Protein AF-A0A1Q3GKR8-F1 (afdb_monomer)

Nearest PDB structures (foldseek):
  4u08-assembly2_B  TM=9.139E-01  e=1.858E-29  Leptospira interrogans serovar Copenhageni str. Fiocruz L1-130
  4u09-assembly1_A  TM=9.635E-01  e=4.284E-28  Leptospira interrogans serovar Copenhageni str. Fiocruz L1-130
  7txh-assembly2_E  TM=6.729E-01  e=7.067E-22  Homo sapiens
  7yjw-assembly1_B  TM=7.332E-01  e=6.142E-18  Leptospira santarosai serovar Shermani str. LT 821
  8glv-assembly1_Eb  TM=9.095E-01  e=7.563E-11  Chlamydomonas reinhardtii

pLDDT: mean 94.68, std 5.32, range [60.19, 98.88]

Solvent-accessible surface area (backbone atoms only — not comparable to full-atom values): 20509 Å² total; per-residue (Å²): 132,55,76,60,56,53,39,51,54,23,47,49,26,59,48,62,69,44,25,48,50,23,51,54,50,25,74,75,35,72,91,61,43,42,72,58,53,40,51,41,52,43,53,53,38,42,72,77,73,49,74,78,69,91,74,84,68,47,64,71,56,50,27,55,50,20,59,33,38,66,47,81,53,62,62,50,88,74,67,74,68,59,59,58,59,40,57,36,46,54,23,30,33,44,33,42,33,42,27,64,36,52,61,80,47,79,39,59,48,50,29,47,56,23,27,33,43,34,43,28,45,27,45,26,51,57,61,67,60,61,61,35,55,31,47,47,23,29,33,42,32,48,19,39,27,48,27,45,54,62,49,54,42,57,22,58,24,55,47,24,27,37,41,33,46,25,38,27,48,28,47,52,62,44,68,41,53,33,50,24,47,49,24,29,38,41,36,42,27,39,26,46,27,48,60,72,42,86,58,47,34,51,27,47,47,25,26,35,42,36,41,29,55,26,54,26,48,58,80,60,72,31,63,38,59,20,56,47,23,30,32,44,33,39,26,14,72,56,22,49,64,56,66,56,53,57,27,54,26,43,50,20,30,34,41,31,54,30,46,23,38,25,42,54,63,42,60,34,61,30,48,24,54,46,24,30,37,41,34,42,27,39,14,75,46,26,39,59,58,51,55,34,58,27,54,24,52,49,25,33,35,40,35,45,24,41,25,47,28,44,64,69,42,68,35,56,32,50,25,51,48,26,27,36,44,34,40,30,38,28,47,29,45,58,70,58,72,35,60,30,53,21,52,44,23,27,35,44,34,45,23,39,27,46,26,47,54,57,60,63,57,56,32,51,23,47,46,24,30,34,42,34,43,25,44,28,49,28,47,51,63,46,61,43,54,32,56,24,65,43,25,30,36,41,36,45,23,37,25,51,26,52,62,74,51,87,40,51,64,64,27,81,46,38,45,35,40,33,45,27,70,28,68,50,48,70,73,52,48,52,52,52,51,76,55,37,91,77,40,50,73,42,107

Structure (mmCIF, N/CA/C/O backbone):
data_AF-A0A1Q3GKR8-F1
#
_entry.id   AF-A0A1Q3GKR8-F1
#
loop_
_atom_site.group_PDB
_atom_site.id
_atom_site.type_symbol
_atom_site.label_atom_id
_atom_site.label_alt_id
_atom_site.label_comp_id
_atom_site.label_asym_id
_atom_site.label_entity_id
_atom_site.label_seq_id
_atom_site.pdbx_PDB_ins_code
_atom_site.Cartn_x
_atom_site.Cartn_y
_atom_site.Cartn_z
_atom_site.occupancy
_atom_site.B_iso_or_equiv
_atom_site.auth_seq_id
_atom_site.auth_comp_id
_atom_site.auth_asym_id
_atom_site.auth_atom_id
_atom_site.pdbx_PDB_model_num
ATOM 1 N N . MET A 1 1 ? 20.811 9.464 -46.401 1.00 70.06 1 MET A N 1
ATOM 2 C CA . MET A 1 1 ? 20.387 8.135 -45.930 1.00 70.06 1 MET A CA 1
ATOM 3 C C . MET A 1 1 ? 21.053 7.103 -46.817 1.00 70.06 1 MET A C 1
ATOM 5 O O . MET A 1 1 ? 20.896 7.189 -48.029 1.00 70.06 1 MET A O 1
ATOM 9 N N . THR A 1 2 ? 21.866 6.223 -46.246 1.00 89.75 2 THR A N 1
ATOM 10 C CA . THR A 1 2 ? 22.567 5.163 -46.984 1.00 89.75 2 THR A CA 1
ATOM 11 C C . THR A 1 2 ? 21.585 4.076 -47.437 1.00 89.75 2 THR A C 1
ATOM 13 O O . THR A 1 2 ? 20.500 3.934 -46.865 1.00 89.75 2 THR A O 1
ATOM 16 N N . ASP A 1 3 ? 21.963 3.268 -48.432 1.00 89.12 3 ASP A N 1
ATOM 17 C CA . ASP A 1 3 ? 21.146 2.124 -48.872 1.00 89.12 3 ASP A CA 1
ATOM 18 C C . ASP A 1 3 ? 20.851 1.147 -47.721 1.00 89.12 3 ASP A C 1
ATOM 20 O O . ASP A 1 3 ? 19.753 0.595 -47.644 1.00 89.12 3 ASP A O 1
ATOM 24 N N . GLN A 1 4 ? 21.791 0.998 -46.778 1.00 92.50 4 GLN A N 1
ATOM 25 C CA . GLN A 1 4 ? 21.626 0.175 -45.577 1.00 92.50 4 GLN A CA 1
ATOM 26 C C . GLN A 1 4 ? 20.555 0.733 -44.632 1.00 92.50 4 GLN A C 1
ATOM 28 O O . GLN A 1 4 ? 19.729 -0.019 -44.113 1.00 92.50 4 GLN A O 1
ATOM 33 N N . GLU A 1 5 ? 20.550 2.048 -44.404 1.00 91.75 5 GLU A N 1
ATOM 34 C CA . GLU A 1 5 ? 19.559 2.710 -43.548 1.00 91.75 5 GLU A CA 1
ATOM 35 C C . GLU A 1 5 ? 18.156 2.604 -44.145 1.00 91.75 5 GLU A C 1
ATOM 37 O O . GLU A 1 5 ? 17.216 2.235 -43.438 1.00 91.75 5 GLU A O 1
ATOM 42 N N . LYS A 1 6 ? 18.026 2.851 -45.456 1.00 94.31 6 LYS A N 1
ATOM 43 C CA . LYS A 1 6 ? 16.753 2.727 -46.176 1.00 94.31 6 LYS A CA 1
ATOM 44 C C . LYS A 1 6 ? 16.239 1.287 -46.151 1.00 94.31 6 LYS A C 1
ATOM 46 O O . LYS A 1 6 ? 15.065 1.058 -45.866 1.00 94.31 6 LYS A O 1
ATOM 51 N N . PHE A 1 7 ? 17.115 0.312 -46.396 1.00 96.50 7 PHE A N 1
ATOM 52 C CA . PHE A 1 7 ? 16.777 -1.108 -46.299 1.00 96.50 7 PHE A CA 1
ATOM 53 C C . PHE A 1 7 ? 16.275 -1.482 -44.898 1.00 96.50 7 PHE A C 1
ATOM 55 O O . PHE A 1 7 ? 15.218 -2.099 -44.771 1.00 96.50 7 PHE A O 1
ATOM 62 N N . LEU A 1 8 ? 16.982 -1.075 -43.839 1.00 93.19 8 LEU A N 1
ATOM 63 C CA . LEU A 1 8 ? 16.597 -1.403 -42.466 1.00 93.19 8 LEU A CA 1
ATOM 64 C C . LEU A 1 8 ? 15.287 -0.718 -42.053 1.00 93.19 8 LEU A C 1
ATOM 66 O O . LEU A 1 8 ? 14.469 -1.325 -41.359 1.00 93.19 8 LEU A O 1
ATOM 70 N N . GLN A 1 9 ? 15.064 0.521 -42.497 1.00 93.25 9 GLN A N 1
ATOM 71 C CA . GLN A 1 9 ? 13.804 1.236 -42.294 1.00 93.25 9 GLN A CA 1
ATOM 72 C C . GLN A 1 9 ? 12.625 0.473 -42.915 1.00 93.25 9 GLN A C 1
ATOM 74 O O . GLN A 1 9 ? 11.599 0.288 -42.262 1.00 93.25 9 GLN A O 1
ATOM 79 N N . LEU A 1 10 ? 12.779 -0.007 -44.151 1.00 96.56 10 LEU A N 1
ATOM 80 C CA . LEU A 1 10 ? 11.754 -0.795 -44.833 1.00 96.56 10 LEU A CA 1
ATOM 81 C C . LEU A 1 10 ? 11.549 -2.168 -44.173 1.00 96.56 10 LEU A C 1
ATOM 83 O O . LEU A 1 10 ? 10.410 -2.575 -43.950 1.00 96.56 10 LEU A O 1
ATOM 87 N N . LEU A 1 11 ? 12.632 -2.860 -43.801 1.00 96.31 11 LEU A N 1
ATOM 88 C CA . LEU A 1 11 ? 12.568 -4.201 -43.212 1.00 96.31 11 LEU A CA 1
ATOM 89 C C . LEU A 1 11 ? 11.906 -4.211 -41.828 1.00 96.31 11 LEU A C 1
ATOM 91 O O . LEU A 1 11 ? 11.175 -5.144 -41.508 1.00 96.31 11 LEU A O 1
ATOM 95 N N . THR A 1 12 ? 12.147 -3.175 -41.020 1.00 93.56 12 THR A N 1
ATOM 96 C CA . THR A 1 12 ? 11.551 -3.005 -39.680 1.00 93.56 12 THR A CA 1
ATOM 97 C C . THR A 1 12 ? 10.175 -2.325 -39.708 1.00 93.56 12 THR A C 1
ATOM 99 O O . THR A 1 12 ? 9.595 -2.057 -38.655 1.00 93.56 12 THR A O 1
ATOM 102 N N . SER A 1 13 ? 9.624 -2.060 -40.899 1.00 95.31 13 SER A N 1
ATOM 103 C CA . SER A 1 13 ? 8.310 -1.436 -41.058 1.00 95.31 13 SER A CA 1
ATOM 104 C C . SER A 1 13 ? 7.175 -2.368 -40.625 1.00 95.31 13 SER A C 1
ATOM 106 O O . SER A 1 13 ? 7.220 -3.583 -40.826 1.00 95.31 13 SER A O 1
ATOM 108 N N . THR A 1 14 ? 6.116 -1.784 -40.069 1.00 94.56 14 THR A N 1
ATOM 109 C CA . THR A 1 14 ? 4.836 -2.460 -39.806 1.00 94.56 14 THR A CA 1
ATOM 110 C C . THR A 1 14 ? 4.021 -2.704 -41.077 1.00 94.56 14 THR A C 1
ATOM 112 O O . THR A 1 14 ? 3.135 -3.557 -41.079 1.00 94.56 14 THR A O 1
ATOM 115 N N . ASN A 1 15 ? 4.319 -1.983 -42.165 1.00 96.75 15 ASN A N 1
ATOM 116 C CA . ASN A 1 15 ? 3.613 -2.083 -43.438 1.00 96.75 15 ASN A CA 1
ATOM 117 C C . ASN A 1 15 ? 4.182 -3.222 -44.301 1.00 96.75 15 ASN A C 1
ATOM 119 O O . ASN A 1 15 ? 5.378 -3.264 -44.596 1.00 96.75 15 ASN A O 1
ATOM 123 N N . GLU A 1 16 ? 3.313 -4.124 -44.757 1.00 97.62 16 GLU A N 1
ATOM 124 C CA . GLU A 1 16 ? 3.714 -5.290 -45.547 1.00 97.62 16 GLU A CA 1
ATOM 125 C C . GLU A 1 16 ? 4.386 -4.934 -46.881 1.00 97.62 16 GLU A C 1
ATOM 127 O O . GLU A 1 16 ? 5.367 -5.581 -47.250 1.00 97.62 16 GLU A O 1
ATOM 132 N N . ALA A 1 17 ? 3.910 -3.907 -47.590 1.00 97.38 17 ALA A N 1
ATOM 133 C CA . ALA A 1 17 ? 4.489 -3.487 -48.867 1.00 97.38 17 ALA A CA 1
ATOM 134 C C . ALA A 1 17 ? 5.933 -2.996 -48.690 1.00 97.38 17 ALA A C 1
ATOM 136 O O . ALA A 1 17 ? 6.810 -3.354 -49.475 1.00 97.38 17 ALA A O 1
ATOM 137 N N . ASN A 1 18 ? 6.208 -2.269 -47.604 1.00 97.62 18 ASN A N 1
ATOM 138 C CA . ASN A 1 18 ? 7.564 -1.836 -47.268 1.00 97.62 18 ASN A CA 1
ATOM 139 C C . ASN A 1 18 ? 8.484 -3.028 -46.981 1.00 97.62 18 ASN A C 1
ATOM 141 O O . ASN A 1 18 ? 9.604 -3.080 -47.484 1.00 97.62 18 ASN A O 1
ATOM 145 N N . VAL A 1 19 ? 8.008 -4.021 -46.225 1.00 97.62 19 VAL A N 1
ATOM 146 C CA . VAL A 1 19 ? 8.797 -5.229 -45.944 1.00 97.62 19 VAL A CA 1
ATOM 147 C C . VAL A 1 19 ? 9.039 -6.042 -47.223 1.00 97.62 19 VAL A C 1
ATOM 149 O O . VAL A 1 19 ? 10.136 -6.565 -47.406 1.00 97.62 19 VAL A O 1
ATOM 152 N N . ARG A 1 20 ? 8.067 -6.124 -48.145 1.00 97.94 20 ARG A N 1
ATOM 153 C CA . ARG A 1 20 ? 8.259 -6.757 -49.467 1.00 97.94 20 ARG A CA 1
ATOM 154 C C . ARG A 1 20 ? 9.348 -6.056 -50.271 1.00 97.94 20 ARG A C 1
ATOM 156 O O . ARG A 1 20 ? 10.259 -6.727 -50.748 1.00 97.94 20 ARG A O 1
ATOM 163 N N . LEU A 1 21 ? 9.308 -4.726 -50.320 1.00 97.38 21 LEU A N 1
ATOM 164 C CA . LEU A 1 21 ? 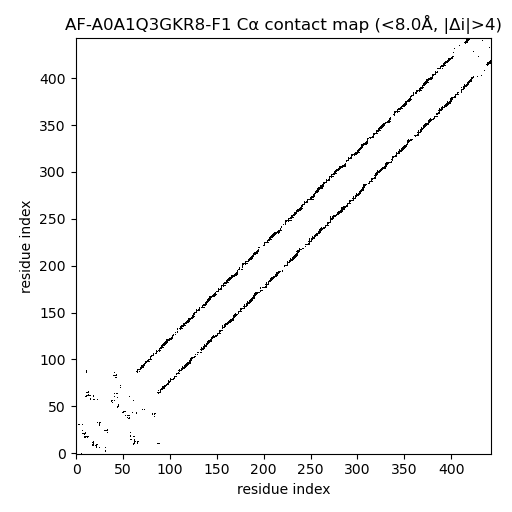10.339 -3.930 -50.978 1.00 97.38 21 LEU A CA 1
ATOM 165 C C . LEU A 1 21 ? 11.721 -4.163 -50.348 1.00 97.38 21 LEU A C 1
ATOM 167 O O . LEU A 1 21 ? 12.710 -4.305 -51.061 1.00 97.38 21 LEU A O 1
ATOM 171 N N . ALA A 1 22 ? 11.802 -4.287 -49.018 1.00 97.19 22 ALA A N 1
ATOM 172 C CA . ALA A 1 22 ? 13.054 -4.641 -48.351 1.00 97.19 22 ALA A CA 1
ATOM 173 C C . ALA A 1 22 ? 13.576 -6.019 -48.790 1.00 97.19 22 ALA A C 1
ATOM 175 O O . ALA A 1 22 ? 14.771 -6.168 -49.036 1.00 97.19 22 ALA A O 1
ATOM 176 N N . PHE A 1 23 ? 12.704 -7.024 -48.925 1.00 97.50 23 PHE A N 1
ATOM 177 C CA . PHE A 1 23 ? 13.099 -8.350 -49.415 1.00 97.50 23 PHE A CA 1
ATOM 178 C C . PHE A 1 23 ? 13.644 -8.279 -50.849 1.00 97.50 23 PHE A C 1
ATOM 180 O O . PHE A 1 23 ? 14.682 -8.873 -51.131 1.00 97.50 23 PHE A O 1
ATOM 187 N N . GLU A 1 24 ? 12.991 -7.530 -51.738 1.00 96.75 24 GLU A N 1
ATOM 188 C CA . GLU A 1 24 ? 13.452 -7.317 -53.117 1.00 96.75 24 GLU A CA 1
ATOM 189 C C . GLU A 1 24 ? 14.825 -6.634 -53.156 1.00 96.75 24 GLU A C 1
ATOM 191 O O . GLU A 1 24 ? 15.753 -7.130 -53.802 1.00 96.75 24 GLU A O 1
ATOM 196 N N . MET A 1 25 ? 14.998 -5.557 -52.384 1.00 96.19 25 MET A N 1
ATOM 197 C CA . MET A 1 25 ? 16.282 -4.863 -52.249 1.00 96.19 25 MET A CA 1
ATOM 198 C C . MET A 1 25 ? 17.377 -5.801 -51.724 1.00 96.19 25 MET A C 1
ATOM 200 O O . MET A 1 25 ? 18.470 -5.866 -52.278 1.00 96.19 25 MET A O 1
ATOM 204 N N . GLY A 1 26 ? 17.092 -6.561 -50.667 1.00 95.25 26 GLY A N 1
ATOM 205 C CA . GLY A 1 26 ? 18.061 -7.457 -50.041 1.00 95.25 26 GLY A CA 1
ATOM 206 C C . GLY A 1 26 ? 18.437 -8.677 -50.888 1.00 95.25 26 GLY A C 1
ATOM 207 O O . GLY A 1 26 ? 19.561 -9.162 -50.785 1.00 95.25 26 GLY A O 1
ATOM 208 N N . ASN A 1 27 ? 17.527 -9.154 -51.742 1.00 94.06 27 ASN A N 1
ATOM 209 C CA . ASN A 1 27 ? 17.798 -10.241 -52.689 1.00 94.06 27 ASN A CA 1
ATOM 210 C C . ASN A 1 27 ? 18.650 -9.783 -53.880 1.00 94.06 27 ASN A C 1
ATOM 212 O O . ASN A 1 27 ? 19.412 -10.573 -54.429 1.00 94.06 27 ASN A O 1
ATOM 216 N N . THR A 1 28 ? 18.523 -8.515 -54.274 1.00 94.94 28 THR A N 1
ATOM 217 C CA . THR A 1 28 ? 19.262 -7.924 -55.403 1.00 94.94 28 THR A CA 1
ATOM 218 C C . THR A 1 28 ? 20.599 -7.307 -54.987 1.00 94.94 28 THR A C 1
ATOM 220 O O . THR A 1 28 ? 21.499 -7.194 -55.815 1.00 94.94 28 THR A O 1
ATOM 223 N N . ASN A 1 29 ? 20.775 -6.963 -53.706 1.00 93.69 29 ASN A N 1
ATOM 224 C CA . ASN A 1 29 ? 22.012 -6.400 -53.169 1.00 93.69 29 ASN A CA 1
ATOM 225 C C . ASN A 1 29 ? 22.536 -7.197 -51.951 1.00 93.69 29 ASN A C 1
ATOM 227 O O . ASN A 1 29 ? 22.131 -6.937 -50.813 1.00 93.69 29 ASN A O 1
ATOM 231 N N . PRO A 1 30 ? 23.507 -8.111 -52.149 1.00 92.19 30 PRO A N 1
ATOM 232 C CA . PRO A 1 30 ? 24.079 -8.928 -51.074 1.00 92.19 30 PRO A CA 1
ATOM 233 C C . PRO A 1 30 ? 24.726 -8.136 -49.929 1.00 92.19 30 PRO A C 1
ATOM 235 O O . PRO A 1 30 ? 24.793 -8.644 -48.807 1.00 92.19 30 PRO A O 1
ATOM 238 N N . LYS A 1 31 ? 25.169 -6.890 -50.175 1.00 94.06 31 LYS A N 1
ATOM 239 C CA . LYS A 1 31 ? 25.769 -6.017 -49.147 1.00 94.06 31 LYS A CA 1
ATOM 240 C C . LYS A 1 31 ? 24.767 -5.597 -48.066 1.00 94.06 31 LYS A C 1
ATOM 242 O O . LYS A 1 31 ? 25.184 -5.147 -47.008 1.00 94.06 31 LYS A O 1
ATOM 247 N N . LEU A 1 32 ? 23.463 -5.767 -48.308 1.00 93.69 32 LEU A N 1
ATOM 248 C CA . LEU A 1 32 ? 22.411 -5.475 -47.328 1.00 93.69 32 LEU A CA 1
ATOM 249 C C . LEU A 1 32 ? 22.217 -6.598 -46.297 1.00 93.69 32 LEU A C 1
ATOM 251 O O . LEU A 1 32 ? 21.525 -6.410 -45.297 1.00 93.69 32 LEU A O 1
ATOM 255 N N . HIS A 1 33 ? 22.832 -7.767 -46.518 1.00 94.31 33 HIS A N 1
ATOM 256 C CA . HIS A 1 33 ? 22.849 -8.897 -45.583 1.00 94.31 33 HIS A CA 1
ATOM 257 C C . HIS A 1 33 ? 21.459 -9.405 -45.138 1.00 94.31 33 HIS A C 1
ATOM 259 O O . HIS A 1 33 ? 21.306 -9.883 -44.012 1.00 94.31 33 HIS A O 1
ATOM 265 N N . LEU A 1 34 ? 20.445 -9.377 -46.016 1.00 95.12 34 LEU A N 1
ATOM 266 C CA . LEU A 1 34 ? 19.069 -9.813 -45.710 1.00 95.12 34 LEU A CA 1
ATOM 267 C C . LEU A 1 34 ? 19.003 -11.182 -45.019 1.00 95.12 34 LEU A C 1
ATOM 269 O O . LEU A 1 34 ? 18.316 -11.332 -44.012 1.00 95.12 34 LEU A O 1
ATOM 273 N N . ASN A 1 35 ? 19.761 -12.168 -45.503 1.00 93.62 35 ASN A N 1
ATOM 274 C CA . ASN A 1 35 ? 19.778 -13.513 -44.923 1.00 93.62 35 ASN A CA 1
ATOM 275 C C . ASN A 1 35 ? 20.194 -13.536 -43.444 1.00 93.62 35 ASN A C 1
ATOM 277 O O . ASN A 1 35 ? 19.728 -14.398 -42.701 1.00 93.62 35 ASN A O 1
ATOM 281 N N . GLN A 1 36 ? 21.045 -12.605 -43.003 1.00 94.19 36 GLN A N 1
ATOM 282 C CA . GLN A 1 36 ? 21.410 -12.493 -41.594 1.00 94.19 36 GLN A CA 1
ATOM 283 C C . GLN A 1 36 ? 20.239 -11.947 -40.770 1.00 94.19 36 GLN A C 1
ATOM 285 O O . GLN A 1 36 ? 19.882 -12.545 -39.758 1.00 94.19 36 GLN A O 1
ATOM 290 N N . TYR A 1 37 ? 19.561 -10.903 -41.251 1.00 95.06 37 TYR A N 1
ATOM 291 C CA . TYR A 1 37 ? 18.360 -10.388 -40.589 1.00 95.06 37 TYR A CA 1
ATOM 292 C C . TYR A 1 37 ? 17.233 -11.424 -40.530 1.00 95.06 37 TYR A C 1
ATOM 294 O O . TYR A 1 37 ? 16.557 -11.536 -39.515 1.00 95.06 37 TYR A O 1
ATOM 302 N N . LEU A 1 38 ? 17.031 -12.227 -41.579 1.00 95.31 38 LEU A N 1
ATOM 303 C CA . LEU A 1 38 ? 16.020 -13.290 -41.556 1.00 95.31 38 LEU A CA 1
ATOM 304 C C . LEU A 1 38 ? 16.342 -14.376 -40.521 1.00 95.31 38 LEU A C 1
ATOM 306 O O . LEU A 1 38 ? 15.423 -14.898 -39.893 1.00 95.31 38 LEU A O 1
ATOM 310 N N . LYS A 1 39 ? 17.625 -14.689 -40.291 1.00 94.25 39 LYS A N 1
ATOM 311 C CA . LYS A 1 39 ? 18.034 -15.550 -39.168 1.00 94.25 39 LYS A CA 1
ATOM 312 C C . LYS A 1 39 ? 17.731 -14.888 -37.826 1.00 94.25 39 LYS A C 1
ATOM 314 O O . LYS A 1 39 ? 17.218 -15.557 -36.935 1.00 94.25 39 LYS A O 1
ATOM 319 N N . ASP A 1 40 ? 17.976 -13.588 -37.699 1.00 94.62 40 ASP A N 1
ATOM 320 C CA . ASP A 1 40 ? 17.678 -12.845 -36.474 1.00 94.62 40 ASP A CA 1
ATOM 321 C C . ASP A 1 40 ? 16.167 -12.815 -36.167 1.00 94.62 40 ASP A C 1
ATOM 323 O O . ASP A 1 40 ? 15.747 -13.096 -35.043 1.00 94.62 40 ASP A O 1
ATOM 327 N N . TYR A 1 41 ? 15.324 -12.581 -37.178 1.00 95.38 41 TYR A N 1
ATOM 328 C CA . TYR A 1 41 ? 13.866 -12.690 -37.054 1.00 95.38 41 TYR A CA 1
ATOM 329 C C . TYR A 1 41 ? 13.412 -14.113 -36.704 1.00 95.38 41 TYR A C 1
ATOM 331 O O . TYR A 1 41 ? 12.432 -14.279 -35.978 1.00 95.38 41 TYR A O 1
ATOM 339 N N . LEU A 1 42 ? 14.108 -15.147 -37.189 1.00 93.12 42 LEU A N 1
ATOM 340 C CA . LEU A 1 42 ? 13.794 -16.535 -36.851 1.00 93.12 42 LEU A CA 1
ATOM 341 C C . LEU A 1 42 ? 14.017 -16.817 -35.360 1.00 93.12 42 LEU A C 1
ATOM 343 O O . LEU A 1 42 ? 13.176 -17.469 -34.747 1.00 93.12 42 LEU A O 1
ATOM 347 N N . VAL A 1 43 ? 15.102 -16.291 -34.775 1.00 91.88 43 VAL A N 1
ATOM 348 C CA . VAL A 1 43 ? 15.390 -16.410 -33.333 1.00 91.88 43 VAL A CA 1
ATOM 349 C C . VAL A 1 43 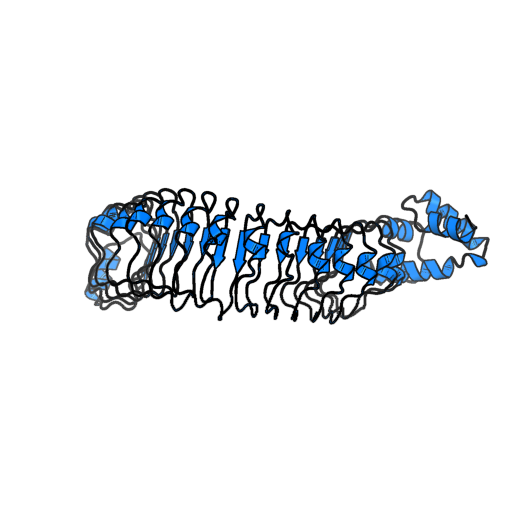? 14.244 -15.820 -32.511 1.00 91.88 43 VAL A C 1
ATOM 351 O O . VAL A 1 43 ? 13.719 -16.482 -31.616 1.00 91.88 43 VAL A O 1
ATOM 354 N N . LEU A 1 44 ? 13.798 -14.609 -32.859 1.00 91.81 44 LEU A N 1
ATOM 355 C CA . LEU A 1 44 ? 12.666 -13.958 -32.192 1.00 91.81 44 LEU A CA 1
ATOM 356 C C . LEU A 1 44 ? 11.366 -14.749 -32.372 1.00 91.81 44 LEU A C 1
ATOM 358 O O . LEU A 1 44 ? 10.592 -14.897 -31.429 1.00 91.81 44 LEU A O 1
ATOM 362 N N . TRP A 1 45 ? 11.134 -15.299 -33.565 1.00 92.19 45 TRP A N 1
ATOM 363 C CA . TRP A 1 45 ? 9.954 -16.117 -33.836 1.00 92.19 45 TRP A CA 1
ATOM 364 C C . TRP A 1 45 ? 9.919 -17.394 -32.992 1.00 92.19 45 TRP A C 1
ATOM 366 O O . TRP A 1 45 ? 8.870 -17.769 -32.470 1.00 92.19 45 TRP A O 1
ATOM 376 N N . HIS A 1 46 ? 11.058 -18.073 -32.853 1.00 89.31 46 HIS A N 1
ATOM 377 C CA . HIS A 1 46 ? 11.174 -19.272 -32.022 1.00 89.31 46 HIS A CA 1
ATOM 378 C C . HIS A 1 46 ? 11.000 -18.971 -30.537 1.00 89.31 46 HIS A C 1
ATOM 380 O O . HIS A 1 46 ? 10.491 -19.825 -29.812 1.00 89.31 46 HIS A O 1
ATOM 386 N N . MET A 1 47 ? 11.408 -17.780 -30.095 1.00 86.62 47 MET A N 1
ATOM 387 C CA . MET A 1 47 ? 11.229 -17.344 -28.715 1.00 86.62 47 MET A CA 1
ATOM 388 C C . MET A 1 47 ? 9.765 -17.012 -28.408 1.00 86.62 47 MET A C 1
ATOM 390 O O . MET A 1 47 ? 9.229 -17.508 -27.423 1.00 86.62 47 MET A O 1
ATOM 394 N N . PHE A 1 48 ? 9.106 -16.218 -29.257 1.00 86.00 48 PHE A N 1
ATOM 395 C CA . PHE A 1 48 ? 7.798 -15.637 -28.930 1.00 86.00 48 PHE A CA 1
ATOM 396 C C . PHE A 1 48 ? 6.587 -16.328 -29.572 1.00 86.00 48 PHE A C 1
ATOM 398 O O . PHE A 1 48 ? 5.464 -16.059 -29.157 1.00 86.00 48 PHE A O 1
ATOM 405 N N . PHE A 1 49 ? 6.769 -17.201 -30.570 1.00 86.44 49 PHE A N 1
ATOM 406 C CA . PHE A 1 49 ? 5.646 -17.813 -31.295 1.00 86.44 49 PHE A CA 1
ATOM 407 C C . PHE A 1 49 ? 5.715 -19.339 -31.411 1.00 86.44 49 PHE A C 1
ATOM 409 O O . PHE A 1 49 ? 4.921 -20.033 -30.784 1.00 86.44 49 PHE A O 1
ATOM 416 N N . ASP A 1 50 ? 6.581 -19.881 -32.273 1.00 80.31 50 ASP A N 1
ATOM 417 C CA . ASP A 1 50 ? 6.569 -21.316 -32.598 1.00 80.31 50 ASP A CA 1
ATOM 418 C C . ASP A 1 50 ? 7.959 -21.824 -32.992 1.00 80.31 50 ASP A C 1
ATOM 420 O O . ASP A 1 50 ? 8.522 -21.414 -34.011 1.00 80.31 50 ASP A O 1
ATOM 424 N N . LYS A 1 51 ? 8.481 -22.790 -32.227 1.00 79.69 51 LYS A N 1
ATOM 425 C CA . LYS A 1 51 ? 9.780 -23.444 -32.462 1.00 79.69 51 LYS A CA 1
ATOM 426 C C . LYS A 1 51 ? 9.801 -24.348 -33.706 1.00 79.69 51 LYS A C 1
ATOM 428 O O . LYS A 1 51 ? 10.873 -24.728 -34.165 1.00 79.69 51 LYS A O 1
ATOM 433 N N . ARG A 1 52 ? 8.645 -24.691 -34.288 1.00 83.50 52 ARG A N 1
ATOM 434 C CA . ARG A 1 52 ? 8.528 -25.594 -35.452 1.00 83.50 52 ARG A CA 1
ATOM 435 C C . ARG A 1 52 ? 8.804 -24.913 -36.791 1.00 83.50 52 ARG A C 1
ATOM 437 O O . ARG A 1 52 ? 8.847 -25.596 -37.815 1.00 83.50 52 ARG A O 1
ATOM 444 N N . LEU A 1 53 ? 8.995 -23.590 -36.829 1.00 84.62 53 LEU A N 1
ATOM 445 C CA . LEU A 1 53 ? 9.314 -22.891 -38.074 1.00 84.62 53 LEU A CA 1
ATOM 446 C C . LEU A 1 53 ? 10.709 -23.316 -38.571 1.00 84.62 53 LEU A C 1
ATOM 448 O O . LEU A 1 53 ? 11.730 -22.864 -38.061 1.00 84.62 53 LEU A O 1
ATOM 452 N N . LYS A 1 54 ? 10.747 -24.191 -39.587 1.00 70.75 54 LYS A N 1
ATOM 453 C CA . LYS A 1 54 ? 11.931 -24.988 -39.962 1.00 70.75 54 LYS A CA 1
ATOM 454 C C . LYS A 1 54 ? 13.103 -24.238 -40.621 1.00 70.75 54 LYS A C 1
ATOM 456 O O . LYS A 1 54 ? 14.092 -24.913 -40.878 1.00 70.75 54 LYS A O 1
ATOM 461 N N . LYS A 1 55 ? 12.996 -22.922 -40.918 1.00 72.12 55 LYS A N 1
ATOM 462 C CA . LYS A 1 55 ? 14.085 -21.944 -41.256 1.00 72.12 55 LYS A CA 1
ATOM 463 C C . LYS A 1 55 ? 13.641 -20.743 -42.111 1.00 72.12 55 LYS A C 1
ATOM 465 O O . LYS A 1 55 ? 14.358 -19.753 -42.183 1.00 72.12 55 LYS A O 1
ATOM 470 N N . HIS A 1 56 ? 12.490 -20.814 -42.782 1.00 83.25 56 HIS A N 1
ATOM 471 C CA . HIS A 1 56 ? 12.114 -19.819 -43.795 1.00 83.25 56 HIS A CA 1
ATOM 472 C C . HIS A 1 56 ? 11.230 -18.721 -43.198 1.00 83.25 56 HIS A C 1
ATOM 474 O O . HIS A 1 56 ? 10.004 -18.857 -43.109 1.00 83.25 56 HIS A O 1
ATOM 480 N N . VAL A 1 57 ? 11.855 -17.619 -42.787 1.00 91.75 57 VAL A N 1
ATOM 481 C CA . VAL A 1 57 ? 11.139 -16.399 -42.406 1.00 91.75 57 VAL A CA 1
ATOM 482 C C . VAL A 1 57 ? 10.585 -15.746 -43.671 1.00 91.75 57 VAL A C 1
ATOM 484 O O . VAL A 1 57 ? 11.325 -15.391 -44.582 1.00 91.75 57 VAL A O 1
ATOM 487 N N . LYS A 1 58 ? 9.258 -15.620 -43.737 1.00 94.12 58 LYS A N 1
ATOM 488 C CA . LYS A 1 58 ? 8.542 -14.946 -44.823 1.00 94.12 58 LYS A CA 1
ATOM 489 C C . LYS A 1 58 ? 8.185 -13.530 -44.381 1.00 94.12 58 LYS A C 1
ATOM 491 O O . LYS A 1 58 ? 8.100 -13.272 -43.182 1.00 94.12 58 LYS A O 1
ATOM 496 N N . VAL A 1 59 ? 7.862 -12.667 -45.342 1.00 95.94 59 VAL A N 1
ATOM 497 C CA . VAL A 1 59 ? 7.360 -11.299 -45.111 1.00 95.94 59 VAL A CA 1
ATOM 498 C C . VAL A 1 59 ? 6.309 -11.259 -43.995 1.00 95.94 59 VAL A C 1
ATOM 500 O O . VAL A 1 59 ? 6.474 -10.516 -43.038 1.00 95.94 59 VAL A O 1
ATOM 503 N N . LYS A 1 60 ? 5.295 -12.137 -44.033 1.00 94.50 60 LYS A N 1
ATOM 504 C CA . LYS A 1 60 ? 4.245 -12.194 -42.998 1.00 94.50 60 LYS A CA 1
ATOM 505 C C . LYS A 1 60 ? 4.766 -12.416 -41.569 1.00 94.50 60 LYS A C 1
ATOM 507 O O . LYS A 1 60 ? 4.153 -11.944 -40.620 1.00 94.50 60 LYS A O 1
ATOM 512 N N . HIS A 1 61 ? 5.874 -13.143 -41.399 1.00 95.06 61 HIS A N 1
ATOM 513 C CA . HIS A 1 61 ? 6.476 -13.381 -40.084 1.00 95.06 61 HIS A CA 1
ATOM 514 C C . HIS A 1 61 ? 7.197 -12.123 -39.583 1.00 95.06 61 HIS A C 1
ATOM 516 O O . HIS A 1 61 ? 7.029 -11.751 -38.425 1.00 95.06 61 HIS A O 1
ATOM 522 N N . VAL A 1 62 ? 7.939 -11.449 -40.473 1.00 96.31 62 VAL A N 1
ATOM 523 C CA . VAL A 1 62 ? 8.606 -10.165 -40.193 1.00 96.31 62 VAL A CA 1
ATOM 524 C C . VAL A 1 62 ? 7.578 -9.098 -39.837 1.00 96.31 62 VAL A C 1
ATOM 526 O O . VAL A 1 62 ? 7.674 -8.495 -38.778 1.00 96.31 62 VAL A O 1
ATOM 529 N N . VAL A 1 63 ? 6.542 -8.934 -40.665 1.00 96.94 63 VAL A N 1
ATOM 530 C CA . VAL A 1 63 ? 5.449 -7.978 -40.433 1.00 96.94 63 VAL A CA 1
ATOM 531 C C . VAL A 1 63 ? 4.760 -8.252 -39.100 1.00 96.94 63 VAL A C 1
ATOM 533 O O . VAL A 1 63 ? 4.530 -7.320 -38.335 1.00 96.94 63 VAL A O 1
ATOM 536 N N . LYS A 1 64 ? 4.466 -9.517 -38.774 1.00 95.50 64 LYS A N 1
ATOM 537 C CA . LYS A 1 64 ? 3.848 -9.863 -37.488 1.00 95.50 64 LYS A CA 1
ATOM 538 C C . LYS A 1 64 ? 4.737 -9.482 -36.300 1.00 95.50 64 LYS A C 1
ATOM 540 O O . LYS A 1 64 ? 4.226 -8.907 -35.350 1.00 95.50 64 LYS A O 1
ATOM 545 N N . LEU A 1 65 ? 6.040 -9.774 -36.356 1.00 95.38 65 LEU A N 1
ATOM 546 C CA . LEU A 1 65 ? 6.996 -9.382 -35.311 1.00 95.38 65 LEU A CA 1
ATOM 547 C C . LEU A 1 65 ? 7.132 -7.855 -35.210 1.00 95.38 65 LEU A C 1
ATOM 549 O O . LEU A 1 65 ? 7.104 -7.316 -34.111 1.00 95.38 65 LEU A O 1
ATOM 553 N N . ASN A 1 66 ? 7.215 -7.152 -36.341 1.00 96.06 66 ASN A N 1
ATOM 554 C CA . ASN A 1 66 ? 7.320 -5.693 -36.370 1.00 96.06 66 ASN A CA 1
ATOM 555 C C . ASN A 1 66 ? 6.069 -5.001 -35.811 1.00 96.06 66 ASN A C 1
ATOM 557 O O . ASN A 1 66 ? 6.191 -3.903 -35.285 1.00 96.06 66 ASN A O 1
ATOM 561 N N . ASN A 1 67 ? 4.889 -5.619 -35.916 1.00 95.75 67 ASN A N 1
ATOM 562 C CA . ASN A 1 67 ? 3.630 -5.104 -35.363 1.00 95.75 67 ASN A CA 1
ATOM 563 C C . ASN A 1 67 ? 3.418 -5.438 -33.875 1.00 95.75 67 ASN A C 1
ATOM 565 O O . ASN A 1 67 ? 2.372 -5.103 -33.325 1.00 95.75 67 ASN A O 1
ATOM 569 N N . LEU A 1 68 ? 4.362 -6.110 -33.208 1.00 95.75 68 LEU A N 1
ATOM 570 C CA . LEU A 1 68 ? 4.234 -6.365 -31.775 1.00 95.75 68 LEU A CA 1
ATOM 571 C C . LEU A 1 68 ? 4.413 -5.074 -30.978 1.00 95.75 68 LEU A C 1
ATOM 573 O O . LEU A 1 68 ? 5.501 -4.503 -30.931 1.00 95.75 68 LEU A O 1
ATOM 577 N N . GLU A 1 69 ? 3.350 -4.670 -30.291 1.00 96.94 69 GLU A N 1
ATOM 578 C CA . GLU A 1 69 ? 3.389 -3.602 -29.288 1.00 96.94 69 GLU A CA 1
ATOM 579 C C . GLU A 1 69 ? 3.578 -4.150 -27.871 1.00 96.94 69 GLU A C 1
ATOM 581 O O . GLU A 1 69 ? 4.157 -3.478 -27.018 1.00 96.94 69 GLU A O 1
ATOM 586 N N . THR A 1 70 ? 3.162 -5.394 -27.637 1.00 95.88 70 THR A N 1
ATOM 587 C CA . THR A 1 70 ? 3.235 -6.046 -26.331 1.00 95.88 70 THR A CA 1
ATOM 588 C C . THR A 1 70 ? 3.850 -7.429 -26.462 1.00 95.88 70 THR A C 1
ATOM 590 O O . THR A 1 70 ? 3.452 -8.222 -27.316 1.00 95.88 70 THR A O 1
ATOM 593 N N . ILE A 1 71 ? 4.803 -7.720 -25.583 1.00 92.94 71 ILE A N 1
ATOM 594 C CA . ILE A 1 71 ? 5.328 -9.059 -25.340 1.00 92.94 71 ILE A CA 1
ATOM 595 C C . ILE A 1 71 ? 5.152 -9.358 -23.862 1.00 92.94 71 ILE A C 1
ATOM 597 O O . ILE A 1 71 ? 5.656 -8.625 -23.015 1.00 92.94 71 ILE A O 1
ATOM 601 N N . GLU A 1 72 ? 4.472 -10.461 -23.586 1.00 90.25 72 GLU A N 1
ATOM 602 C CA . GLU A 1 72 ? 4.292 -11.019 -22.254 1.00 90.25 72 GLU A CA 1
ATOM 603 C C . GLU A 1 72 ? 4.811 -12.450 -22.285 1.00 90.25 72 GLU A C 1
ATOM 605 O O . GLU A 1 72 ? 4.234 -13.335 -22.920 1.00 90.25 72 GLU A O 1
ATOM 610 N N . HIS A 1 73 ? 5.977 -12.657 -21.683 1.00 83.75 73 HIS A N 1
ATOM 611 C CA . HIS A 1 73 ? 6.694 -13.917 -21.763 1.00 83.75 73 HIS A CA 1
ATOM 612 C C . HIS A 1 73 ? 7.148 -14.311 -20.367 1.00 83.75 73 HIS A C 1
ATOM 614 O O . HIS A 1 73 ? 8.169 -13.832 -19.888 1.00 83.75 73 HIS A O 1
ATOM 620 N N . TYR A 1 74 ? 6.367 -15.163 -19.709 1.00 81.56 74 TYR A N 1
ATOM 621 C CA . TYR A 1 74 ? 6.556 -15.507 -18.303 1.00 81.56 74 TYR A CA 1
ATOM 622 C C . TYR A 1 74 ? 7.141 -16.907 -18.112 1.00 81.56 74 TYR A C 1
ATOM 624 O O . TYR A 1 74 ? 6.835 -17.817 -18.890 1.00 81.56 74 TYR A O 1
ATOM 632 N N . TYR A 1 75 ? 7.893 -17.085 -17.021 1.00 68.62 75 TYR A N 1
ATOM 633 C CA . TYR A 1 75 ? 8.234 -18.394 -16.441 1.00 68.62 75 TYR A CA 1
ATOM 634 C C . TYR A 1 75 ? 8.842 -19.406 -17.422 1.00 68.62 75 TYR A C 1
ATOM 636 O O . TYR A 1 75 ? 8.551 -20.604 -17.371 1.00 68.62 75 TYR A O 1
ATOM 644 N N . GLN A 1 76 ? 9.697 -18.944 -18.333 1.00 70.81 76 GLN A N 1
ATOM 645 C CA . GLN A 1 76 ? 10.381 -19.830 -19.265 1.00 70.81 76 GLN A CA 1
ATOM 646 C C . GLN A 1 76 ? 11.657 -20.401 -18.645 1.00 70.81 76 GLN A C 1
ATOM 648 O O . GLN A 1 76 ? 12.472 -19.685 -18.060 1.00 70.81 76 GLN A O 1
ATOM 653 N N . LYS A 1 77 ? 11.866 -21.712 -18.819 1.00 62.06 77 LYS A N 1
ATOM 654 C CA . LYS A 1 77 ? 13.122 -22.377 -18.450 1.00 62.06 77 LYS A CA 1
ATOM 655 C C . LYS A 1 77 ? 14.246 -21.877 -19.362 1.00 62.06 77 LYS A C 1
ATOM 657 O O . LYS A 1 77 ? 14.353 -22.321 -20.499 1.00 62.06 77 LYS A O 1
ATOM 662 N N . GLN A 1 78 ? 15.049 -20.963 -18.819 1.00 60.19 78 GLN A N 1
ATOM 663 C CA . GLN A 1 78 ? 16.368 -20.523 -19.281 1.00 60.19 78 GLN A CA 1
ATOM 664 C C . GLN A 1 78 ? 16.487 -20.244 -20.786 1.00 60.19 78 GLN A C 1
ATOM 666 O O . GLN A 1 78 ? 16.875 -21.101 -21.577 1.00 60.19 78 GLN A O 1
ATOM 671 N N . ASN A 1 79 ? 16.275 -18.985 -21.166 1.00 66.88 79 ASN A N 1
ATOM 672 C CA . ASN A 1 79 ? 17.028 -18.406 -22.272 1.00 66.88 79 ASN A CA 1
ATOM 673 C C . ASN A 1 79 ? 17.208 -16.904 -22.003 1.00 66.88 79 ASN A C 1
ATOM 675 O O . ASN A 1 79 ? 16.208 -16.229 -21.748 1.00 66.88 79 ASN A O 1
ATOM 679 N N . PRO A 1 80 ? 18.440 -16.359 -22.016 1.00 75.50 80 PRO A N 1
ATOM 680 C CA . PRO A 1 80 ? 18.624 -14.916 -21.921 1.00 75.50 80 PRO A CA 1
ATOM 681 C C . PRO A 1 80 ? 17.872 -14.223 -23.061 1.00 75.50 80 PRO A C 1
ATOM 683 O O . PRO A 1 80 ? 17.741 -14.775 -24.156 1.00 75.50 80 PRO A O 1
ATOM 686 N N . LEU A 1 81 ? 17.392 -13.003 -22.815 1.00 85.06 81 LEU A N 1
ATOM 687 C CA . LEU A 1 81 ? 16.770 -12.199 -23.863 1.00 85.06 81 LEU A CA 1
ATOM 688 C C . LEU A 1 81 ? 17.787 -11.999 -25.012 1.00 85.06 81 LEU A C 1
ATOM 690 O O . LEU A 1 81 ? 18.884 -11.491 -24.758 1.00 85.06 81 LEU A O 1
ATOM 694 N N . PRO A 1 82 ? 17.471 -12.407 -26.255 1.00 88.88 82 PRO A N 1
ATOM 695 C CA . PRO A 1 82 ? 18.413 -12.358 -27.364 1.00 88.88 82 PRO A CA 1
ATOM 696 C C . PRO A 1 82 ? 18.692 -10.913 -27.787 1.00 88.88 82 PRO A C 1
ATOM 698 O O . PRO A 1 82 ? 17.796 -10.066 -27.785 1.00 88.88 82 PRO A O 1
ATOM 701 N N . SER A 1 83 ? 19.917 -10.639 -28.241 1.00 91.50 83 SER A N 1
ATOM 702 C CA . SER A 1 83 ? 20.313 -9.320 -28.767 1.00 91.50 83 SER A CA 1
ATOM 703 C C . SER A 1 83 ? 19.476 -8.888 -29.976 1.00 91.50 83 SER A C 1
ATOM 705 O O . SER A 1 83 ? 19.323 -7.699 -30.255 1.00 91.50 83 SER A O 1
ATOM 707 N N . GLN A 1 84 ? 18.863 -9.848 -30.674 1.00 93.88 84 GLN A N 1
ATOM 708 C CA . GLN A 1 84 ? 17.925 -9.623 -31.769 1.00 93.88 84 GLN A CA 1
ATOM 709 C C . GLN A 1 84 ? 16.700 -8.792 -31.368 1.00 93.88 84 GLN A C 1
ATOM 711 O O . GLN A 1 84 ? 16.048 -8.239 -32.253 1.00 93.88 84 GLN A O 1
ATOM 716 N N . ILE A 1 85 ? 16.407 -8.632 -30.071 1.00 92.62 85 ILE A N 1
ATOM 717 C CA . ILE A 1 85 ? 15.283 -7.819 -29.587 1.00 92.62 85 ILE A CA 1
ATOM 718 C C . ILE A 1 85 ? 15.285 -6.392 -30.166 1.00 92.62 85 ILE A C 1
ATOM 720 O O . ILE A 1 85 ? 14.216 -5.829 -30.380 1.00 92.62 85 ILE A O 1
ATOM 724 N N . LYS A 1 86 ? 16.455 -5.851 -30.554 1.00 93.75 86 LYS A N 1
ATOM 725 C CA . LYS A 1 86 ? 16.591 -4.558 -31.260 1.00 93.75 86 LYS A CA 1
ATOM 726 C C . LYS A 1 86 ? 15.753 -4.402 -32.531 1.00 93.75 86 LYS A C 1
ATOM 728 O O . LYS A 1 86 ? 15.582 -3.279 -33.008 1.00 93.75 86 LYS A O 1
ATOM 733 N N . LEU A 1 87 ? 15.291 -5.501 -33.128 1.00 94.94 87 LEU A N 1
ATOM 734 C CA . LEU A 1 87 ? 14.451 -5.473 -34.326 1.00 94.94 87 LEU A CA 1
ATOM 735 C C . LEU A 1 87 ? 12.997 -5.088 -34.013 1.00 94.94 87 LEU A C 1
ATOM 737 O O . LEU A 1 87 ? 12.307 -4.581 -34.894 1.00 94.94 87 LEU A O 1
ATOM 741 N N . LEU A 1 88 ? 12.536 -5.263 -32.771 1.00 94.56 88 LEU A N 1
ATOM 742 C CA . LEU A 1 88 ? 11.143 -5.039 -32.364 1.00 94.56 88 LEU A CA 1
ATOM 743 C C . LEU A 1 88 ? 10.877 -3.574 -31.988 1.00 94.56 88 LEU A C 1
ATOM 745 O O . LEU A 1 88 ? 10.458 -3.252 -30.882 1.00 94.56 88 LEU A O 1
ATOM 749 N N . ARG A 1 89 ? 11.138 -2.657 -32.922 1.00 92.56 89 ARG A N 1
ATOM 750 C CA . ARG A 1 89 ? 11.173 -1.202 -32.670 1.00 92.56 89 ARG A CA 1
ATOM 751 C C . ARG A 1 89 ? 9.836 -0.574 -32.257 1.00 92.56 89 ARG A C 1
ATOM 753 O O . ARG A 1 89 ? 9.833 0.528 -31.714 1.00 92.56 89 ARG A O 1
ATOM 760 N N . ASN A 1 90 ? 8.720 -1.254 -32.510 1.00 94.62 90 ASN A N 1
ATOM 761 C CA . ASN A 1 90 ? 7.379 -0.761 -32.180 1.00 94.62 90 ASN A CA 1
ATOM 762 C C . ASN A 1 90 ? 6.891 -1.210 -30.799 1.00 94.62 90 ASN A C 1
ATOM 764 O O . ASN A 1 90 ? 5.802 -0.818 -30.386 1.00 94.62 90 ASN A O 1
ATOM 768 N N . LEU A 1 91 ? 7.703 -1.976 -30.067 1.00 96.81 91 LEU A N 1
ATOM 769 C CA . LEU A 1 91 ? 7.330 -2.475 -28.755 1.00 96.81 91 LEU A CA 1
ATOM 770 C C . LEU A 1 91 ? 7.083 -1.320 -27.769 1.00 96.81 91 LEU A C 1
ATOM 772 O O . LEU A 1 91 ? 7.868 -0.373 -27.675 1.00 96.81 91 LEU A O 1
ATOM 776 N N . ARG A 1 92 ? 5.972 -1.413 -27.039 1.00 98.12 92 ARG A N 1
ATOM 777 C CA . ARG A 1 92 ? 5.523 -0.492 -25.986 1.00 98.12 92 ARG A CA 1
ATOM 778 C C . ARG A 1 92 ? 5.557 -1.151 -24.612 1.00 98.12 92 ARG A C 1
ATOM 780 O O . ARG A 1 92 ? 5.866 -0.475 -23.635 1.00 98.12 92 ARG A O 1
ATOM 787 N N . ARG A 1 93 ? 5.293 -2.456 -24.537 1.00 98.44 93 ARG A N 1
ATOM 788 C CA . ARG A 1 93 ? 5.316 -3.247 -23.303 1.00 98.44 93 ARG A CA 1
ATOM 789 C C . ARG A 1 93 ? 6.159 -4.503 -23.490 1.00 98.44 93 ARG A C 1
ATOM 791 O O . ARG A 1 93 ? 5.897 -5.306 -24.382 1.00 98.44 93 ARG A O 1
ATOM 798 N N . LEU A 1 94 ? 7.154 -4.667 -22.628 1.00 96.00 94 LEU A N 1
ATOM 799 C CA . LEU A 1 94 ? 7.990 -5.857 -22.542 1.00 96.00 94 LEU A CA 1
ATOM 800 C C . LEU A 1 94 ? 7.922 -6.395 -21.119 1.00 96.00 94 LEU A C 1
ATOM 802 O O . LEU A 1 94 ? 8.472 -5.796 -20.197 1.00 96.00 94 LEU A O 1
ATOM 806 N N . ASP A 1 95 ? 7.246 -7.521 -20.950 1.00 94.81 95 ASP A N 1
ATOM 807 C CA . ASP A 1 95 ? 7.107 -8.199 -19.673 1.00 94.81 95 ASP A CA 1
ATOM 808 C C . ASP A 1 95 ? 7.806 -9.557 -19.723 1.00 94.81 95 ASP A C 1
ATOM 810 O O . ASP A 1 95 ? 7.433 -10.454 -20.483 1.00 94.81 95 ASP A O 1
ATOM 814 N N . LEU A 1 96 ? 8.870 -9.667 -18.934 1.00 92.44 96 LEU A N 1
ATOM 815 C CA . LEU A 1 96 ? 9.758 -10.820 -18.846 1.00 92.44 96 LEU A CA 1
ATOM 816 C C . LEU A 1 96 ? 9.832 -11.337 -17.404 1.00 92.44 96 LEU A C 1
ATOM 818 O O . LEU A 1 96 ? 10.881 -11.830 -16.971 1.00 92.44 96 LEU A O 1
ATOM 822 N N . GLN A 1 97 ? 8.747 -11.204 -16.643 1.00 92.56 97 GLN A N 1
ATOM 823 C CA . GLN A 1 97 ? 8.696 -11.676 -15.266 1.00 92.56 97 GLN A CA 1
ATOM 824 C C . GLN A 1 97 ? 8.952 -13.193 -15.158 1.00 92.56 97 GLN A C 1
ATOM 826 O O . GLN A 1 97 ? 8.420 -13.994 -15.929 1.00 92.56 97 GLN A O 1
ATOM 831 N N . GLY A 1 98 ? 9.727 -13.609 -14.152 1.00 91.50 98 GLY A N 1
ATOM 832 C CA . GLY A 1 98 ? 9.881 -15.029 -13.818 1.00 91.50 98 GLY A CA 1
ATOM 833 C C . GLY A 1 98 ? 10.834 -15.826 -14.714 1.00 91.50 98 GLY A C 1
ATOM 834 O O . GLY A 1 98 ? 10.736 -17.047 -14.726 1.00 91.50 98 GLY A O 1
ATOM 835 N N . ASN A 1 99 ? 11.729 -15.193 -15.479 1.00 88.44 99 ASN A N 1
ATOM 836 C CA . ASN A 1 99 ? 12.564 -15.870 -16.490 1.00 88.44 99 ASN A CA 1
ATOM 837 C C . ASN A 1 99 ? 14.013 -16.155 -16.057 1.00 88.44 99 ASN A C 1
ATOM 839 O O . ASN A 1 99 ? 14.840 -16.521 -16.894 1.00 88.44 99 ASN A O 1
ATOM 843 N N . HIS A 1 100 ? 14.346 -15.985 -14.772 1.00 89.31 100 HIS A N 1
ATOM 844 C CA . HIS A 1 100 ? 15.707 -16.160 -14.240 1.00 89.31 100 HIS A CA 1
ATOM 845 C C . HIS A 1 100 ? 16.780 -15.322 -14.967 1.00 89.31 100 HIS A C 1
ATOM 847 O O . HIS A 1 100 ? 17.942 -15.722 -15.051 1.00 89.31 100 HIS A O 1
ATOM 853 N N . LEU A 1 101 ? 16.406 -14.166 -15.524 1.00 90.25 101 LEU A N 1
ATOM 854 C CA . LEU A 1 101 ? 17.334 -13.277 -16.220 1.00 90.25 101 LEU A CA 1
ATOM 855 C C . LEU A 1 101 ? 18.379 -12.735 -15.244 1.00 90.25 101 LEU A C 1
ATOM 857 O O . LEU A 1 101 ? 18.018 -12.153 -14.228 1.00 90.25 101 LEU A O 1
ATOM 861 N N . THR A 1 102 ? 19.660 -12.874 -15.583 1.00 91.88 102 THR A N 1
ATOM 862 C CA . THR A 1 102 ? 20.779 -12.307 -14.805 1.00 91.88 102 THR A CA 1
ATOM 863 C C . THR A 1 102 ? 21.243 -10.949 -15.327 1.00 91.88 102 THR A C 1
ATOM 865 O O . THR A 1 102 ? 21.847 -10.168 -14.596 1.00 91.88 102 THR A O 1
ATOM 868 N N . ARG A 1 103 ? 20.930 -10.635 -16.591 1.00 90.69 103 ARG A N 1
ATOM 869 C CA . ARG A 1 103 ? 21.196 -9.342 -17.231 1.00 90.69 103 ARG A CA 1
ATOM 870 C C . ARG A 1 103 ? 20.235 -9.074 -18.385 1.00 90.69 103 ARG A C 1
ATOM 872 O O . ARG A 1 103 ? 19.673 -10.004 -18.965 1.00 90.69 103 ARG A O 1
ATOM 879 N N . LEU A 1 104 ? 20.131 -7.807 -18.771 1.00 89.75 104 LEU A N 1
ATOM 880 C CA . LEU A 1 104 ? 19.550 -7.391 -20.048 1.00 89.75 104 LEU A CA 1
ATOM 881 C C . LEU A 1 104 ? 20.634 -7.307 -21.138 1.00 89.75 104 LEU A C 1
ATOM 883 O O . LEU A 1 104 ? 21.770 -6.944 -20.825 1.00 89.75 104 LEU A O 1
ATOM 887 N N . PRO A 1 105 ? 20.312 -7.598 -22.412 1.00 90.44 105 PRO A N 1
ATOM 888 C CA . PRO A 1 105 ? 21.196 -7.293 -23.532 1.00 90.44 105 PRO A CA 1
ATOM 889 C C . PRO A 1 105 ? 21.301 -5.775 -23.730 1.00 90.44 105 PRO A C 1
ATOM 891 O O . PRO A 1 105 ? 20.315 -5.052 -23.565 1.00 90.44 105 PRO A O 1
ATOM 894 N N . GLN A 1 106 ? 22.476 -5.291 -24.139 1.00 91.44 106 GLN A N 1
ATOM 895 C CA . GLN A 1 106 ? 22.699 -3.867 -24.419 1.00 91.44 106 GLN A CA 1
ATOM 896 C C . GLN A 1 106 ? 21.760 -3.352 -25.519 1.00 91.44 106 GLN A C 1
ATOM 898 O O . GLN A 1 106 ? 21.329 -2.204 -25.508 1.00 91.44 106 GLN A O 1
ATOM 903 N N . GLU A 1 107 ? 21.371 -4.223 -26.442 1.00 94.31 107 GLU A N 1
ATOM 904 C CA . GLU A 1 107 ? 20.478 -3.942 -27.558 1.00 94.31 107 GLU A CA 1
ATOM 905 C C . GLU A 1 107 ? 19.072 -3.479 -27.158 1.00 94.31 107 GLU A C 1
ATOM 907 O O . GLU A 1 107 ? 18.354 -2.941 -28.006 1.00 94.31 107 GLU A O 1
ATOM 912 N N . ILE A 1 108 ? 18.678 -3.629 -25.887 1.00 92.88 108 ILE A N 1
ATOM 913 C CA . ILE A 1 108 ? 17.395 -3.120 -25.394 1.00 92.88 108 ILE A CA 1
ATOM 914 C C . ILE A 1 108 ? 17.251 -1.610 -25.619 1.00 92.88 108 ILE A C 1
ATOM 916 O O . ILE A 1 108 ? 16.144 -1.132 -25.845 1.00 92.88 108 ILE A O 1
ATOM 920 N N . ILE A 1 109 ? 18.368 -0.874 -25.687 1.00 94.38 109 ILE A N 1
ATOM 921 C CA . ILE A 1 109 ? 18.399 0.564 -25.989 1.00 94.38 109 ILE A CA 1
ATOM 922 C C . ILE A 1 109 ? 17.743 0.918 -27.324 1.00 94.38 109 ILE A C 1
ATOM 924 O O . ILE A 1 109 ? 17.424 2.076 -27.548 1.00 94.38 109 ILE A O 1
ATOM 928 N N . HIS A 1 110 ? 17.551 -0.028 -28.243 1.00 94.31 110 HIS A N 1
ATOM 929 C CA . HIS A 1 110 ? 16.896 0.248 -29.522 1.00 94.31 110 HIS A CA 1
ATOM 930 C C . HIS A 1 110 ? 15.364 0.278 -29.429 1.00 94.31 110 HIS A C 1
ATOM 932 O O . HIS A 1 110 ? 14.709 0.717 -30.375 1.00 94.31 110 HIS A O 1
ATOM 938 N N . LEU A 1 111 ? 14.788 -0.127 -28.294 1.00 95.31 111 LEU A N 1
ATOM 939 C CA . LEU A 1 111 ? 13.349 -0.089 -28.024 1.00 95.31 111 LEU A CA 1
ATOM 940 C C . LEU A 1 111 ? 12.920 1.309 -27.552 1.00 95.31 111 LEU A C 1
ATOM 942 O O . LEU A 1 111 ? 12.404 1.493 -26.456 1.00 95.31 111 LEU A O 1
ATOM 946 N N . GLN A 1 112 ? 13.169 2.322 -28.381 1.00 94.44 112 GLN A N 1
ATOM 947 C CA . GLN A 1 112 ? 13.050 3.736 -28.001 1.00 94.44 112 GLN A CA 1
ATOM 948 C C . GLN A 1 112 ? 11.630 4.177 -27.619 1.00 94.44 112 GLN A C 1
ATOM 950 O O . GLN A 1 112 ? 11.481 5.157 -26.903 1.00 94.44 112 GLN A O 1
ATOM 955 N N . GLY A 1 113 ? 10.596 3.459 -28.066 1.00 96.56 113 GLY A N 1
ATOM 956 C CA . GLY A 1 113 ? 9.212 3.738 -27.681 1.00 96.56 113 GLY A CA 1
ATOM 957 C C . GLY A 1 113 ? 8.667 2.841 -26.568 1.00 96.56 113 GLY A C 1
ATOM 958 O O . GLY A 1 113 ? 7.451 2.787 -26.395 1.00 96.56 113 GLY A O 1
ATOM 959 N N . LEU A 1 114 ? 9.527 2.102 -25.861 1.00 98.25 114 LEU A N 1
ATOM 960 C CA . LEU A 1 114 ? 9.108 1.239 -24.762 1.00 98.25 114 LEU A CA 1
ATOM 961 C C . LEU A 1 114 ? 8.613 2.084 -23.582 1.00 98.25 114 LEU A C 1
ATOM 963 O O . LEU A 1 114 ? 9.339 2.934 -23.076 1.00 98.25 114 LEU A O 1
ATOM 967 N N . LYS A 1 115 ? 7.387 1.809 -23.135 1.00 98.62 115 LYS A N 1
ATOM 968 C CA . LYS A 1 115 ? 6.716 2.488 -22.019 1.00 98.62 115 LYS A CA 1
ATOM 969 C C . LYS A 1 115 ? 6.689 1.649 -20.752 1.00 98.62 115 LYS A C 1
ATOM 971 O O . LYS A 1 115 ? 6.748 2.193 -19.657 1.00 98.62 115 LYS A O 1
ATOM 976 N N . VAL A 1 116 ? 6.597 0.330 -20.894 1.00 98.75 116 VAL A N 1
ATOM 977 C CA . VAL A 1 116 ? 6.516 -0.603 -19.769 1.00 98.75 116 VAL A CA 1
ATOM 978 C C . VAL A 1 116 ? 7.593 -1.664 -19.922 1.00 98.75 116 VAL A C 1
ATOM 980 O O . VAL A 1 116 ? 7.614 -2.386 -20.920 1.00 98.75 116 VAL A O 1
ATOM 983 N N . LEU A 1 117 ? 8.454 -1.777 -18.916 1.00 98.00 117 LEU A N 1
ATOM 984 C CA . LEU A 1 117 ? 9.445 -2.838 -18.801 1.00 98.00 117 LEU A CA 1
ATOM 985 C C . LEU A 1 117 ? 9.262 -3.547 -17.463 1.00 98.00 117 LEU A C 1
ATOM 987 O O . LEU A 1 117 ? 9.490 -2.961 -16.407 1.00 98.00 117 LEU A O 1
ATOM 991 N N . SER A 1 118 ? 8.861 -4.813 -17.511 1.00 97.31 118 SER A N 1
ATOM 992 C CA . SER A 1 118 ? 8.732 -5.657 -16.328 1.00 97.31 118 SER A CA 1
ATOM 993 C C . SER A 1 118 ? 9.763 -6.775 -16.357 1.00 97.31 118 SER A C 1
ATOM 995 O O . SER A 1 118 ? 9.843 -7.569 -17.293 1.00 97.31 118 SER A O 1
ATOM 997 N N . LEU A 1 119 ? 10.574 -6.808 -15.308 1.00 95.88 119 LEU A N 1
ATOM 998 C CA . LEU A 1 119 ? 11.648 -7.760 -15.049 1.00 95.88 119 LEU A CA 1
ATOM 999 C C . LEU A 1 119 ? 11.499 -8.353 -13.648 1.00 95.88 119 LEU A C 1
ATOM 1001 O O . LEU A 1 119 ? 12.471 -8.847 -13.074 1.00 95.88 119 LEU A O 1
ATOM 1005 N N . ARG A 1 120 ? 10.283 -8.312 -13.097 1.00 96.50 120 ARG A N 1
ATOM 1006 C CA . ARG A 1 120 ? 9.988 -8.810 -11.758 1.00 96.50 120 ARG A CA 1
ATOM 1007 C C . ARG A 1 120 ? 10.370 -10.283 -11.621 1.00 96.50 120 ARG A C 1
ATOM 1009 O O . ARG A 1 120 ? 10.202 -11.051 -12.567 1.00 96.50 120 ARG A O 1
ATOM 1016 N N . ASN A 1 121 ? 10.803 -10.709 -10.440 1.00 95.94 121 ASN A N 1
ATOM 1017 C CA . ASN A 1 121 ? 11.082 -12.115 -10.141 1.00 95.94 121 ASN A CA 1
ATOM 1018 C C . ASN A 1 121 ? 12.105 -12.725 -11.123 1.00 95.94 121 ASN A C 1
ATOM 1020 O O . ASN A 1 121 ? 11.828 -13.707 -11.811 1.00 95.94 121 ASN A O 1
ATOM 1024 N N . ASN A 1 122 ? 13.267 -12.088 -11.241 1.00 94.50 122 ASN A N 1
ATOM 1025 C CA . ASN A 1 122 ? 14.403 -12.566 -12.031 1.00 94.50 122 ASN A CA 1
ATOM 1026 C C . ASN A 1 122 ? 15.647 -12.668 -11.121 1.00 94.50 122 ASN A C 1
ATOM 1028 O O . ASN A 1 122 ? 15.531 -12.714 -9.900 1.00 94.50 122 ASN A O 1
ATOM 1032 N N . ALA A 1 123 ? 16.840 -12.785 -11.700 1.00 95.06 123 ALA A N 1
ATOM 1033 C CA . ALA A 1 123 ? 18.104 -12.916 -10.976 1.00 95.06 123 ALA A CA 1
ATOM 1034 C C . ALA A 1 123 ? 19.069 -11.766 -11.319 1.00 95.06 123 ALA A C 1
ATOM 1036 O O . ALA A 1 123 ? 20.277 -11.975 -11.408 1.00 95.06 123 ALA A O 1
ATOM 1037 N N . LEU A 1 124 ? 18.547 -10.559 -11.578 1.00 95.31 124 LEU A N 1
ATOM 1038 C CA . LEU A 1 124 ? 19.371 -9.406 -11.939 1.00 95.31 124 LEU A CA 1
ATOM 1039 C C . LEU A 1 124 ? 20.211 -8.966 -10.735 1.00 95.31 124 LEU A C 1
ATOM 1041 O O . LEU A 1 124 ? 19.663 -8.510 -9.736 1.00 95.31 124 LEU A O 1
ATOM 1045 N N . GLU A 1 125 ? 21.534 -9.059 -10.851 1.00 95.44 125 GLU A N 1
ATOM 1046 C CA . GLU A 1 125 ? 22.477 -8.579 -9.825 1.00 95.44 125 GLU A CA 1
ATOM 1047 C C . GLU A 1 125 ? 22.822 -7.091 -10.000 1.00 95.44 125 GLU A C 1
ATOM 1049 O O . GLU A 1 125 ? 23.204 -6.396 -9.056 1.00 95.44 125 GLU A O 1
ATOM 1054 N N . SER A 1 126 ? 22.684 -6.581 -11.226 1.00 95.19 126 SER A N 1
ATOM 1055 C CA . SER A 1 126 ? 22.927 -5.180 -11.563 1.00 95.19 126 SER A CA 1
ATOM 1056 C C . SER A 1 126 ? 21.992 -4.694 -12.667 1.00 95.19 126 SER A C 1
ATOM 1058 O O . SER A 1 126 ? 21.485 -5.475 -13.476 1.00 95.19 126 SER A O 1
ATOM 1060 N N . LEU A 1 127 ? 21.787 -3.377 -12.709 1.00 95.19 127 LEU A N 1
ATOM 1061 C CA . LEU A 1 127 ? 21.082 -2.693 -13.785 1.00 95.19 127 LEU A CA 1
ATOM 1062 C C . LEU A 1 127 ? 22.089 -1.886 -14.612 1.00 95.19 127 LEU A C 1
ATOM 1064 O O . LEU A 1 127 ? 22.824 -1.065 -14.065 1.00 95.19 127 LEU A O 1
ATOM 1068 N N . SER A 1 128 ? 22.121 -2.115 -15.927 1.00 93.31 128 SER A N 1
ATOM 1069 C CA . SER A 1 128 ? 22.993 -1.364 -16.840 1.00 93.31 128 SER A CA 1
ATOM 1070 C C . SER A 1 128 ? 22.605 0.117 -16.892 1.00 93.31 128 SER A C 1
ATOM 1072 O O . SER A 1 128 ? 21.419 0.451 -16.895 1.00 93.31 128 SER A O 1
ATOM 1074 N N . THR A 1 129 ? 23.595 1.004 -17.017 1.00 94.56 129 THR A N 1
ATOM 1075 C CA . THR A 1 129 ? 23.392 2.455 -17.195 1.00 94.56 129 THR A CA 1
ATOM 1076 C C . THR A 1 129 ? 22.652 2.791 -18.492 1.00 94.56 129 THR A C 1
ATOM 1078 O O . THR A 1 129 ? 21.977 3.816 -18.583 1.00 94.56 129 THR A O 1
ATOM 1081 N N . ASP A 1 130 ? 22.699 1.886 -19.470 1.00 93.19 130 ASP A N 1
ATOM 1082 C CA . ASP A 1 130 ? 21.988 1.987 -20.742 1.00 93.19 130 ASP A CA 1
ATOM 1083 C C . ASP A 1 130 ? 20.459 2.064 -20.590 1.00 93.19 130 ASP A C 1
ATOM 1085 O O . ASP A 1 130 ? 19.785 2.549 -21.501 1.00 93.19 130 ASP A O 1
ATOM 1089 N N . ILE A 1 131 ? 19.903 1.666 -19.435 1.00 94.25 131 ILE A N 1
ATOM 1090 C CA . ILE A 1 131 ? 18.467 1.793 -19.145 1.00 94.25 131 ILE A CA 1
ATOM 1091 C C . ILE A 1 131 ? 17.964 3.229 -19.347 1.00 94.25 131 ILE A C 1
ATOM 1093 O O . ILE A 1 131 ? 16.862 3.430 -19.850 1.00 94.25 131 ILE A O 1
ATOM 1097 N N . ALA A 1 132 ? 18.809 4.226 -19.065 1.00 95.19 132 ALA A N 1
ATOM 1098 C CA . ALA A 1 132 ? 18.512 5.649 -19.211 1.00 95.19 132 ALA A CA 1
ATOM 1099 C C . ALA A 1 132 ? 18.225 6.088 -20.657 1.00 95.19 132 ALA A C 1
ATOM 1101 O O . ALA A 1 132 ? 17.721 7.186 -20.898 1.00 95.19 132 ALA A O 1
ATOM 1102 N N . ARG A 1 133 ? 18.540 5.243 -21.649 1.00 96.38 133 ARG A N 1
ATOM 1103 C CA . ARG A 1 133 ? 18.214 5.497 -23.058 1.00 96.38 133 ARG A CA 1
ATOM 1104 C C . ARG A 1 133 ? 16.754 5.201 -23.399 1.00 96.38 133 ARG A C 1
ATOM 1106 O O . ARG A 1 133 ? 16.310 5.619 -24.466 1.00 96.38 133 ARG A O 1
ATOM 1113 N N . LEU A 1 134 ? 16.008 4.516 -22.532 1.00 96.88 134 LEU A N 1
ATOM 1114 C CA . LEU A 1 134 ? 14.582 4.230 -22.713 1.00 96.88 134 LEU A CA 1
ATOM 1115 C C . LEU A 1 134 ? 13.736 5.413 -22.225 1.00 96.88 134 LEU A C 1
ATOM 1117 O O . LEU A 1 134 ? 13.035 5.333 -21.224 1.00 96.88 134 LEU A O 1
ATOM 1121 N N . ARG A 1 135 ? 13.841 6.552 -22.914 1.00 95.81 135 ARG A N 1
ATOM 1122 C CA . ARG A 1 135 ? 13.294 7.839 -22.442 1.00 95.81 135 ARG A CA 1
ATOM 1123 C C . ARG A 1 135 ? 11.766 7.890 -22.353 1.00 95.81 135 ARG A C 1
ATOM 1125 O O . ARG A 1 135 ? 11.233 8.724 -21.627 1.00 95.81 135 ARG A O 1
ATOM 1132 N N . GLU A 1 136 ? 11.074 6.999 -23.055 1.00 98.06 136 GLU A N 1
ATOM 1133 C CA . GLU A 1 136 ? 9.611 6.882 -23.032 1.00 98.06 136 GLU A CA 1
ATOM 1134 C C . GLU A 1 136 ? 9.091 5.992 -21.893 1.00 98.06 136 GLU A C 1
ATOM 1136 O O . GLU A 1 136 ? 7.881 5.807 -21.775 1.00 98.06 136 GLU A O 1
ATOM 1141 N N . LEU A 1 137 ? 9.976 5.438 -21.054 1.00 98.50 137 LEU A N 1
ATOM 1142 C CA . LEU A 1 137 ? 9.581 4.509 -20.004 1.00 98.50 137 LEU A CA 1
ATOM 1143 C C . LEU A 1 137 ? 8.736 5.213 -18.934 1.00 98.50 137 LEU A C 1
ATOM 1145 O O . LEU A 1 137 ? 9.174 6.175 -18.306 1.00 98.50 137 LEU A O 1
ATOM 1149 N N . GLU A 1 138 ? 7.527 4.697 -18.727 1.00 98.75 138 GLU A N 1
ATOM 1150 C CA . GLU A 1 138 ? 6.554 5.149 -17.730 1.00 98.75 138 GLU A CA 1
ATOM 1151 C C . GLU A 1 138 ? 6.482 4.177 -16.543 1.00 98.75 138 GLU A C 1
ATOM 1153 O O . GLU A 1 138 ? 6.266 4.606 -15.413 1.00 98.75 138 GLU A O 1
ATOM 1158 N N . VAL A 1 139 ? 6.711 2.881 -16.780 1.00 98.88 139 VAL A N 1
ATOM 1159 C CA . VAL A 1 139 ? 6.651 1.826 -15.759 1.00 98.88 139 VAL A CA 1
ATOM 1160 C C . VAL A 1 139 ? 7.891 0.944 -15.840 1.00 98.88 139 VAL A C 1
ATOM 1162 O O . VAL A 1 139 ? 8.177 0.355 -16.888 1.00 98.88 139 VAL A O 1
ATOM 1165 N N . LEU A 1 140 ? 8.589 0.801 -14.715 1.00 98.62 140 LEU A N 1
ATOM 1166 C CA . LEU A 1 140 ? 9.730 -0.096 -14.566 1.00 98.62 140 LEU A CA 1
ATOM 1167 C C . LEU A 1 140 ? 9.530 -1.002 -13.351 1.00 98.62 140 LEU A C 1
ATOM 1169 O O . LEU A 1 140 ? 9.555 -0.542 -12.211 1.00 98.62 140 LEU A O 1
ATOM 1173 N N . ASN A 1 141 ? 9.367 -2.301 -13.599 1.00 98.56 141 ASN A N 1
ATOM 1174 C CA . ASN A 1 141 ? 9.289 -3.298 -12.539 1.00 98.56 141 ASN A CA 1
ATOM 1175 C C . ASN A 1 141 ? 10.581 -4.112 -12.459 1.00 98.56 141 ASN A C 1
ATOM 1177 O O . ASN A 1 141 ? 10.909 -4.867 -13.371 1.00 98.56 141 ASN A O 1
ATOM 1181 N N . LEU A 1 142 ? 11.296 -3.964 -11.353 1.00 98.25 142 LEU A N 1
ATOM 1182 C CA . LEU A 1 142 ? 12.532 -4.663 -11.009 1.00 98.25 142 LEU A CA 1
ATOM 1183 C C . LEU A 1 142 ? 12.387 -5.437 -9.688 1.00 98.25 142 LEU A C 1
ATOM 1185 O O . LEU A 1 142 ? 13.387 -5.893 -9.131 1.00 98.25 142 LEU A O 1
ATOM 1189 N N . GLY A 1 143 ? 11.164 -5.596 -9.177 1.00 98.38 143 GLY A N 1
ATOM 1190 C CA . GLY A 1 143 ? 10.923 -6.254 -7.900 1.00 98.38 143 GLY A CA 1
ATOM 1191 C C . GLY A 1 143 ? 11.369 -7.722 -7.902 1.00 98.38 143 GLY A C 1
ATOM 1192 O O . GLY A 1 143 ? 11.345 -8.379 -8.940 1.00 98.38 143 GLY A O 1
ATOM 1193 N N . LEU A 1 144 ? 11.737 -8.269 -6.747 1.00 98.19 144 LEU A N 1
ATOM 1194 C CA . LEU A 1 144 ? 12.183 -9.650 -6.563 1.00 98.19 144 LEU A CA 1
ATOM 1195 C C . LEU A 1 144 ? 13.374 -9.980 -7.485 1.00 98.19 144 LEU A C 1
ATOM 1197 O O . LEU A 1 144 ? 13.291 -10.857 -8.343 1.00 98.19 144 LEU A O 1
ATOM 1201 N N . ASN A 1 145 ? 14.460 -9.222 -7.345 1.00 98.00 145 ASN A N 1
ATOM 1202 C CA . ASN A 1 145 ? 15.743 -9.445 -8.021 1.00 98.00 145 ASN A CA 1
ATOM 1203 C C . ASN A 1 145 ? 16.876 -9.440 -6.974 1.00 98.00 145 ASN A C 1
ATOM 1205 O O . ASN A 1 145 ? 16.628 -9.576 -5.779 1.00 98.00 145 ASN A O 1
ATOM 1209 N N . GLN A 1 146 ? 18.133 -9.338 -7.406 1.00 97.44 146 GLN A N 1
ATOM 1210 C CA . GLN A 1 146 ? 19.317 -9.358 -6.536 1.00 97.44 146 GLN A CA 1
ATOM 1211 C C . GLN A 1 146 ? 20.107 -8.043 -6.638 1.00 97.44 146 GLN A C 1
ATOM 1213 O O . GLN A 1 146 ? 21.325 -8.018 -6.451 1.00 97.44 146 GLN A O 1
ATOM 1218 N N . LEU A 1 147 ? 19.427 -6.939 -6.968 1.00 98.06 147 LEU A N 1
ATOM 1219 C CA . LEU A 1 147 ? 20.069 -5.645 -7.163 1.00 98.06 147 LEU A CA 1
ATOM 1220 C C . LEU A 1 147 ? 20.606 -5.131 -5.828 1.00 98.06 147 LEU A C 1
ATOM 1222 O O . LEU A 1 147 ? 19.849 -4.962 -4.876 1.00 98.06 147 LEU A O 1
ATOM 1226 N N . LYS A 1 148 ? 21.905 -4.823 -5.779 1.00 97.00 148 LYS A N 1
ATOM 1227 C CA . LYS A 1 148 ? 22.535 -4.178 -4.610 1.00 97.00 148 LYS A CA 1
ATOM 1228 C C . LYS A 1 148 ? 22.552 -2.655 -4.694 1.00 97.00 148 LYS A C 1
ATOM 1230 O O . LYS A 1 148 ? 22.637 -1.962 -3.685 1.00 97.00 148 LYS A O 1
ATOM 1235 N N . LYS A 1 149 ? 22.522 -2.123 -5.919 1.00 96.75 149 LYS A N 1
ATOM 1236 C CA . LYS A 1 149 ? 22.580 -0.687 -6.214 1.00 96.75 149 LYS A CA 1
ATOM 1237 C C . LYS A 1 149 ? 21.761 -0.365 -7.455 1.00 96.75 149 LYS A C 1
ATOM 1239 O O . LYS A 1 149 ? 21.616 -1.197 -8.350 1.00 96.75 149 LYS A O 1
ATOM 1244 N N . ILE A 1 150 ? 21.313 0.882 -7.525 1.00 96.50 150 ILE A N 1
ATOM 1245 C CA . ILE A 1 150 ? 20.700 1.476 -8.711 1.00 96.50 150 ILE A CA 1
ATOM 1246 C C . ILE A 1 150 ? 21.693 2.455 -9.355 1.00 96.50 150 ILE A C 1
ATOM 1248 O O . ILE A 1 150 ? 22.276 3.272 -8.637 1.00 96.50 150 ILE A O 1
ATOM 1252 N N . PRO A 1 151 ? 21.916 2.396 -10.684 1.00 96.06 151 PRO A N 1
ATOM 1253 C CA . PRO A 1 151 ? 22.784 3.345 -11.372 1.00 96.06 151 PRO A CA 1
ATOM 1254 C C . PRO A 1 151 ? 22.208 4.762 -11.295 1.00 96.06 151 PRO A C 1
ATOM 1256 O O . PRO A 1 151 ? 20.996 4.964 -11.405 1.00 96.06 151 PRO A O 1
ATOM 1259 N N . ARG A 1 152 ? 23.081 5.767 -11.166 1.00 96.75 152 ARG A N 1
ATOM 1260 C CA . ARG A 1 152 ? 22.664 7.179 -11.104 1.00 96.75 152 ARG A CA 1
ATOM 1261 C C . ARG A 1 152 ? 21.895 7.614 -12.358 1.00 96.75 152 ARG A C 1
ATOM 1263 O O . ARG A 1 152 ? 21.037 8.488 -12.283 1.00 96.75 152 ARG A O 1
ATOM 1270 N N . GLU A 1 153 ? 22.174 6.985 -13.494 1.00 97.12 153 GLU A N 1
ATOM 1271 C CA . GLU A 1 153 ? 21.550 7.248 -14.787 1.00 97.12 153 GLU A CA 1
ATOM 1272 C C . GLU A 1 153 ? 20.045 6.922 -14.789 1.00 97.12 153 GLU A C 1
ATOM 1274 O O . GLU A 1 153 ? 19.319 7.474 -15.612 1.00 97.12 153 GLU A O 1
ATOM 1279 N N . LEU A 1 154 ? 19.534 6.121 -13.837 1.00 96.69 154 LEU A N 1
ATOM 1280 C CA . LEU A 1 154 ? 18.088 5.897 -13.692 1.00 96.69 154 LEU A CA 1
ATOM 1281 C C . LEU A 1 154 ? 17.319 7.223 -13.537 1.00 96.69 154 LEU A C 1
ATOM 1283 O O . LEU A 1 154 ? 16.224 7.358 -14.073 1.00 96.69 154 LEU A O 1
ATOM 1287 N N . GLY A 1 155 ? 17.918 8.225 -12.881 1.00 96.12 155 GLY A N 1
ATOM 1288 C CA . GLY A 1 155 ? 17.333 9.560 -12.700 1.00 96.12 155 GLY A CA 1
ATOM 1289 C C . GLY A 1 155 ? 17.069 10.342 -13.996 1.00 96.12 155 GLY A C 1
ATOM 1290 O O . GLY A 1 155 ? 16.404 11.377 -13.964 1.00 96.12 155 GLY A O 1
ATOM 1291 N N . GLU A 1 156 ? 17.565 9.864 -15.140 1.00 96.75 156 GLU A N 1
ATOM 1292 C CA . GLU A 1 156 ? 17.314 10.457 -16.458 1.00 96.75 156 GLU A CA 1
ATOM 1293 C C . GLU A 1 156 ? 16.002 9.951 -17.100 1.00 96.75 156 GLU A C 1
ATOM 1295 O O . GLU A 1 156 ? 15.569 10.479 -18.126 1.00 96.75 156 GLU A O 1
ATOM 1300 N N . LEU A 1 157 ? 15.316 8.974 -16.488 1.00 97.19 157 LEU A N 1
ATOM 1301 C CA . LEU A 1 157 ? 14.004 8.475 -16.923 1.00 97.19 157 LEU A CA 1
ATOM 1302 C C . LEU A 1 157 ? 12.869 9.428 -16.516 1.00 97.19 157 LEU A C 1
ATOM 1304 O O . LEU A 1 157 ? 12.021 9.120 -15.684 1.00 97.19 157 LEU A O 1
ATOM 1308 N N . LYS A 1 158 ? 12.835 10.613 -17.129 1.00 95.94 158 LYS A N 1
ATOM 1309 C CA . LYS A 1 158 ? 11.917 11.715 -16.778 1.00 95.94 158 LYS A CA 1
ATOM 1310 C C . LYS A 1 158 ? 10.422 11.423 -16.974 1.00 95.94 158 LYS A C 1
ATOM 1312 O O . LYS A 1 158 ? 9.591 12.198 -16.503 1.00 95.94 158 LYS A O 1
ATOM 1317 N N . ASN A 1 159 ? 10.073 10.342 -17.671 1.00 98.06 159 ASN A N 1
ATOM 1318 C CA . ASN A 1 159 ? 8.689 9.915 -17.879 1.00 98.06 159 ASN A CA 1
ATOM 1319 C C . ASN A 1 159 ? 8.205 8.853 -16.886 1.00 98.06 159 ASN A C 1
ATOM 1321 O O . ASN A 1 159 ? 7.017 8.529 -16.907 1.00 98.06 159 ASN A O 1
ATOM 1325 N N . LEU A 1 160 ? 9.085 8.355 -16.013 1.00 98.56 160 LEU A N 1
ATOM 1326 C CA . LEU A 1 160 ? 8.768 7.270 -15.097 1.00 98.56 160 LEU A CA 1
ATOM 1327 C C . LEU A 1 160 ? 7.733 7.715 -14.057 1.00 98.56 160 LEU A C 1
ATOM 1329 O O . LEU A 1 160 ? 7.929 8.717 -13.370 1.00 98.56 160 LEU A O 1
ATOM 1333 N N . LYS A 1 161 ? 6.646 6.951 -13.959 1.00 98.69 161 LYS A N 1
ATOM 1334 C CA . LYS A 1 161 ? 5.530 7.128 -13.021 1.00 98.69 161 LYS A CA 1
ATOM 1335 C C . LYS A 1 161 ? 5.509 6.026 -11.972 1.00 98.69 161 LYS A C 1
ATOM 1337 O O . LYS A 1 161 ? 5.311 6.321 -10.797 1.00 98.69 161 LYS A O 1
ATOM 1342 N N . ASP A 1 162 ? 5.800 4.797 -12.392 1.00 98.81 162 ASP A N 1
ATOM 1343 C CA . ASP A 1 162 ? 5.758 3.619 -11.532 1.00 98.81 162 ASP A CA 1
ATOM 1344 C C . ASP A 1 162 ? 7.120 2.936 -11.496 1.00 98.81 162 ASP A C 1
ATOM 1346 O O . ASP A 1 162 ? 7.655 2.513 -12.528 1.00 98.81 162 ASP A O 1
ATOM 1350 N N . LEU A 1 163 ? 7.667 2.797 -10.291 1.00 98.69 163 LEU A N 1
ATOM 1351 C CA . LEU A 1 163 ? 8.924 2.105 -10.053 1.00 98.69 163 LEU A CA 1
ATOM 1352 C C . LEU A 1 163 ? 8.766 1.093 -8.920 1.00 98.69 163 LEU A C 1
ATOM 1354 O O . LEU A 1 163 ? 8.566 1.449 -7.757 1.00 98.69 163 LEU A O 1
ATOM 1358 N N . ASP A 1 164 ? 8.889 -0.180 -9.278 1.00 98.75 164 ASP A N 1
ATOM 1359 C CA . ASP A 1 164 ? 8.864 -1.292 -8.334 1.00 98.75 164 ASP A CA 1
ATOM 1360 C C . ASP A 1 164 ? 10.276 -1.857 -8.154 1.00 98.75 164 ASP A C 1
ATOM 1362 O O . ASP A 1 164 ? 10.866 -2.401 -9.086 1.00 98.75 164 ASP A O 1
ATOM 1366 N N . LEU A 1 165 ? 10.814 -1.700 -6.947 1.00 98.62 165 LEU A N 1
ATOM 1367 C CA . LEU A 1 165 ? 12.126 -2.170 -6.501 1.00 98.62 165 LEU A CA 1
ATOM 1368 C C . LEU A 1 165 ? 12.007 -3.130 -5.306 1.00 98.62 165 LEU A C 1
ATOM 1370 O O . LEU A 1 165 ? 13.002 -3.391 -4.627 1.00 98.62 165 LEU A O 1
ATOM 1374 N N . LEU A 1 166 ? 10.805 -3.661 -5.054 1.00 98.50 166 LEU A N 1
ATOM 1375 C CA . LEU A 1 166 ? 10.513 -4.630 -3.995 1.00 98.50 166 LEU A CA 1
ATOM 1376 C C . LEU A 1 166 ? 11.560 -5.744 -3.918 1.00 98.50 166 LEU A C 1
ATOM 1378 O O . LEU A 1 166 ? 11.943 -6.259 -4.958 1.00 98.50 166 LEU A O 1
ATOM 1382 N N . GLY A 1 167 ? 11.925 -6.218 -2.729 1.00 98.25 167 GLY A N 1
ATOM 1383 C CA . GLY A 1 167 ? 12.604 -7.507 -2.568 1.00 98.25 167 GLY A CA 1
ATOM 1384 C C . GLY A 1 167 ? 13.919 -7.584 -3.340 1.00 98.25 167 GLY A C 1
ATOM 1385 O O . GLY A 1 167 ? 14.105 -8.495 -4.145 1.00 98.25 167 GLY A O 1
ATOM 1386 N N . ASN A 1 168 ? 14.771 -6.582 -3.154 1.00 98.62 168 ASN A N 1
ATOM 1387 C CA . ASN A 1 168 ? 16.140 -6.531 -3.659 1.00 98.62 168 ASN A CA 1
ATOM 1388 C C . ASN A 1 168 ? 17.098 -6.414 -2.456 1.00 98.62 168 ASN A C 1
ATOM 1390 O O . ASN A 1 168 ? 16.690 -6.579 -1.311 1.00 98.62 168 ASN A O 1
ATOM 1394 N N . GLY A 1 169 ? 18.385 -6.163 -2.697 1.00 97.94 169 GLY A N 1
ATOM 1395 C CA . GLY A 1 169 ? 19.388 -5.940 -1.651 1.00 97.94 169 GLY A CA 1
ATOM 1396 C C . GLY A 1 169 ? 19.899 -4.502 -1.631 1.00 97.94 169 GLY A C 1
ATOM 1397 O O . GLY A 1 169 ? 21.100 -4.293 -1.469 1.00 97.94 169 GLY A O 1
ATOM 1398 N N . LEU A 1 170 ? 19.041 -3.512 -1.911 1.00 98.19 170 LEU A N 1
ATOM 1399 C CA . LEU A 1 170 ? 19.471 -2.118 -2.032 1.00 98.19 170 LEU A CA 1
ATOM 1400 C C . LEU A 1 170 ? 19.868 -1.549 -0.667 1.00 98.19 170 LEU A C 1
ATOM 1402 O O . LEU A 1 170 ? 19.032 -1.447 0.222 1.00 98.19 170 LEU A O 1
ATOM 1406 N N . GLU A 1 171 ? 21.121 -1.115 -0.534 1.00 96.06 171 GLU A N 1
ATOM 1407 C CA . GLU A 1 171 ? 21.633 -0.461 0.684 1.00 96.06 171 GLU A CA 1
ATOM 1408 C C . GLU A 1 171 ? 21.383 1.060 0.682 1.00 96.06 171 GLU A C 1
ATOM 1410 O O . GLU A 1 171 ? 21.256 1.699 1.726 1.00 96.06 171 GLU A O 1
ATOM 1415 N N . SER A 1 172 ? 21.323 1.663 -0.509 1.00 95.50 172 SER A N 1
ATOM 1416 C CA . SER A 1 172 ? 21.065 3.095 -0.710 1.00 95.50 172 SER A CA 1
ATOM 1417 C C . SER A 1 172 ? 20.511 3.382 -2.108 1.00 95.50 172 SER A C 1
ATOM 1419 O O . SER A 1 172 ? 20.616 2.563 -3.026 1.00 95.50 172 SER A O 1
ATOM 1421 N N . LEU A 1 173 ? 19.943 4.578 -2.276 1.00 96.06 173 LEU A N 1
ATOM 1422 C CA . LEU A 1 173 ? 19.536 5.133 -3.568 1.00 96.06 173 LEU A CA 1
ATOM 1423 C C . LEU A 1 173 ? 20.470 6.297 -3.951 1.00 96.06 173 LEU A C 1
ATOM 1425 O O . LEU A 1 173 ? 20.885 7.044 -3.066 1.00 96.06 173 LEU A O 1
ATOM 1429 N N . PRO A 1 174 ? 20.806 6.488 -5.242 1.00 95.06 174 PRO A N 1
ATOM 1430 C CA . PRO A 1 174 ? 21.623 7.623 -5.674 1.00 95.06 174 PRO A CA 1
ATOM 1431 C C . PRO A 1 174 ? 20.848 8.950 -5.580 1.00 95.06 174 PRO A C 1
ATOM 1433 O O . PRO A 1 174 ? 19.646 8.976 -5.822 1.00 95.06 174 PRO A O 1
ATOM 1436 N N . ASP A 1 175 ? 21.522 10.082 -5.349 1.00 93.75 175 ASP A N 1
ATOM 1437 C CA . ASP A 1 175 ? 20.861 11.405 -5.275 1.00 93.75 175 ASP A CA 1
ATOM 1438 C C . ASP A 1 175 ? 20.112 11.794 -6.559 1.00 93.75 175 ASP A C 1
ATOM 1440 O O . ASP A 1 175 ? 19.109 12.505 -6.527 1.00 93.75 175 ASP A O 1
ATOM 1444 N N . SER A 1 176 ? 20.564 11.303 -7.716 1.00 94.06 176 SER A N 1
ATOM 1445 C CA . SER A 1 176 ? 19.877 11.510 -8.992 1.00 94.06 176 SER A CA 1
ATOM 1446 C C . SER A 1 176 ? 18.494 10.862 -9.046 1.00 94.06 176 SER A C 1
ATOM 1448 O O . SER A 1 176 ? 17.699 11.238 -9.900 1.00 94.06 176 SER A O 1
ATOM 1450 N N . PHE A 1 177 ? 18.177 9.934 -8.142 1.00 91.88 177 PHE A N 1
ATOM 1451 C CA . PHE A 1 177 ? 16.854 9.326 -8.022 1.00 91.88 177 PHE A CA 1
ATOM 1452 C C . PHE A 1 177 ? 15.764 10.382 -7.778 1.00 91.88 177 PHE A C 1
ATOM 1454 O O . PHE A 1 177 ? 14.656 10.266 -8.293 1.00 91.88 177 PHE A O 1
ATOM 1461 N N . CYS A 1 178 ? 16.113 11.476 -7.095 1.00 92.88 178 CYS A N 1
ATOM 1462 C CA . CYS A 1 178 ? 15.244 12.627 -6.838 1.00 92.88 178 CYS A CA 1
ATOM 1463 C C . CYS A 1 178 ? 14.849 13.412 -8.103 1.00 92.88 178 CYS A C 1
ATOM 1465 O O . CYS A 1 178 ? 13.938 14.231 -8.059 1.00 92.88 178 CYS A O 1
ATOM 1467 N N . LYS A 1 179 ? 15.492 13.147 -9.250 1.00 95.50 179 LYS A N 1
ATOM 1468 C CA . LYS A 1 179 ? 15.177 13.765 -10.548 1.00 95.50 179 LYS A CA 1
ATOM 1469 C C . LYS A 1 179 ? 13.965 13.140 -11.252 1.00 95.50 179 LYS A C 1
ATOM 1471 O O . LYS A 1 179 ? 13.593 13.619 -12.328 1.00 95.50 179 LYS A O 1
ATOM 1476 N N . LEU A 1 180 ? 13.378 12.073 -10.708 1.00 96.88 180 LEU A N 1
ATOM 1477 C CA . LEU A 1 180 ? 12.206 11.389 -11.264 1.00 96.88 180 LEU A CA 1
ATOM 1478 C C . LEU A 1 180 ? 10.919 12.176 -10.964 1.00 96.88 180 LEU A C 1
ATOM 1480 O O . LEU A 1 180 ? 10.052 11.747 -10.212 1.00 96.88 180 LEU A O 1
ATOM 1484 N N . GLU A 1 181 ? 10.800 13.364 -11.551 1.00 93.00 181 GLU A N 1
ATOM 1485 C CA . GLU A 1 181 ? 9.774 14.356 -11.200 1.00 93.00 181 GLU A CA 1
ATOM 1486 C C . GLU A 1 181 ? 8.335 13.890 -11.466 1.00 93.00 181 GLU A C 1
ATOM 1488 O O . GLU A 1 181 ? 7.416 14.399 -10.832 1.00 93.00 181 GLU A O 1
ATOM 1493 N N . LYS A 1 182 ? 8.119 12.929 -12.376 1.00 97.81 182 LYS A N 1
ATOM 1494 C CA . LYS A 1 182 ? 6.796 12.351 -12.675 1.00 97.81 182 LYS A CA 1
ATOM 1495 C C . LYS A 1 182 ? 6.461 11.104 -11.855 1.00 97.81 182 LYS A C 1
ATOM 1497 O O . LYS A 1 182 ? 5.396 10.537 -12.072 1.00 97.81 182 LYS A O 1
ATOM 1502 N N . LEU A 1 183 ? 7.338 10.673 -10.948 1.00 98.50 183 LEU A N 1
ATOM 1503 C CA . LEU A 1 183 ? 7.130 9.448 -10.186 1.00 98.50 183 LEU A CA 1
ATOM 1504 C C . LEU A 1 183 ? 5.925 9.603 -9.252 1.00 98.50 183 LEU A C 1
ATOM 1506 O O . LEU A 1 183 ? 5.874 10.524 -8.441 1.00 98.50 183 LEU A O 1
ATOM 1510 N N . GLU A 1 184 ? 4.968 8.689 -9.371 1.00 98.69 184 GLU A N 1
ATOM 1511 C CA . GLU A 1 184 ? 3.722 8.657 -8.604 1.00 98.69 184 GLU A CA 1
ATOM 1512 C C . GLU A 1 184 ? 3.705 7.476 -7.624 1.00 98.69 184 GLU A C 1
ATOM 1514 O O . GLU A 1 184 ? 3.229 7.619 -6.493 1.00 98.69 184 GLU A O 1
ATOM 1519 N N . HIS A 1 185 ? 4.272 6.333 -8.022 1.00 98.81 185 HIS A N 1
ATOM 1520 C CA . HIS A 1 185 ? 4.275 5.098 -7.244 1.00 98.81 185 HIS A CA 1
ATOM 1521 C C . HIS A 1 185 ? 5.697 4.552 -7.085 1.00 98.81 185 HIS A C 1
ATOM 1523 O O . HIS A 1 185 ? 6.382 4.258 -8.067 1.00 98.81 185 HIS A O 1
ATOM 1529 N N . LEU A 1 186 ? 6.126 4.381 -5.833 1.00 98.50 186 LEU A N 1
ATOM 1530 C CA . LEU A 1 186 ? 7.443 3.854 -5.490 1.00 98.50 186 LEU A CA 1
ATOM 1531 C C . LEU A 1 186 ? 7.338 2.746 -4.441 1.00 98.50 186 LEU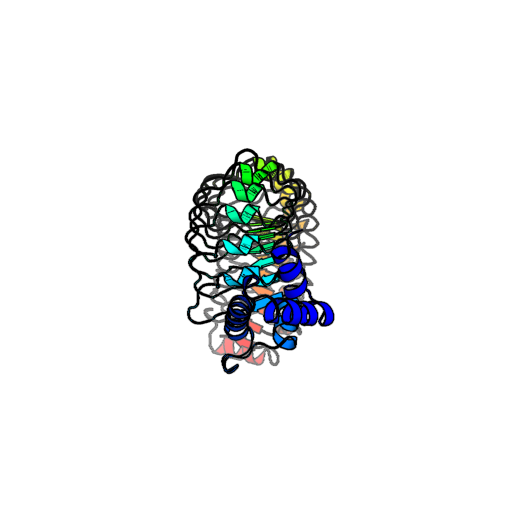 A C 1
ATOM 1533 O O . LEU A 1 186 ? 6.951 2.983 -3.292 1.00 98.50 186 LEU A O 1
ATOM 1537 N N . MET A 1 187 ? 7.718 1.535 -4.844 1.00 98.56 187 MET A N 1
ATOM 1538 C CA . MET A 1 187 ? 7.759 0.360 -3.975 1.00 98.56 187 MET A CA 1
ATOM 1539 C C . MET A 1 187 ? 9.213 0.006 -3.680 1.00 98.56 187 MET A C 1
ATOM 1541 O O . MET A 1 187 ? 9.955 -0.377 -4.580 1.00 98.56 187 MET A O 1
ATOM 1545 N N . LEU A 1 188 ? 9.616 0.133 -2.420 1.00 97.88 188 LEU A N 1
ATOM 1546 C CA . LEU A 1 188 ? 10.968 -0.162 -1.938 1.00 97.88 188 LEU A CA 1
ATOM 1547 C C . LEU A 1 188 ? 10.960 -1.233 -0.844 1.00 97.88 188 LEU A C 1
ATOM 1549 O O . LEU A 1 188 ? 11.987 -1.441 -0.196 1.00 97.88 188 LEU A O 1
ATOM 1553 N N . GLN A 1 189 ? 9.823 -1.900 -0.603 1.00 97.38 189 GLN A N 1
ATOM 1554 C CA . GLN A 1 189 ? 9.751 -2.837 0.510 1.00 97.38 189 GLN A CA 1
ATOM 1555 C C . GLN A 1 189 ? 10.675 -4.048 0.349 1.00 97.38 189 GLN A C 1
ATOM 1557 O O . GLN A 1 189 ? 10.920 -4.483 -0.772 1.00 97.38 189 GLN A O 1
ATOM 1562 N N . GLY A 1 190 ? 11.208 -4.579 1.447 1.00 97.50 190 GLY A N 1
ATOM 1563 C CA . GLY A 1 190 ? 12.123 -5.725 1.424 1.00 97.50 190 GLY A CA 1
ATOM 1564 C C . GLY A 1 190 ? 13.478 -5.384 0.799 1.00 97.50 190 GLY A C 1
ATOM 1565 O O . GLY A 1 190 ? 13.885 -6.030 -0.162 1.00 97.50 190 GLY A O 1
ATOM 1566 N N . ASN A 1 191 ? 14.134 -4.336 1.292 1.00 98.25 191 ASN A N 1
ATOM 1567 C CA . ASN A 1 191 ? 15.493 -3.933 0.911 1.00 98.25 191 ASN A CA 1
ATOM 1568 C C . ASN A 1 191 ? 16.333 -3.687 2.181 1.00 98.25 191 ASN A C 1
ATOM 1570 O O . ASN A 1 191 ? 15.871 -3.908 3.297 1.00 98.25 191 ASN A O 1
ATOM 1574 N N . ASN A 1 192 ? 17.572 -3.221 2.029 1.00 97.00 192 ASN A N 1
ATOM 1575 C CA . ASN A 1 192 ? 18.500 -2.941 3.130 1.00 97.00 192 ASN A CA 1
ATOM 1576 C C . ASN A 1 192 ? 18.733 -1.429 3.298 1.00 97.00 192 ASN A C 1
ATOM 1578 O O . ASN A 1 192 ? 19.821 -0.998 3.680 1.00 97.00 192 ASN A O 1
ATOM 1582 N N . LEU A 1 193 ? 17.737 -0.598 2.967 1.00 95.50 193 LEU A N 1
ATOM 1583 C CA . LEU A 1 193 ? 17.898 0.854 3.010 1.00 95.50 193 LEU A CA 1
ATOM 1584 C C . LEU A 1 193 ? 18.016 1.331 4.456 1.00 95.50 193 LEU A C 1
ATOM 1586 O O . LEU A 1 193 ? 17.120 1.097 5.264 1.00 95.50 193 LEU A O 1
ATOM 1590 N N . THR A 1 194 ? 19.085 2.068 4.745 1.00 93.12 194 THR A N 1
ATOM 1591 C CA . THR A 1 194 ? 19.308 2.728 6.047 1.00 93.12 194 THR A CA 1
ATOM 1592 C C . THR A 1 194 ? 18.901 4.201 6.038 1.00 93.12 194 THR A C 1
ATOM 1594 O O . THR A 1 194 ? 18.630 4.791 7.083 1.00 93.12 194 THR A O 1
ATOM 1597 N N . SER A 1 195 ? 18.825 4.807 4.851 1.00 91.69 195 SER A N 1
ATOM 1598 C CA . SER A 1 195 ? 18.429 6.200 4.641 1.00 91.69 195 SER A CA 1
ATOM 1599 C C . SER A 1 195 ? 17.838 6.403 3.242 1.00 91.69 195 SER A C 1
ATOM 1601 O O . SER A 1 195 ? 17.924 5.530 2.375 1.00 91.69 195 SER A O 1
ATOM 1603 N N . LEU A 1 196 ? 17.238 7.574 3.021 1.00 92.38 196 LEU A N 1
ATOM 1604 C CA . LEU A 1 196 ? 16.844 8.055 1.697 1.00 92.38 196 LEU A CA 1
ATOM 1605 C C . LEU A 1 196 ? 17.698 9.278 1.320 1.00 92.38 196 LEU A C 1
ATOM 1607 O O . LEU A 1 196 ? 18.178 9.974 2.219 1.00 92.38 196 LEU A O 1
ATOM 1611 N N . PRO A 1 197 ? 17.873 9.569 0.016 1.00 92.19 197 PRO A N 1
ATOM 1612 C CA . PRO A 1 197 ? 18.583 10.757 -0.455 1.00 92.19 197 PRO A CA 1
ATOM 1613 C C . PRO A 1 197 ? 18.098 12.057 0.198 1.00 92.19 197 PRO A C 1
ATOM 1615 O O . PRO A 1 197 ? 16.906 12.230 0.444 1.00 92.19 197 PRO A O 1
ATOM 1618 N N . LYS A 1 198 ? 19.003 13.020 0.417 1.00 87.12 198 LYS A N 1
ATOM 1619 C CA . LYS A 1 198 ? 18.682 14.273 1.131 1.00 87.12 198 LYS A CA 1
ATOM 1620 C C . LYS A 1 198 ? 17.548 15.073 0.474 1.00 87.12 198 LYS A C 1
ATOM 1622 O O . LYS A 1 198 ? 16.732 15.656 1.176 1.00 87.12 198 LYS A O 1
ATOM 1627 N N . ASN A 1 199 ? 17.489 15.068 -0.856 1.00 90.00 199 ASN A N 1
ATOM 1628 C CA . ASN A 1 199 ? 16.512 15.825 -1.645 1.00 90.00 199 ASN A CA 1
ATOM 1629 C C . ASN A 1 199 ? 15.283 14.979 -2.030 1.00 90.00 199 ASN A C 1
ATOM 1631 O O . ASN A 1 199 ? 14.722 15.143 -3.115 1.00 90.00 199 ASN A O 1
ATOM 1635 N N . PHE A 1 200 ? 14.900 13.997 -1.204 1.00 91.69 200 PHE A N 1
ATOM 1636 C CA . PHE A 1 200 ? 13.775 13.098 -1.505 1.00 91.69 200 PHE A CA 1
ATOM 1637 C C . PHE A 1 200 ? 12.446 13.842 -1.699 1.00 91.69 200 PHE A C 1
ATOM 1639 O O . PHE A 1 200 ? 11.567 13.376 -2.420 1.00 91.69 200 PHE A O 1
ATOM 1646 N N . ASP A 1 201 ? 12.330 15.030 -1.111 1.00 91.19 201 ASP A N 1
ATOM 1647 C CA . ASP A 1 201 ? 11.213 15.958 -1.255 1.00 91.19 201 ASP A CA 1
ATOM 1648 C C . ASP A 1 201 ? 11.007 16.484 -2.690 1.00 91.19 201 ASP A C 1
ATOM 1650 O O . ASP A 1 201 ? 9.918 16.958 -3.017 1.00 91.19 201 ASP A O 1
ATOM 1654 N N . GLN A 1 202 ? 12.002 16.351 -3.578 1.00 94.06 202 GLN A N 1
ATOM 1655 C CA . GLN A 1 202 ? 11.879 16.700 -5.001 1.00 94.06 202 GLN A CA 1
ATOM 1656 C C . GLN A 1 202 ? 10.937 15.776 -5.784 1.00 94.06 202 GLN A C 1
ATOM 1658 O O . GLN A 1 202 ? 10.459 16.166 -6.853 1.00 94.06 202 GLN A O 1
ATOM 1663 N N . LEU A 1 203 ? 10.607 14.591 -5.252 1.00 95.88 203 LEU A N 1
ATOM 1664 C CA . LEU A 1 203 ? 9.610 13.671 -5.818 1.00 95.88 203 LEU A CA 1
ATOM 1665 C C . LEU A 1 203 ? 8.182 14.196 -5.588 1.00 95.88 203 LEU A C 1
ATOM 1667 O O . LEU A 1 203 ? 7.315 13.530 -5.032 1.00 95.88 203 LEU A O 1
ATOM 1671 N N . SER A 1 204 ? 7.931 15.433 -6.004 1.00 93.38 204 SER A N 1
ATOM 1672 C CA . SER A 1 204 ? 6.742 16.201 -5.642 1.00 93.38 204 SER A CA 1
ATOM 1673 C C . SER A 1 204 ? 5.430 15.605 -6.158 1.00 93.38 204 SER A C 1
ATOM 1675 O O . SER A 1 204 ? 4.387 15.905 -5.584 1.00 93.38 204 SER A O 1
ATOM 1677 N N . ASN A 1 205 ? 5.452 14.749 -7.187 1.00 97.44 205 ASN A N 1
ATOM 1678 C CA . ASN A 1 205 ? 4.274 14.034 -7.695 1.00 97.44 205 ASN A CA 1
ATOM 1679 C C . ASN A 1 205 ? 4.013 12.685 -7.006 1.00 97.44 205 ASN A C 1
ATOM 1681 O O . ASN A 1 205 ? 3.013 12.040 -7.322 1.00 97.44 205 ASN A O 1
ATOM 1685 N N . LEU A 1 206 ? 4.854 12.274 -6.050 1.00 98.31 206 LEU A N 1
ATOM 1686 C CA . LEU A 1 206 ? 4.725 10.975 -5.405 1.00 98.31 206 LEU A CA 1
ATOM 1687 C C . LEU A 1 206 ? 3.422 10.891 -4.604 1.00 98.31 206 LEU A C 1
ATOM 1689 O O . LEU A 1 206 ? 3.154 11.717 -3.729 1.00 98.31 206 LEU A O 1
ATOM 1693 N N . LYS A 1 207 ? 2.625 9.866 -4.905 1.00 98.62 207 LYS A N 1
ATOM 1694 C CA . LYS A 1 207 ? 1.338 9.566 -4.268 1.00 98.62 207 LYS A CA 1
ATOM 1695 C C . LYS A 1 207 ? 1.439 8.359 -3.347 1.00 98.62 207 LYS A C 1
ATOM 1697 O O . LYS A 1 207 ? 0.809 8.349 -2.291 1.00 98.62 207 LYS A O 1
ATOM 1702 N N . HIS A 1 208 ? 2.233 7.357 -3.717 1.00 98.75 208 HIS A N 1
ATOM 1703 C CA . HIS A 1 208 ? 2.351 6.112 -2.965 1.00 98.75 208 HIS A CA 1
ATOM 1704 C C . HIS A 1 208 ? 3.814 5.768 -2.709 1.00 98.75 208 HIS A C 1
ATOM 1706 O O . HIS A 1 208 ? 4.593 5.604 -3.648 1.00 98.75 208 HIS A O 1
ATOM 1712 N N . LEU A 1 209 ? 4.161 5.628 -1.429 1.00 98.31 209 LEU A N 1
ATOM 1713 C CA . LEU A 1 209 ? 5.500 5.277 -0.975 1.00 98.31 209 LEU A CA 1
ATOM 1714 C C . LEU A 1 209 ? 5.431 4.121 0.021 1.00 98.31 209 LEU A C 1
ATOM 1716 O O . LEU A 1 209 ? 4.847 4.257 1.099 1.00 98.31 209 LEU A O 1
ATOM 1720 N N . ILE A 1 210 ? 6.045 2.994 -0.341 1.00 97.94 210 ILE A N 1
ATOM 1721 C CA . ILE A 1 210 ? 6.127 1.806 0.512 1.00 97.94 210 ILE A CA 1
ATOM 1722 C C . ILE A 1 210 ? 7.597 1.519 0.833 1.00 97.94 210 ILE A C 1
ATOM 1724 O O . ILE A 1 210 ? 8.390 1.221 -0.058 1.00 97.94 210 ILE A O 1
ATOM 1728 N N . LEU A 1 211 ? 7.945 1.617 2.114 1.00 96.44 211 LEU A N 1
ATOM 1729 C CA . LEU A 1 211 ? 9.293 1.491 2.680 1.00 96.44 211 LEU A CA 1
ATOM 1730 C C . LEU A 1 211 ? 9.391 0.366 3.722 1.00 96.44 211 LEU A C 1
ATOM 1732 O O . LEU A 1 211 ? 10.383 0.282 4.442 1.00 96.44 211 LEU A O 1
ATOM 1736 N N . THR A 1 212 ? 8.369 -0.481 3.848 1.00 96.44 212 THR A N 1
ATOM 1737 C CA . THR A 1 212 ? 8.355 -1.563 4.842 1.00 96.44 212 THR A CA 1
ATOM 1738 C C . THR A 1 212 ? 9.501 -2.552 4.619 1.00 96.44 212 THR A C 1
ATOM 1740 O O . THR A 1 212 ? 9.988 -2.698 3.508 1.00 96.44 212 THR A O 1
ATOM 1743 N N . GLU A 1 213 ? 9.935 -3.258 5.657 1.00 95.50 213 GLU A N 1
ATOM 1744 C CA . GLU A 1 213 ? 11.001 -4.267 5.574 1.00 95.50 213 GLU A CA 1
ATOM 1745 C C . GLU A 1 213 ? 12.313 -3.669 5.030 1.00 95.50 213 GLU A C 1
ATOM 1747 O O . GLU A 1 213 ? 12.914 -4.195 4.100 1.00 95.50 213 GLU A O 1
ATOM 1752 N N . ASN A 1 214 ? 12.720 -2.533 5.603 1.00 95.94 214 ASN A N 1
ATOM 1753 C CA . ASN A 1 214 ? 14.032 -1.911 5.415 1.00 95.94 214 ASN A CA 1
ATOM 1754 C C . ASN A 1 214 ? 14.761 -1.771 6.762 1.00 95.94 214 ASN A C 1
ATOM 1756 O O . ASN A 1 214 ? 14.226 -2.114 7.821 1.00 95.94 214 ASN A O 1
ATOM 1760 N N . GLU A 1 215 ? 15.977 -1.232 6.730 1.00 94.25 215 GLU A N 1
ATOM 1761 C CA . GLU A 1 215 ? 16.831 -0.997 7.900 1.00 94.25 215 GLU A CA 1
ATOM 1762 C C . GLU A 1 215 ? 16.845 0.485 8.313 1.00 94.25 215 GLU A C 1
ATOM 1764 O O . GLU A 1 215 ? 17.851 0.998 8.794 1.00 94.25 215 GLU A O 1
ATOM 1769 N N . LEU A 1 216 ? 15.727 1.191 8.108 1.00 91.50 216 LEU A N 1
ATOM 1770 C CA . LEU A 1 216 ? 15.606 2.607 8.448 1.00 91.50 216 LEU A CA 1
ATOM 1771 C C . LEU A 1 216 ? 15.690 2.810 9.967 1.00 91.50 216 LEU A C 1
ATOM 1773 O O . LEU A 1 216 ? 14.897 2.249 10.730 1.00 91.50 216 LEU A O 1
ATOM 1777 N N . ASP A 1 217 ? 16.622 3.667 10.383 1.00 88.25 217 ASP A N 1
ATOM 1778 C CA . ASP A 1 217 ? 16.782 4.0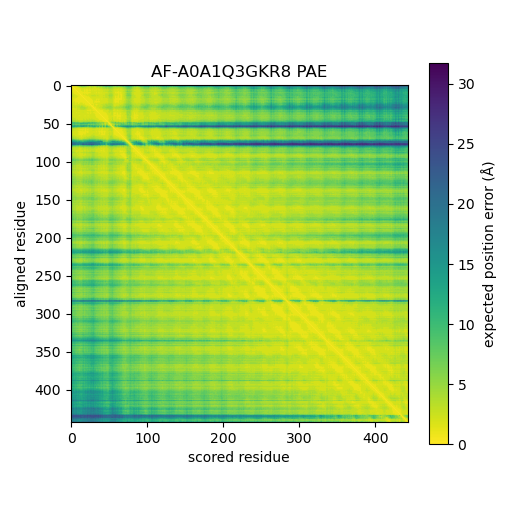71 11.782 1.00 88.25 217 ASP A CA 1
ATOM 1779 C C . ASP A 1 217 ? 15.787 5.184 12.155 1.00 88.25 217 ASP A C 1
ATOM 1781 O O . ASP A 1 217 ? 15.244 5.202 13.256 1.00 88.25 217 ASP A O 1
ATOM 1785 N N . VAL A 1 218 ? 15.495 6.084 11.212 1.00 88.12 218 VAL A N 1
ATOM 1786 C CA . VAL A 1 218 ? 14.551 7.203 11.360 1.00 88.12 218 VAL A CA 1
ATOM 1787 C C . VAL A 1 218 ? 13.747 7.397 10.076 1.00 88.12 218 VAL A C 1
ATOM 1789 O O . VAL A 1 218 ? 14.201 7.020 8.994 1.00 88.12 218 VAL A O 1
ATOM 1792 N N . LEU A 1 219 ? 12.568 8.023 10.166 1.00 85.75 219 LEU A N 1
ATOM 1793 C CA . LEU A 1 219 ? 11.878 8.526 8.974 1.00 85.75 219 LEU A CA 1
ATOM 1794 C C . LEU A 1 219 ? 12.618 9.769 8.445 1.00 85.75 219 LEU A C 1
ATOM 1796 O O . LEU A 1 219 ? 12.710 10.758 9.173 1.00 85.75 219 LEU A O 1
ATOM 1800 N N . PRO A 1 220 ? 13.102 9.772 7.189 1.00 83.62 220 PRO A N 1
ATOM 1801 C CA . PRO A 1 220 ? 13.770 10.938 6.615 1.00 83.62 220 PRO A CA 1
ATOM 1802 C C . PRO A 1 220 ? 12.835 12.147 6.519 1.00 83.62 220 PRO A C 1
ATOM 1804 O O . PRO A 1 220 ? 11.726 12.036 5.990 1.00 83.62 220 PRO A O 1
ATOM 1807 N N . GLU A 1 221 ? 13.303 13.322 6.953 1.00 84.50 221 GLU A N 1
ATOM 1808 C CA . GLU A 1 221 ? 12.477 14.540 6.996 1.00 84.50 221 GLU A CA 1
ATOM 1809 C C . GLU A 1 221 ? 11.897 14.939 5.630 1.00 84.50 221 GLU A C 1
ATOM 1811 O O . GLU A 1 221 ? 10.785 15.465 5.557 1.00 84.50 221 GLU A O 1
ATOM 1816 N N . GLY A 1 222 ? 12.606 14.634 4.537 1.00 87.44 222 GLY A N 1
ATOM 1817 C CA . GLY A 1 222 ? 12.156 14.917 3.172 1.00 87.44 222 GLY A CA 1
ATOM 1818 C C . GLY A 1 222 ? 10.808 14.276 2.817 1.00 87.44 222 GLY A C 1
ATOM 1819 O O . GLY A 1 222 ? 10.054 14.851 2.034 1.00 87.44 222 GLY A O 1
ATOM 1820 N N . ILE A 1 223 ? 10.444 13.144 3.442 1.00 92.50 223 ILE A N 1
ATOM 1821 C CA . ILE A 1 223 ? 9.143 12.489 3.218 1.00 92.50 223 ILE A CA 1
ATOM 1822 C C . ILE A 1 223 ? 7.991 13.428 3.594 1.00 92.50 223 ILE A C 1
ATOM 1824 O O . ILE A 1 223 ? 6.987 13.473 2.888 1.00 92.50 223 ILE A O 1
ATOM 1828 N N . PHE A 1 224 ? 8.131 14.222 4.660 1.00 93.75 224 PHE A N 1
ATOM 1829 C CA . PHE A 1 224 ? 7.060 15.092 5.160 1.00 93.75 224 PHE A CA 1
ATOM 1830 C C . PHE A 1 224 ? 6.754 16.283 4.238 1.00 93.75 224 PHE A C 1
ATOM 1832 O O . PHE A 1 224 ? 5.713 16.927 4.378 1.00 93.75 224 PHE A O 1
ATOM 1839 N N . ASN A 1 225 ? 7.627 16.564 3.268 1.00 94.38 225 ASN A N 1
ATOM 1840 C CA . ASN A 1 225 ? 7.419 17.604 2.262 1.00 94.38 225 ASN A CA 1
ATOM 1841 C C . ASN A 1 225 ? 6.744 17.080 0.978 1.00 94.38 225 ASN A C 1
ATOM 1843 O O . ASN A 1 225 ? 6.425 17.875 0.091 1.00 94.38 225 ASN A O 1
ATOM 1847 N N . LEU A 1 226 ? 6.453 15.776 0.887 1.00 96.00 226 LEU A N 1
ATOM 1848 C CA . LEU A 1 226 ? 5.731 15.163 -0.231 1.00 96.00 226 LEU A CA 1
ATOM 1849 C C . LEU A 1 226 ? 4.228 15.484 -0.157 1.00 96.00 226 LEU A C 1
ATOM 1851 O O . LEU A 1 226 ? 3.397 14.667 0.230 1.00 96.00 226 LEU A O 1
ATOM 1855 N N . LYS A 1 227 ? 3.854 16.710 -0.537 1.00 93.25 227 LYS A N 1
ATOM 1856 C CA . LYS A 1 227 ? 2.482 17.243 -0.388 1.00 93.25 227 LYS A CA 1
ATOM 1857 C C . LYS A 1 227 ? 1.404 16.467 -1.155 1.00 93.25 227 LYS A C 1
ATOM 1859 O O . LYS A 1 227 ? 0.224 16.602 -0.830 1.00 93.25 227 LYS A O 1
ATOM 1864 N N . ASN A 1 228 ? 1.791 15.699 -2.173 1.00 97.50 228 ASN A N 1
ATOM 1865 C CA . ASN A 1 228 ? 0.886 14.877 -2.976 1.00 97.50 228 ASN A CA 1
ATOM 1866 C C . ASN A 1 228 ? 0.724 13.443 -2.453 1.00 97.50 228 ASN A C 1
ATOM 1868 O O . ASN A 1 228 ? -0.062 12.695 -3.028 1.00 97.50 228 ASN A O 1
ATOM 1872 N N . LEU A 1 229 ? 1.401 13.078 -1.358 1.00 98.38 229 LEU A N 1
ATOM 1873 C CA . LEU A 1 229 ? 1.378 11.719 -0.839 1.00 98.38 229 LEU A CA 1
ATOM 1874 C C . LEU A 1 229 ? -0.015 11.350 -0.308 1.00 98.38 229 LEU A C 1
ATOM 1876 O O . LEU A 1 229 ? -0.577 12.020 0.559 1.00 98.38 229 LEU A O 1
ATOM 1880 N N . GLU A 1 230 ? -0.560 10.258 -0.834 1.00 98.75 230 GLU A N 1
ATOM 1881 C CA . GLU A 1 230 ? -1.861 9.692 -0.476 1.00 98.75 230 GLU A CA 1
ATOM 1882 C C . GLU A 1 230 ? -1.716 8.406 0.348 1.00 98.75 230 GLU A C 1
ATOM 1884 O O . GLU A 1 230 ? -2.595 8.081 1.148 1.00 98.75 230 GLU A O 1
ATOM 1889 N N . SER A 1 231 ? -0.608 7.681 0.189 1.00 98.75 231 SER A N 1
ATOM 1890 C CA . SER A 1 231 ? -0.323 6.454 0.930 1.00 98.75 231 SER A CA 1
ATOM 1891 C C . SER A 1 231 ? 1.136 6.389 1.355 1.00 98.75 231 SER A C 1
ATOM 1893 O O . SER A 1 231 ? 2.033 6.459 0.513 1.00 98.75 231 SER A O 1
ATOM 1895 N N . LEU A 1 232 ? 1.356 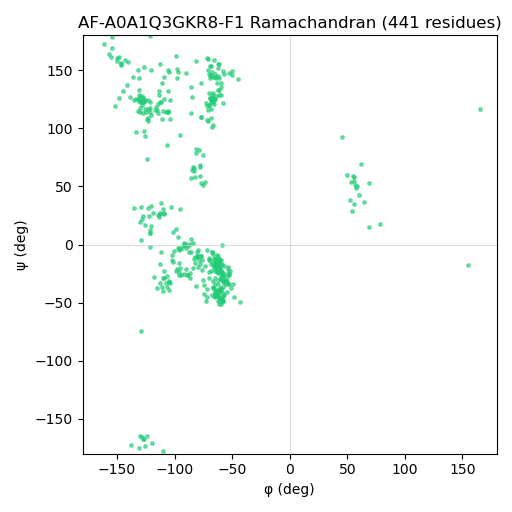6.169 2.649 1.00 98.44 232 LEU A N 1
ATOM 1896 C CA . LEU A 1 232 ? 2.673 5.941 3.232 1.00 98.44 232 LEU A CA 1
ATOM 1897 C C . LEU A 1 232 ? 2.644 4.661 4.058 1.00 98.44 232 LEU A C 1
ATOM 1899 O O . LEU A 1 232 ? 1.831 4.533 4.974 1.00 98.44 232 LEU A O 1
ATOM 1903 N N . ALA A 1 233 ? 3.546 3.736 3.754 1.00 98.06 233 ALA A N 1
ATOM 1904 C CA . ALA A 1 233 ? 3.783 2.566 4.581 1.00 98.06 233 ALA A CA 1
ATOM 1905 C C . ALA A 1 233 ? 5.264 2.475 4.935 1.00 98.06 233 ALA A C 1
ATOM 1907 O O . ALA A 1 233 ? 6.121 2.456 4.053 1.00 98.06 233 ALA A O 1
ATOM 1908 N N . VAL A 1 234 ? 5.558 2.414 6.226 1.00 95.62 234 VAL A N 1
ATOM 1909 C CA . VAL A 1 234 ? 6.910 2.333 6.770 1.00 95.62 234 VAL A CA 1
ATOM 1910 C C . VAL A 1 234 ? 6.946 1.286 7.878 1.00 95.62 234 VAL A C 1
ATOM 1912 O O . VAL A 1 234 ? 5.985 1.117 8.631 1.00 95.62 234 VAL A O 1
ATOM 1915 N N . SER A 1 235 ? 8.060 0.569 7.956 1.00 93.88 235 SER A N 1
ATOM 1916 C CA . SER A 1 235 ? 8.416 -0.259 9.101 1.00 93.88 235 SER A CA 1
ATOM 1917 C C . SER A 1 235 ? 9.920 -0.181 9.325 1.00 93.88 235 SER A C 1
ATOM 1919 O O . SER A 1 235 ? 10.667 0.206 8.426 1.00 93.88 235 SER A O 1
ATOM 1921 N N . GLY A 1 236 ? 10.366 -0.504 10.533 1.00 88.19 236 GLY A N 1
ATOM 1922 C CA . GLY A 1 236 ? 11.769 -0.373 10.903 1.00 88.19 236 GLY A CA 1
ATOM 1923 C C . GLY A 1 236 ? 11.930 -0.451 12.409 1.00 88.19 236 GLY A C 1
ATOM 1924 O O . GLY A 1 236 ? 11.437 0.401 13.146 1.00 88.19 236 GLY A O 1
ATOM 1925 N N . LYS A 1 237 ? 12.646 -1.475 12.878 1.00 85.94 237 LYS A N 1
ATOM 1926 C CA . LYS A 1 237 ? 12.772 -1.794 14.312 1.00 85.94 237 LYS A CA 1
ATOM 1927 C C . LYS A 1 237 ? 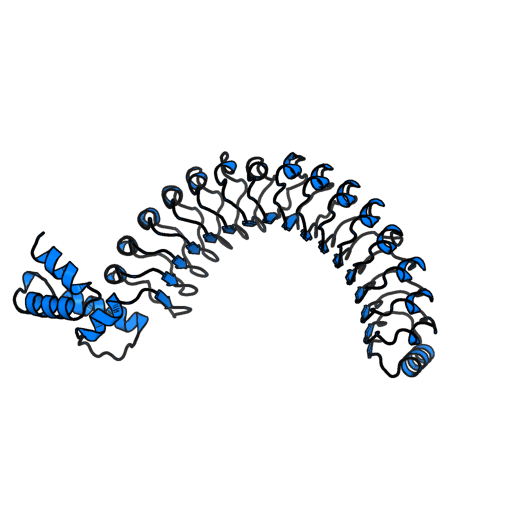13.417 -0.681 15.139 1.00 85.94 237 LYS A C 1
ATOM 1929 O O . LYS A 1 237 ? 13.279 -0.683 16.356 1.00 85.94 237 LYS A O 1
ATOM 1934 N N . LYS A 1 238 ? 14.148 0.228 14.501 1.00 90.12 238 LYS A N 1
ATOM 1935 C CA . LYS A 1 238 ? 14.877 1.313 15.161 1.00 90.12 238 LYS A CA 1
ATOM 1936 C C . LYS A 1 238 ? 14.152 2.659 15.104 1.00 90.12 238 LYS A C 1
ATOM 1938 O O . LYS A 1 238 ? 14.591 3.592 15.764 1.00 90.12 238 LYS A O 1
ATOM 1943 N N . ILE A 1 239 ? 13.027 2.746 14.389 1.00 92.00 239 ILE A N 1
ATOM 1944 C CA . ILE A 1 239 ? 12.178 3.938 14.396 1.00 92.00 239 ILE A CA 1
ATOM 1945 C C . ILE A 1 239 ? 11.496 4.005 15.765 1.00 92.00 239 ILE A C 1
ATOM 1947 O O . ILE A 1 239 ? 10.602 3.210 16.054 1.00 92.00 239 ILE A O 1
ATOM 1951 N N . VAL A 1 240 ? 11.952 4.929 16.610 1.00 92.81 240 VAL A N 1
ATOM 1952 C CA . VAL A 1 240 ? 11.458 5.126 17.988 1.00 92.81 240 VAL A CA 1
ATOM 1953 C C . VAL A 1 240 ? 10.502 6.308 18.131 1.00 92.81 240 VAL A C 1
ATOM 1955 O O . VAL A 1 240 ? 9.789 6.419 19.124 1.00 92.81 240 VAL A O 1
ATOM 1958 N N . GLU A 1 241 ? 10.455 7.192 17.137 1.00 92.62 241 GLU A N 1
ATOM 1959 C CA . GLU A 1 241 ? 9.564 8.346 17.137 1.00 92.62 241 GLU A CA 1
ATOM 1960 C C . GLU A 1 241 ? 9.080 8.691 15.730 1.00 92.62 241 GLU A C 1
ATOM 1962 O O . GLU A 1 241 ? 9.742 8.411 14.728 1.00 92.62 241 GLU A O 1
ATOM 1967 N N . ILE A 1 242 ? 7.913 9.333 15.673 1.00 93.62 242 ILE A N 1
ATOM 1968 C CA . ILE A 1 242 ? 7.363 9.932 14.461 1.00 93.62 242 ILE A CA 1
ATOM 1969 C C . ILE A 1 242 ? 7.369 11.443 14.645 1.00 93.62 242 ILE A C 1
ATOM 1971 O O . ILE A 1 242 ? 6.775 11.965 15.588 1.00 93.62 242 ILE A O 1
ATOM 1975 N N . SER A 1 243 ? 8.032 12.146 13.729 1.00 94.62 243 SER A N 1
ATOM 1976 C CA . SER A 1 243 ? 8.098 13.605 13.753 1.00 94.62 243 SER A CA 1
ATOM 1977 C C . SER A 1 243 ? 6.709 14.236 13.627 1.00 94.62 243 SER A C 1
ATOM 1979 O O . SER A 1 243 ? 5.871 13.786 12.841 1.00 94.62 243 SER A O 1
ATOM 1981 N N . LYS A 1 244 ? 6.499 15.352 14.334 1.00 96.75 244 LYS A N 1
ATOM 1982 C CA . LYS A 1 244 ? 5.311 16.217 14.208 1.00 96.75 244 LYS A CA 1
ATOM 1983 C C . LYS A 1 244 ? 5.036 16.675 12.774 1.00 96.75 244 LYS A C 1
ATOM 1985 O O . LYS A 1 244 ? 3.896 16.947 12.401 1.00 96.75 244 LYS A O 1
ATOM 1990 N N . GLU A 1 245 ? 6.075 16.707 11.945 1.00 96.94 245 GLU A N 1
ATOM 1991 C CA . GLU A 1 245 ? 5.990 17.080 10.537 1.00 96.94 245 GLU A CA 1
ATOM 1992 C C . GLU A 1 245 ? 5.109 16.119 9.722 1.00 96.94 245 GLU A C 1
ATOM 1994 O O . GLU A 1 245 ? 4.649 16.497 8.645 1.00 96.94 245 GLU A O 1
ATOM 1999 N N . ILE A 1 246 ? 4.763 14.933 10.252 1.00 97.31 246 ILE A N 1
ATOM 2000 C CA . ILE A 1 246 ? 3.751 14.042 9.662 1.00 97.31 246 ILE A CA 1
ATOM 2001 C C . ILE A 1 246 ? 2.449 14.785 9.337 1.00 97.31 246 ILE A C 1
ATOM 2003 O O . ILE A 1 246 ? 1.834 14.519 8.306 1.00 97.31 246 ILE A O 1
ATOM 2007 N N . GLY A 1 247 ? 2.073 15.785 10.144 1.00 97.31 247 GLY A N 1
ATOM 2008 C CA . GLY A 1 247 ? 0.877 16.598 9.929 1.00 97.31 247 GLY A CA 1
ATOM 2009 C C . GLY A 1 247 ? 0.871 17.411 8.627 1.00 97.31 247 GLY A C 1
ATOM 2010 O O . GLY A 1 247 ? -0.195 17.849 8.193 1.00 97.31 247 GLY A O 1
ATOM 2011 N N . LYS A 1 248 ? 2.023 17.587 7.961 1.00 97.56 248 LYS A N 1
ATOM 2012 C CA . LYS A 1 248 ? 2.121 18.236 6.642 1.00 97.56 248 LYS A CA 1
ATOM 2013 C C . LYS A 1 248 ? 1.524 17.396 5.512 1.00 97.56 248 LYS A C 1
ATOM 2015 O O . LYS A 1 248 ? 1.109 17.963 4.497 1.00 97.56 248 LYS A O 1
ATOM 2020 N N . LEU A 1 249 ? 1.429 16.074 5.679 1.00 97.75 249 LEU A N 1
ATOM 2021 C CA . LEU A 1 249 ? 0.920 15.132 4.674 1.00 97.75 249 LEU A CA 1
ATOM 2022 C C . LEU A 1 249 ? -0.615 15.157 4.585 1.00 97.75 249 LEU A C 1
ATOM 2024 O O . LEU A 1 249 ? -1.297 14.144 4.666 1.00 97.75 249 LEU A O 1
ATOM 2028 N N . THR A 1 250 ? -1.202 16.335 4.408 1.00 97.00 250 THR A N 1
ATOM 2029 C CA . THR A 1 250 ? -2.657 16.561 4.500 1.00 97.00 250 THR A CA 1
ATOM 2030 C C . THR A 1 250 ? -3.492 15.826 3.441 1.00 97.00 250 THR A C 1
ATOM 2032 O O . THR A 1 250 ? -4.711 15.707 3.597 1.00 97.00 250 THR A O 1
ATOM 2035 N N . ARG A 1 251 ? -2.874 15.305 2.371 1.00 98.38 251 ARG A N 1
ATOM 2036 C CA . ARG A 1 251 ? -3.528 14.463 1.352 1.00 98.38 251 ARG A CA 1
ATOM 2037 C C . ARG A 1 251 ? -3.537 12.971 1.686 1.00 98.38 251 ARG A C 1
ATOM 2039 O O . ARG A 1 251 ? -4.212 12.216 0.986 1.00 98.38 251 ARG A O 1
ATOM 2046 N N . LEU A 1 252 ? -2.862 12.558 2.758 1.00 98.62 252 LEU A N 1
ATOM 2047 C CA . LEU A 1 252 ? -2.739 11.156 3.126 1.00 98.62 252 LEU A CA 1
ATOM 2048 C C . LEU A 1 252 ? -4.115 10.539 3.417 1.00 98.62 252 LEU A C 1
ATOM 2050 O O . LEU A 1 252 ? -4.911 11.070 4.194 1.00 98.62 252 LEU A O 1
ATOM 2054 N N . ARG A 1 253 ? -4.381 9.403 2.776 1.00 98.81 253 ARG A N 1
ATOM 2055 C CA . ARG A 1 253 ? -5.586 8.576 2.920 1.00 98.81 253 ARG A CA 1
ATOM 2056 C C . ARG A 1 253 ? -5.292 7.268 3.643 1.00 98.81 253 ARG A C 1
ATOM 2058 O O . ARG A 1 253 ? -6.187 6.739 4.303 1.00 98.81 253 ARG A O 1
ATOM 2065 N N . SER A 1 254 ? -4.065 6.769 3.520 1.00 98.81 254 SER A N 1
ATOM 2066 C CA . SER A 1 254 ? -3.594 5.532 4.139 1.00 98.81 254 SER A CA 1
ATOM 2067 C C . SER A 1 254 ? -2.238 5.753 4.803 1.00 98.81 254 SER A C 1
ATOM 2069 O O . SER A 1 254 ? -1.296 6.215 4.155 1.00 98.81 254 SER A O 1
ATOM 2071 N N . LEU A 1 255 ? -2.146 5.426 6.091 1.00 98.69 255 LEU A N 1
ATOM 2072 C CA . LEU A 1 255 ? -0.905 5.467 6.857 1.00 98.69 255 LEU A CA 1
ATOM 2073 C C . LEU A 1 255 ? -0.688 4.127 7.545 1.00 98.69 255 LEU A C 1
ATOM 2075 O O . LEU A 1 255 ? -1.528 3.698 8.333 1.00 98.69 255 LEU A O 1
ATOM 2079 N N . SER A 1 256 ? 0.454 3.505 7.277 1.00 98.31 256 SER A N 1
ATOM 2080 C CA . SER A 1 256 ? 0.916 2.313 7.976 1.00 98.31 256 SER A CA 1
ATOM 2081 C C . SER A 1 256 ? 2.286 2.575 8.588 1.00 98.31 256 SER A C 1
ATOM 2083 O O . SER A 1 256 ? 3.255 2.793 7.865 1.00 98.31 256 SER A O 1
ATOM 2085 N N . ILE A 1 257 ? 2.368 2.526 9.913 1.00 95.81 257 ILE A N 1
ATOM 2086 C CA . ILE A 1 257 ? 3.606 2.594 10.695 1.00 95.81 257 ILE A CA 1
ATOM 2087 C C . ILE A 1 257 ? 3.619 1.334 11.554 1.00 95.81 257 ILE A C 1
ATOM 2089 O O . ILE A 1 257 ? 3.286 1.359 12.735 1.00 95.81 257 ILE A O 1
ATOM 2093 N N . SER A 1 258 ? 3.892 0.203 10.912 1.00 94.25 258 SER A N 1
ATOM 2094 C CA . SER A 1 258 ? 3.798 -1.122 11.529 1.00 94.25 258 SER A CA 1
ATOM 2095 C C . SER A 1 258 ? 5.191 -1.652 11.823 1.00 94.25 258 SER A C 1
ATOM 2097 O O . SER A 1 258 ? 6.107 -1.396 11.051 1.00 94.25 258 SER A O 1
ATOM 2099 N N . GLY A 1 259 ? 5.376 -2.451 12.871 1.00 93.44 259 GLY A N 1
ATOM 2100 C CA . GLY A 1 259 ? 6.670 -3.101 13.118 1.00 93.44 259 GLY A CA 1
ATOM 2101 C C . GLY A 1 259 ? 7.798 -2.111 13.426 1.00 93.44 259 GLY A C 1
ATOM 2102 O O . GLY A 1 259 ? 8.929 -2.306 12.968 1.00 93.44 259 GLY A O 1
ATOM 2103 N N . THR A 1 260 ? 7.482 -1.034 14.146 1.00 94.12 260 THR A N 1
ATOM 2104 C CA . THR A 1 260 ? 8.460 -0.061 14.651 1.00 94.12 260 THR A CA 1
ATOM 2105 C C . THR A 1 260 ? 8.594 -0.153 16.173 1.00 94.12 260 THR A C 1
ATOM 2107 O O . THR A 1 260 ? 7.986 -1.013 16.812 1.00 94.12 260 THR A O 1
ATOM 2110 N N . SER A 1 261 ? 9.422 0.706 16.764 1.00 92.94 261 SER A N 1
ATOM 2111 C CA . SER A 1 261 ? 9.619 0.805 18.215 1.00 92.94 261 SER A CA 1
ATOM 2112 C C . SER A 1 261 ? 9.087 2.129 18.769 1.00 92.94 261 SER A C 1
ATOM 2114 O O . SER A 1 261 ? 9.595 2.621 19.775 1.00 92.94 261 SER A O 1
ATOM 2116 N N . ILE A 1 262 ? 8.092 2.726 18.106 1.00 94.31 262 ILE A N 1
ATOM 2117 C CA . ILE A 1 262 ? 7.488 3.976 18.568 1.00 94.31 262 ILE A CA 1
ATOM 2118 C C . ILE A 1 262 ? 6.810 3.783 19.923 1.00 94.31 262 ILE A C 1
ATOM 2120 O O . ILE A 1 262 ? 6.139 2.777 20.153 1.00 94.31 262 ILE A O 1
ATOM 2124 N N . THR A 1 263 ? 6.980 4.768 20.801 1.00 92.56 263 THR A N 1
ATOM 2125 C CA . THR A 1 263 ? 6.306 4.821 22.108 1.00 92.56 263 THR A CA 1
ATOM 2126 C C . THR A 1 263 ? 5.050 5.679 22.081 1.00 92.56 263 THR A C 1
ATOM 2128 O O . THR A 1 263 ? 4.127 5.457 22.848 1.00 92.56 263 THR A O 1
ATOM 2131 N N . LYS A 1 264 ? 4.993 6.658 21.172 1.00 94.25 264 LYS A N 1
ATOM 2132 C CA . LYS A 1 264 ? 3.890 7.614 21.061 1.00 94.25 264 LYS A CA 1
ATOM 2133 C C . LYS A 1 264 ? 3.693 8.085 19.629 1.00 94.25 264 LYS A C 1
ATOM 2135 O O . LYS A 1 264 ? 4.626 8.096 18.822 1.00 94.25 264 LYS A O 1
ATOM 2140 N N . LEU A 1 265 ? 2.487 8.563 19.344 1.00 96.25 265 LEU A N 1
ATOM 2141 C CA . LEU A 1 265 ? 2.199 9.346 18.145 1.00 96.25 265 LEU A CA 1
ATOM 2142 C C . LEU A 1 265 ? 2.206 10.846 18.472 1.00 96.25 265 LEU A C 1
ATOM 2144 O O . LEU A 1 265 ? 1.712 11.239 19.529 1.00 96.25 265 LEU A O 1
ATOM 2148 N N . PRO A 1 266 ? 2.688 11.708 17.562 1.00 97.00 266 PRO A N 1
ATOM 2149 C CA . PRO A 1 266 ? 2.558 13.153 17.716 1.00 97.00 266 PRO A CA 1
ATOM 2150 C C . PRO A 1 266 ? 1.089 13.592 17.595 1.00 97.00 266 PRO A C 1
ATOM 2152 O O . PRO A 1 266 ? 0.318 13.014 16.824 1.00 97.00 266 PRO A O 1
ATOM 2155 N N . ALA A 1 267 ? 0.703 14.661 18.297 1.00 98.31 267 ALA A N 1
ATOM 2156 C CA . ALA A 1 267 ? -0.647 15.240 18.236 1.00 98.31 267 ALA A CA 1
ATOM 2157 C C . ALA A 1 267 ? -1.028 15.691 16.809 1.00 98.31 267 ALA A C 1
ATOM 2159 O O . ALA A 1 267 ? -2.196 15.679 16.407 1.00 98.31 267 ALA A O 1
ATOM 2160 N N . GLU A 1 268 ? -0.027 16.038 16.005 1.00 98.44 268 GLU A N 1
ATOM 2161 C CA . GLU A 1 268 ? -0.134 16.422 14.603 1.00 98.44 268 GLU A CA 1
ATOM 2162 C C . GLU A 1 268 ? -0.688 15.310 13.706 1.00 98.44 268 GLU A C 1
ATOM 2164 O O . GLU A 1 268 ? -1.146 15.608 12.602 1.00 98.44 268 GLU A O 1
ATOM 2169 N N . ILE A 1 269 ? -0.769 14.059 14.184 1.00 98.25 269 ILE A N 1
ATOM 2170 C CA . ILE A 1 269 ? -1.533 13.004 13.504 1.00 98.25 269 ILE A CA 1
ATOM 2171 C C . ILE A 1 269 ? -2.971 13.453 13.219 1.00 98.25 269 ILE A C 1
ATOM 2173 O O . ILE A 1 269 ? -3.514 13.155 12.158 1.00 98.25 269 ILE A O 1
ATOM 2177 N N . GLY A 1 270 ? -3.565 14.259 14.108 1.00 98.31 270 GLY A N 1
ATOM 2178 C CA . GLY A 1 270 ? -4.904 14.818 13.941 1.00 98.31 270 GLY A CA 1
ATOM 2179 C C . GLY A 1 270 ? -5.038 15.840 12.808 1.00 98.31 270 GLY A C 1
ATOM 2180 O O . GLY A 1 270 ? -6.155 16.272 12.529 1.00 98.31 270 GLY A O 1
ATOM 2181 N N . LEU A 1 271 ? -3.949 16.243 12.145 1.00 98.56 271 LEU A N 1
ATOM 2182 C CA . LEU A 1 271 ? -3.979 17.119 10.966 1.00 98.56 271 LEU A CA 1
ATOM 2183 C C . LEU A 1 271 ? -4.248 16.351 9.661 1.00 98.56 271 LEU A C 1
ATOM 2185 O O . LEU A 1 271 ? -4.596 16.964 8.651 1.00 98.56 271 LEU A O 1
ATOM 2189 N N . LEU A 1 272 ? -4.171 15.016 9.675 1.00 98.50 272 LEU A N 1
ATOM 2190 C CA . LEU A 1 272 ? -4.391 14.153 8.510 1.00 98.50 272 LEU A CA 1
ATOM 2191 C C . LEU A 1 272 ? -5.886 13.979 8.181 1.00 98.50 272 LEU A C 1
ATOM 2193 O O . LEU A 1 272 ? -6.424 12.879 8.151 1.00 98.50 272 LEU A O 1
ATOM 2197 N N . GLN A 1 273 ? -6.594 15.075 7.916 1.00 98.06 273 GLN A N 1
ATOM 2198 C CA . GLN A 1 273 ? -8.060 15.124 7.773 1.00 98.06 273 GLN A CA 1
ATOM 2199 C C . GLN A 1 273 ? -8.640 14.265 6.625 1.00 98.06 273 GLN A C 1
ATOM 2201 O O . GLN A 1 273 ? -9.855 14.051 6.556 1.00 98.06 273 GLN A O 1
ATOM 2206 N N . ASN A 1 274 ? -7.791 13.774 5.717 1.00 98.62 274 ASN A N 1
ATOM 2207 C CA . ASN A 1 274 ? -8.166 12.864 4.634 1.00 98.62 274 ASN A CA 1
ATOM 2208 C C . ASN A 1 274 ? -7.956 11.377 4.954 1.00 98.62 274 ASN A C 1
ATOM 2210 O O . ASN A 1 274 ? -8.341 10.540 4.136 1.00 98.62 274 ASN A O 1
ATOM 2214 N N . LEU A 1 275 ? -7.414 11.048 6.130 1.00 98.81 275 LEU A N 1
ATOM 2215 C CA . LEU A 1 275 ? -7.050 9.686 6.493 1.00 98.81 275 LEU A CA 1
ATOM 2216 C C . LEU A 1 275 ? -8.290 8.795 6.628 1.00 98.81 275 LEU A C 1
ATOM 2218 O O . LEU A 1 275 ? -9.264 9.140 7.298 1.00 98.81 275 LEU A O 1
ATOM 2222 N N . THR A 1 276 ? -8.234 7.637 5.977 1.00 98.88 276 THR A N 1
ATOM 2223 C CA . THR A 1 276 ? -9.293 6.615 5.951 1.00 98.88 276 THR A CA 1
ATOM 2224 C C . THR A 1 276 ? -8.834 5.287 6.549 1.00 98.88 276 THR A C 1
ATOM 2226 O O . THR A 1 276 ? -9.654 4.563 7.115 1.00 98.88 276 THR A O 1
ATOM 2229 N N . TYR A 1 277 ? -7.534 5.002 6.477 1.00 98.88 277 TYR A N 1
ATOM 2230 C CA . TYR A 1 277 ? -6.899 3.802 7.008 1.00 98.88 277 TYR A CA 1
ATOM 2231 C C . TYR A 1 277 ? -5.688 4.195 7.856 1.00 98.88 277 TYR A C 1
ATOM 2233 O O . TYR A 1 277 ? -4.821 4.937 7.384 1.00 98.88 277 TYR A O 1
ATOM 2241 N N . LEU A 1 278 ? -5.650 3.706 9.095 1.00 98.75 278 LEU A N 1
ATOM 2242 C CA . LEU A 1 278 ? -4.522 3.861 10.008 1.00 98.75 278 LEU A CA 1
ATOM 2243 C C . LEU A 1 278 ? -4.114 2.494 10.554 1.00 98.75 278 LEU A C 1
ATOM 2245 O O . LEU A 1 278 ? -4.906 1.831 11.224 1.00 98.75 278 LEU A O 1
ATOM 2249 N N . ASP A 1 279 ? -2.874 2.103 10.295 1.00 98.62 279 ASP A N 1
ATOM 2250 C CA . ASP A 1 279 ? -2.281 0.868 10.791 1.00 98.62 279 ASP A CA 1
ATOM 2251 C C . ASP A 1 279 ? -1.032 1.166 11.611 1.00 98.62 279 ASP A C 1
ATOM 2253 O O . ASP A 1 279 ? -0.061 1.737 11.116 1.00 98.62 279 ASP A O 1
ATOM 2257 N N . LEU A 1 280 ? -1.090 0.796 12.882 1.00 97.50 280 LEU A N 1
ATOM 2258 C CA . LEU A 1 280 ? -0.036 0.956 13.873 1.00 97.50 280 LEU A CA 1
ATOM 2259 C C . LEU A 1 280 ? 0.217 -0.375 14.581 1.00 97.50 280 LEU A C 1
ATOM 2261 O O . LEU A 1 280 ? 0.495 -0.398 15.782 1.00 97.50 280 LEU A O 1
ATOM 2265 N N . GLN A 1 281 ? 0.044 -1.491 13.876 1.00 96.06 281 GLN A N 1
ATOM 2266 C CA . GLN A 1 281 ? 0.260 -2.796 14.479 1.00 96.06 281 GLN A CA 1
ATOM 2267 C C . GLN A 1 281 ? 1.742 -3.054 14.793 1.00 96.06 281 GLN A C 1
ATOM 2269 O O . GLN A 1 281 ? 2.638 -2.563 14.106 1.00 96.06 281 GLN A O 1
ATOM 2274 N N . ILE A 1 282 ? 2.008 -3.904 15.785 1.00 94.88 282 ILE A N 1
ATOM 2275 C CA . ILE A 1 282 ? 3.362 -4.385 16.101 1.00 94.88 282 ILE A CA 1
ATOM 2276 C C . ILE A 1 282 ? 4.294 -3.206 16.458 1.00 94.88 282 ILE A C 1
ATOM 2278 O O . ILE A 1 282 ? 5.442 -3.153 16.019 1.00 94.88 282 ILE A O 1
ATOM 2282 N N . ASN A 1 283 ? 3.816 -2.241 17.249 1.00 92.00 283 ASN A N 1
ATOM 2283 C CA . ASN A 1 283 ? 4.655 -1.202 17.845 1.00 92.00 283 ASN A CA 1
ATOM 2284 C C . ASN A 1 283 ? 4.808 -1.499 19.334 1.00 92.00 283 ASN A C 1
ATOM 2286 O O . ASN A 1 283 ? 4.070 -1.007 20.181 1.00 92.00 283 ASN A O 1
ATOM 2290 N N . LYS A 1 284 ? 5.798 -2.337 19.653 1.00 77.56 284 LYS A N 1
ATOM 2291 C CA . LYS A 1 284 ? 5.987 -2.965 20.974 1.00 77.56 284 LYS A CA 1
ATOM 2292 C C . LYS A 1 284 ? 6.153 -2.007 22.163 1.00 77.56 284 LYS A C 1
ATOM 2294 O O . LYS A 1 284 ? 6.363 -2.481 23.267 1.00 77.56 284 LYS A O 1
ATOM 2299 N N . PHE A 1 285 ? 6.122 -0.697 21.972 1.00 85.62 285 PHE A N 1
ATOM 2300 C CA . PHE A 1 285 ? 6.205 0.261 23.069 1.00 85.62 285 PHE A CA 1
ATOM 2301 C C . PHE A 1 285 ? 5.094 1.311 23.035 1.00 85.62 285 PHE A C 1
ATOM 2303 O O . PHE A 1 285 ? 5.103 2.205 23.871 1.00 85.62 285 PHE A O 1
ATOM 2310 N N . LEU A 1 286 ? 4.150 1.211 22.094 1.00 94.19 286 LEU A N 1
ATOM 2311 C CA . LEU A 1 286 ? 3.022 2.125 22.000 1.00 94.19 286 LEU A CA 1
ATOM 2312 C C . LEU A 1 286 ? 1.987 1.754 23.064 1.00 94.19 286 LEU A C 1
ATOM 2314 O O . LEU A 1 286 ? 1.330 0.716 22.961 1.00 94.19 286 LEU A O 1
ATOM 2318 N N . ASP A 1 287 ? 1.859 2.599 24.078 1.00 94.31 287 ASP A N 1
ATOM 2319 C CA . ASP A 1 287 ? 0.970 2.415 25.229 1.00 94.31 287 ASP A CA 1
ATOM 2320 C C . ASP A 1 287 ? -0.181 3.435 25.275 1.00 94.31 287 ASP A C 1
ATOM 2322 O O . ASP A 1 287 ? -1.212 3.166 25.897 1.00 94.31 287 ASP A O 1
ATOM 2326 N N . GLU A 1 288 ? -0.070 4.538 24.530 1.00 95.81 288 GLU A N 1
ATOM 2327 C CA . GLU A 1 288 ? -1.109 5.561 24.406 1.00 95.81 288 GLU A CA 1
ATOM 2328 C C . GLU A 1 288 ? -1.412 5.975 22.954 1.00 95.81 288 GLU A C 1
ATOM 2330 O O . GLU A 1 288 ? -0.555 5.992 22.067 1.00 95.81 288 GLU A O 1
ATOM 2335 N N . ILE A 1 289 ? -2.666 6.380 22.715 1.00 97.50 289 ILE A N 1
ATOM 2336 C CA . ILE A 1 289 ? -3.103 7.037 21.476 1.00 97.50 289 ILE A CA 1
ATOM 2337 C C . ILE A 1 289 ? -3.507 8.480 21.813 1.00 97.50 289 ILE A C 1
ATOM 2339 O O . ILE A 1 289 ? -4.335 8.678 22.704 1.00 97.50 289 ILE A O 1
ATOM 2343 N N . PRO A 1 290 ? -2.994 9.503 21.103 1.00 97.69 290 PRO A N 1
ATOM 2344 C CA . PRO A 1 290 ? -3.310 10.895 21.400 1.00 97.69 290 PRO A CA 1
ATOM 2345 C C . PRO A 1 290 ? -4.784 11.205 21.121 1.00 97.69 290 PRO A C 1
ATOM 2347 O O . PRO A 1 290 ? -5.359 10.746 20.129 1.00 97.69 290 PRO A O 1
ATOM 2350 N N . LYS A 1 291 ? -5.385 12.071 21.944 1.00 98.44 291 LYS A N 1
ATOM 2351 C CA . LYS A 1 291 ? -6.777 12.538 21.794 1.00 98.44 291 LYS A CA 1
ATOM 2352 C C . LYS A 1 291 ? -7.087 13.129 20.417 1.00 98.44 291 LYS A C 1
ATOM 2354 O O . LYS A 1 291 ? -8.219 13.076 19.928 1.00 98.44 291 LYS A O 1
ATOM 2359 N N . GLU A 1 292 ? -6.075 13.675 19.749 1.00 98.69 292 GLU A N 1
ATOM 2360 C CA . GLU A 1 292 ? -6.166 14.224 18.403 1.00 98.69 292 GLU A CA 1
ATOM 2361 C C . GLU A 1 292 ? -6.606 13.194 17.358 1.00 98.69 292 GLU A C 1
ATOM 2363 O O . GLU A 1 292 ? -7.124 13.604 16.316 1.00 98.69 292 GLU A O 1
ATOM 2368 N N . ILE A 1 293 ? -6.521 11.887 17.648 1.00 98.50 293 ILE A N 1
ATOM 2369 C CA . ILE A 1 293 ? -7.113 10.838 16.809 1.00 98.50 293 ILE A CA 1
ATOM 2370 C C . ILE A 1 293 ? -8.588 11.130 16.505 1.00 98.50 293 ILE A C 1
ATOM 2372 O O . ILE A 1 293 ? -9.028 10.972 15.369 1.00 98.50 293 ILE A O 1
ATOM 2376 N N . GLY A 1 294 ? -9.344 11.680 17.464 1.00 98.38 294 GLY A N 1
ATOM 2377 C CA . GLY A 1 294 ? -10.759 12.013 17.291 1.00 98.38 294 GLY A CA 1
ATOM 2378 C C . GLY A 1 294 ? -11.039 13.138 16.286 1.00 98.38 294 GLY A C 1
ATOM 2379 O O . GLY A 1 294 ? -12.205 13.390 15.950 1.00 98.38 294 GLY A O 1
ATOM 2380 N N . LYS A 1 295 ? -10.003 13.825 15.783 1.00 98.69 295 LYS A N 1
ATOM 2381 C CA . LYS A 1 295 ? -10.109 14.804 14.688 1.00 98.69 295 LYS A CA 1
ATOM 2382 C C . LYS A 1 295 ? -10.217 14.132 13.315 1.00 98.69 295 LYS A C 1
ATOM 2384 O O . LYS A 1 295 ? -10.656 14.783 12.373 1.00 98.69 295 LYS A O 1
ATOM 2389 N N . LEU A 1 296 ? -9.879 12.850 13.185 1.00 98.62 296 LEU A N 1
ATOM 2390 C CA . LEU A 1 296 ? -9.791 12.136 11.908 1.00 98.62 296 LEU A CA 1
ATOM 2391 C C . LEU A 1 296 ? -11.148 11.588 11.438 1.00 98.62 296 LEU A C 1
ATOM 2393 O O . LEU A 1 296 ? -11.361 10.386 11.307 1.00 98.62 296 LEU A O 1
ATOM 2397 N N . LYS A 1 297 ? -12.102 12.485 11.157 1.00 98.25 297 LYS A N 1
ATOM 2398 C CA . LYS A 1 297 ? -13.521 12.145 10.897 1.00 98.25 297 LYS A CA 1
ATOM 2399 C C . LYS A 1 297 ? -13.777 11.237 9.685 1.00 98.25 297 LYS A C 1
ATOM 2401 O O . LYS A 1 297 ? -14.898 10.754 9.519 1.00 98.25 297 LYS A O 1
ATOM 2406 N N . LYS A 1 298 ? -12.785 11.050 8.807 1.00 98.69 298 LYS A N 1
ATOM 2407 C CA . LYS A 1 298 ? -12.873 10.182 7.623 1.00 98.69 298 LYS A CA 1
ATOM 2408 C C . LYS A 1 298 ? -12.350 8.763 7.859 1.00 98.69 298 LYS A C 1
ATOM 2410 O O . LYS A 1 298 ? -12.501 7.946 6.953 1.00 98.69 298 LYS A O 1
ATOM 2415 N N . LEU A 1 299 ? -11.799 8.457 9.039 1.00 98.69 299 LEU A N 1
ATOM 2416 C CA . LEU A 1 299 ? -11.292 7.121 9.346 1.00 98.69 299 LEU A CA 1
ATOM 2417 C C . LEU A 1 299 ? -12.393 6.068 9.234 1.00 98.69 299 LEU A C 1
ATOM 2419 O O . LEU A 1 299 ? -13.466 6.195 9.823 1.00 98.69 299 LEU A O 1
ATOM 2423 N N . LEU A 1 300 ? -12.082 5.024 8.473 1.00 98.88 300 LEU A N 1
ATOM 2424 C CA . LEU A 1 300 ? -12.922 3.854 8.248 1.00 98.88 300 LEU A CA 1
ATOM 2425 C C . LEU A 1 300 ? -12.367 2.635 8.972 1.00 98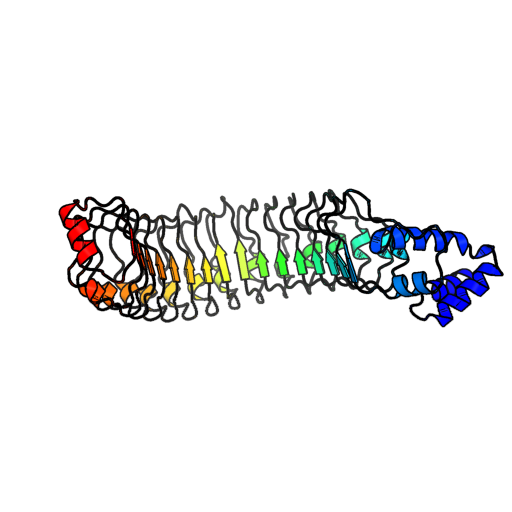.88 300 LEU A C 1
ATOM 2427 O O . LEU A 1 300 ? -13.152 1.790 9.406 1.00 98.88 300 LEU A O 1
ATOM 2431 N N . GLN A 1 301 ? -11.043 2.535 9.098 1.00 98.88 301 GLN A N 1
ATOM 2432 C CA . GLN A 1 301 ? -10.375 1.394 9.713 1.00 98.88 301 GLN A CA 1
ATOM 2433 C C . GLN A 1 301 ? -9.176 1.839 10.547 1.00 98.88 301 GLN A C 1
ATOM 2435 O O . GLN A 1 301 ? -8.393 2.691 10.118 1.00 98.88 301 GLN A O 1
ATOM 2440 N N . ILE A 1 302 ? -9.048 1.229 11.723 1.00 98.69 302 ILE A N 1
ATOM 2441 C CA . ILE A 1 302 ? -7.912 1.386 12.625 1.00 98.69 302 ILE A CA 1
ATOM 2442 C C . ILE A 1 302 ? -7.411 -0.003 13.024 1.00 98.69 302 ILE A C 1
ATOM 2444 O O . ILE A 1 302 ? -8.186 -0.834 13.515 1.00 98.69 302 ILE A O 1
ATOM 2448 N N . ASN A 1 303 ? -6.112 -0.233 12.845 1.00 98.69 303 ASN A N 1
ATOM 2449 C CA . ASN A 1 303 ? -5.410 -1.397 13.365 1.00 98.69 303 ASN A CA 1
ATOM 2450 C C . ASN A 1 303 ? -4.371 -0.967 14.408 1.00 98.69 303 ASN A C 1
ATOM 2452 O O . ASN A 1 303 ? -3.416 -0.266 14.093 1.00 98.69 303 ASN A O 1
ATOM 2456 N N . LEU A 1 304 ? -4.582 -1.396 15.648 1.00 98.06 304 LEU A N 1
ATOM 2457 C CA . LEU A 1 304 ? -3.748 -1.144 16.824 1.00 98.06 304 LEU A CA 1
ATOM 2458 C C . LEU A 1 304 ? -3.276 -2.466 17.449 1.00 98.06 304 LEU A C 1
ATOM 2460 O O . LEU A 1 304 ? -3.021 -2.526 18.650 1.00 98.06 304 LEU A O 1
ATOM 2464 N N . SER A 1 305 ? -3.209 -3.544 16.665 1.00 97.88 305 SER A N 1
ATOM 2465 C CA . SER A 1 305 ? -2.870 -4.872 17.192 1.00 97.88 305 SER A CA 1
ATOM 2466 C C . SER A 1 305 ? -1.415 -4.976 17.648 1.00 97.88 305 SER A C 1
ATOM 2468 O O . SER A 1 305 ? -0.551 -4.328 17.065 1.00 97.88 305 SER A O 1
ATOM 2470 N N . HIS A 1 306 ? -1.111 -5.862 18.596 1.00 97.00 306 HIS A N 1
ATOM 2471 C CA . HIS A 1 306 ? 0.253 -6.122 19.071 1.00 97.00 306 HIS A CA 1
ATOM 2472 C C . HIS A 1 306 ? 0.956 -4.861 19.600 1.00 97.00 306 HIS A C 1
ATOM 2474 O O . HIS A 1 306 ? 2.072 -4.539 19.180 1.00 97.00 306 HIS A O 1
ATOM 2480 N N . ASN A 1 307 ? 0.287 -4.147 20.502 1.00 97.19 307 ASN A N 1
ATOM 2481 C CA . ASN A 1 307 ? 0.809 -2.970 21.201 1.00 97.19 307 ASN A CA 1
ATOM 2482 C C . ASN A 1 307 ? 0.674 -3.167 22.725 1.00 97.19 307 ASN A C 1
ATOM 2484 O O . ASN A 1 307 ? 0.331 -4.251 23.196 1.00 97.19 307 ASN A O 1
ATOM 2488 N N . TYR A 1 308 ? 0.979 -2.132 23.508 1.00 96.12 308 TYR A N 1
ATOM 2489 C CA . TYR A 1 308 ? 0.888 -2.139 24.973 1.00 96.12 308 TYR A CA 1
ATOM 2490 C C . TYR A 1 308 ? -0.270 -1.263 25.469 1.00 96.12 308 TYR A C 1
ATOM 2492 O O . TYR A 1 308 ? -0.241 -0.756 26.588 1.00 96.12 308 TYR A O 1
ATOM 2500 N N . LEU A 1 309 ? -1.304 -1.074 24.642 1.00 96.88 309 LEU A N 1
ATOM 2501 C CA . LEU A 1 309 ? -2.420 -0.195 24.978 1.00 96.88 309 LEU A CA 1
ATOM 2502 C C . LEU A 1 309 ? -3.205 -0.767 26.157 1.00 96.88 309 LEU A C 1
ATOM 2504 O O . LEU A 1 309 ? -3.674 -1.906 26.104 1.00 96.88 309 LEU A O 1
ATOM 2508 N N . SER A 1 310 ? -3.383 0.044 27.195 1.00 96.25 310 SER A N 1
ATOM 2509 C CA . SER A 1 310 ? -4.254 -0.272 28.333 1.00 96.25 310 SER A CA 1
ATOM 2510 C C . SER A 1 310 ? -5.653 0.341 28.197 1.00 96.25 310 SER A C 1
ATOM 2512 O O . SER A 1 310 ? -6.609 -0.198 28.755 1.00 96.25 310 SER A O 1
ATOM 2514 N N . ASP A 1 311 ? -5.789 1.417 27.414 1.00 96.31 311 ASP A N 1
ATOM 2515 C CA . ASP A 1 311 ? -7.051 2.100 27.113 1.00 96.31 311 ASP A CA 1
ATOM 2516 C C . ASP A 1 311 ? -6.970 2.846 25.759 1.00 96.31 311 ASP A C 1
ATOM 2518 O O . ASP A 1 311 ? -5.940 2.844 25.079 1.00 96.31 311 ASP A O 1
ATOM 2522 N N . LEU A 1 312 ? -8.066 3.492 25.356 1.00 97.38 312 LEU A N 1
ATOM 2523 C CA . LEU A 1 312 ? -8.153 4.429 24.240 1.00 97.38 312 LEU A CA 1
ATOM 2524 C C . LEU A 1 312 ? -8.623 5.809 24.721 1.00 97.38 312 LEU A C 1
ATOM 2526 O O . LEU A 1 312 ? -9.440 5.894 25.636 1.00 97.38 312 LEU A O 1
ATOM 2530 N N . PRO A 1 313 ? -8.211 6.908 24.060 1.00 97.31 313 PRO A N 1
ATOM 2531 C CA . PRO A 1 313 ? -8.694 8.238 24.405 1.00 97.31 313 PRO A CA 1
ATOM 2532 C C . PRO A 1 313 ? -10.207 8.353 24.190 1.00 97.31 313 PRO A C 1
ATOM 2534 O O . PRO A 1 313 ? -10.761 7.843 23.209 1.00 97.31 313 PRO A O 1
ATOM 2537 N N . ASP A 1 314 ? -10.874 9.113 25.056 1.00 97.50 314 ASP A N 1
ATOM 2538 C CA . ASP A 1 314 ? -12.317 9.365 24.994 1.00 97.50 314 ASP A CA 1
ATOM 2539 C C . ASP A 1 314 ? -12.769 9.916 23.637 1.00 97.50 314 ASP A C 1
ATOM 2541 O O . ASP A 1 314 ? -13.883 9.659 23.171 1.00 97.50 314 ASP A O 1
ATOM 2545 N N . GLU A 1 315 ? -11.902 10.675 22.974 1.00 98.50 315 GLU A N 1
ATOM 2546 C CA . GLU A 1 315 ? -12.121 11.268 21.667 1.00 98.50 315 GLU A CA 1
ATOM 2547 C C . GLU A 1 315 ? -12.260 10.241 20.541 1.00 98.50 315 GLU A C 1
ATOM 2549 O O . GLU A 1 315 ? -12.751 10.617 19.474 1.00 98.50 315 GLU A O 1
ATOM 2554 N N . ILE A 1 316 ? -11.937 8.957 20.753 1.00 98.19 316 ILE A N 1
ATOM 2555 C CA . ILE A 1 316 ? -12.223 7.893 19.779 1.00 98.19 316 ILE A CA 1
ATOM 2556 C C . ILE A 1 316 ? -13.715 7.867 19.418 1.00 98.19 316 ILE A C 1
ATOM 2558 O O . ILE A 1 316 ? -14.059 7.649 18.257 1.00 98.19 316 ILE A O 1
ATOM 2562 N N . LYS A 1 317 ? -14.604 8.237 20.360 1.00 97.75 317 LYS A N 1
ATOM 2563 C CA . LYS A 1 317 ? -16.058 8.368 20.144 1.00 97.75 317 LYS A CA 1
ATOM 2564 C C . LYS A 1 317 ? -16.420 9.278 18.976 1.00 97.75 317 LYS A C 1
ATOM 2566 O O . LYS A 1 317 ? -17.519 9.206 18.444 1.00 97.75 317 LYS A O 1
ATOM 2571 N N . ASN A 1 318 ? -15.515 10.158 18.570 1.00 98.50 318 ASN A N 1
ATOM 2572 C CA . ASN A 1 318 ? -15.743 11.102 17.495 1.00 98.50 318 ASN A CA 1
ATOM 2573 C C . ASN A 1 318 ? -15.598 10.501 16.086 1.00 98.50 318 ASN A C 1
ATOM 2575 O O . ASN A 1 318 ? -15.939 11.170 15.104 1.00 98.50 318 ASN A O 1
ATOM 2579 N N . LEU A 1 319 ? -15.090 9.273 15.962 1.00 98.50 319 LEU A N 1
ATOM 2580 C CA . LEU A 1 319 ? -14.833 8.599 14.689 1.00 98.50 319 LEU A CA 1
ATOM 2581 C C . LEU A 1 319 ? -16.096 7.931 14.134 1.00 98.50 319 LEU A C 1
ATOM 2583 O O . LEU A 1 319 ? -16.175 6.721 13.960 1.00 98.50 319 LEU A O 1
ATOM 2587 N N . GLN A 1 320 ? -17.108 8.739 13.828 1.00 98.12 320 GLN A N 1
ATOM 2588 C CA . GLN A 1 320 ? -18.452 8.266 13.473 1.00 98.12 320 GLN A CA 1
ATOM 2589 C C . GLN A 1 320 ? -18.531 7.450 12.168 1.00 98.12 320 GLN A C 1
ATOM 2591 O O . GLN A 1 320 ? -19.542 6.796 11.927 1.00 98.12 320 GLN A O 1
ATOM 2596 N N . LYS A 1 321 ? -17.478 7.454 11.336 1.00 98.62 321 LYS A N 1
ATOM 2597 C CA . LYS A 1 321 ? -17.361 6.621 10.124 1.00 98.62 321 LYS A CA 1
ATOM 2598 C C . LYS A 1 321 ? -16.560 5.331 10.329 1.00 98.62 321 LYS A C 1
ATOM 2600 O O . LYS A 1 321 ? -16.454 4.544 9.391 1.00 98.62 321 LYS A O 1
ATOM 2605 N N . LEU A 1 322 ? -16.002 5.106 11.520 1.00 98.81 322 LEU A N 1
ATOM 2606 C CA . LEU A 1 322 ? -15.163 3.946 11.796 1.00 98.81 322 LEU A CA 1
ATOM 2607 C C . LEU A 1 322 ? -15.999 2.668 11.699 1.00 98.81 322 LEU A C 1
ATOM 2609 O O . LEU A 1 322 ? -17.014 2.527 12.375 1.00 98.81 322 LEU A O 1
ATOM 2613 N N . THR A 1 323 ? -15.558 1.748 10.847 1.00 98.81 323 THR A N 1
ATOM 2614 C CA . THR A 1 323 ? -16.225 0.464 10.583 1.00 98.81 323 THR A CA 1
ATOM 2615 C C . THR A 1 323 ? -15.443 -0.720 11.140 1.00 98.81 323 THR A C 1
ATOM 2617 O O . THR A 1 323 ? -16.048 -1.724 11.507 1.00 98.81 323 THR A O 1
ATOM 2620 N N . HIS A 1 324 ? -14.116 -0.608 11.232 1.00 98.88 324 HIS A N 1
ATOM 2621 C CA . HIS A 1 324 ? -13.244 -1.663 11.739 1.00 98.88 324 HIS A CA 1
ATOM 2622 C C . HIS A 1 324 ? -12.294 -1.092 12.788 1.00 98.88 324 HIS A C 1
ATOM 2624 O O . HIS A 1 324 ? -11.537 -0.165 12.495 1.00 98.88 324 HIS A O 1
ATOM 2630 N N . LEU A 1 325 ? -12.322 -1.668 13.987 1.00 98.75 325 LEU A N 1
ATOM 2631 C CA . LEU A 1 325 ? -11.388 -1.363 15.064 1.00 98.75 325 LEU A CA 1
ATOM 2632 C C . LEU A 1 325 ? -10.744 -2.666 15.532 1.00 98.75 325 LEU A C 1
ATOM 2634 O O . LEU A 1 325 ? -11.433 -3.571 16.009 1.00 98.75 325 LEU A O 1
ATOM 2638 N N . THR A 1 326 ? -9.427 -2.761 15.365 1.00 98.56 326 THR A N 1
ATOM 2639 C CA . THR A 1 326 ? -8.644 -3.923 15.794 1.00 98.56 326 THR A CA 1
ATOM 2640 C C . THR A 1 326 ? -7.687 -3.522 16.906 1.00 98.56 326 THR A C 1
ATOM 2642 O O . THR A 1 326 ? -6.846 -2.657 16.703 1.00 98.56 326 THR A O 1
ATOM 2645 N N . LEU A 1 327 ? -7.828 -4.169 18.059 1.00 98.12 327 LEU A N 1
ATOM 2646 C CA . LEU A 1 327 ? -7.058 -3.994 19.296 1.00 98.12 327 LEU A CA 1
ATOM 2647 C C . LEU A 1 327 ? -6.506 -5.347 19.778 1.00 98.12 327 LEU A C 1
ATOM 2649 O O . LEU A 1 327 ? -6.291 -5.552 20.970 1.00 98.12 327 LEU A O 1
ATOM 2653 N N . TRP A 1 328 ? -6.331 -6.300 18.860 1.00 96.94 328 TRP A N 1
ATOM 2654 C CA . TRP A 1 328 ? -5.868 -7.649 19.179 1.00 96.94 328 TRP A CA 1
ATOM 2655 C C . TRP A 1 3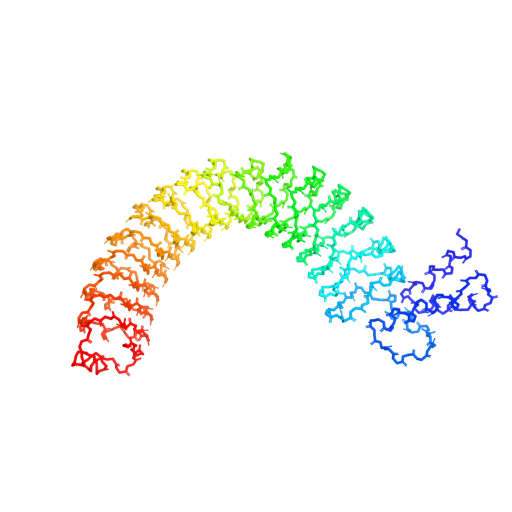28 ? -4.488 -7.611 19.844 1.00 96.94 328 TRP A C 1
ATOM 2657 O O . TRP A 1 328 ? -3.611 -6.923 19.340 1.00 96.94 328 TRP A O 1
ATOM 2667 N N . ASP A 1 329 ? -4.280 -8.376 20.916 1.00 97.75 329 ASP A N 1
ATOM 2668 C CA . ASP A 1 329 ? -2.984 -8.489 21.603 1.00 97.75 329 ASP A CA 1
ATOM 2669 C C . ASP A 1 329 ? -2.512 -7.139 22.173 1.00 97.75 329 ASP A C 1
ATOM 2671 O O . ASP A 1 329 ? -1.595 -6.501 21.655 1.00 97.75 329 ASP A O 1
ATOM 2675 N N . ASN A 1 330 ? -3.224 -6.682 23.206 1.00 97.94 330 ASN A N 1
ATOM 2676 C CA . ASN A 1 330 ? -2.967 -5.458 23.971 1.00 97.94 330 ASN A CA 1
ATOM 2677 C C . ASN A 1 330 ? -3.156 -5.728 25.480 1.00 97.94 330 ASN A C 1
ATOM 2679 O O . ASN A 1 330 ? -3.324 -6.869 25.916 1.00 97.94 330 ASN A O 1
ATOM 2683 N N . GLN A 1 331 ? -3.110 -4.681 26.305 1.00 97.25 331 GLN A N 1
ATOM 2684 C CA . GLN A 1 331 ? -3.240 -4.749 27.764 1.00 97.25 331 GLN A CA 1
ATOM 2685 C C . GLN A 1 331 ? -4.573 -4.175 28.268 1.00 97.25 331 GLN A C 1
ATOM 2687 O O . GLN A 1 331 ? -4.663 -3.704 29.400 1.00 97.25 331 GLN A O 1
ATOM 2692 N N . ILE A 1 332 ? -5.623 -4.205 27.441 1.00 97.38 332 ILE A N 1
ATOM 2693 C CA . ILE A 1 332 ? -6.916 -3.604 27.777 1.00 97.38 332 ILE A CA 1
ATOM 2694 C C . ILE A 1 332 ? -7.603 -4.457 28.844 1.00 97.38 332 ILE A C 1
ATOM 2696 O O . ILE A 1 332 ? -8.082 -5.558 28.566 1.00 97.38 332 ILE A O 1
ATOM 2700 N N . ALA A 1 333 ? -7.649 -3.942 30.071 1.00 97.12 333 ALA A N 1
ATOM 2701 C CA . ALA A 1 333 ? -8.272 -4.616 31.208 1.00 97.12 333 ALA A CA 1
ATOM 2702 C C . ALA A 1 333 ? -9.770 -4.304 31.344 1.00 97.12 333 ALA A C 1
ATOM 2704 O O . ALA A 1 333 ? -10.526 -5.106 31.887 1.00 97.12 333 ALA A O 1
ATOM 2705 N N . GLN A 1 334 ? -10.208 -3.144 30.849 1.00 95.94 334 GLN A N 1
ATOM 2706 C CA . GLN A 1 334 ? -11.593 -2.681 30.909 1.00 95.94 334 GLN A CA 1
ATOM 2707 C C . GLN A 1 334 ? -12.048 -2.210 29.536 1.00 95.94 334 GLN A C 1
ATOM 2709 O O . GLN A 1 334 ? -11.276 -1.625 28.783 1.00 95.94 334 GLN A O 1
ATOM 2714 N N . PHE A 1 335 ? -13.311 -2.457 29.198 1.00 94.81 335 PHE A N 1
ATOM 2715 C CA . PHE A 1 335 ? -13.849 -2.015 27.917 1.00 94.81 335 PHE A CA 1
ATOM 2716 C C . PHE A 1 335 ? -13.929 -0.476 27.860 1.00 94.81 335 PHE A C 1
ATOM 2718 O O . PHE A 1 335 ? -14.645 0.115 28.678 1.00 94.81 335 PHE A O 1
ATOM 2725 N N . PRO A 1 336 ? -13.315 0.188 26.863 1.00 91.62 336 PRO A N 1
ATOM 2726 C CA . PRO A 1 336 ? -13.400 1.640 26.737 1.00 91.62 336 PRO A CA 1
ATOM 2727 C C . PRO A 1 336 ? -14.824 2.077 26.363 1.00 91.62 336 PRO A C 1
ATOM 2729 O O . PRO A 1 336 ? -15.287 1.873 25.237 1.00 91.62 336 PRO A O 1
ATOM 2732 N N . ALA A 1 337 ? -15.551 2.701 27.297 1.00 90.69 337 ALA A N 1
ATOM 2733 C CA . ALA A 1 337 ? -16.962 3.071 27.115 1.00 90.69 337 ALA A CA 1
ATOM 2734 C C . ALA A 1 337 ? -17.205 4.020 25.920 1.00 90.69 337 ALA A C 1
ATOM 2736 O O . ALA A 1 337 ? -18.309 4.079 25.369 1.00 90.69 337 ALA A O 1
ATOM 2737 N N . SER A 1 338 ? -16.170 4.744 25.497 1.00 95.25 338 SER A N 1
ATOM 2738 C CA . SER A 1 338 ? -16.152 5.600 24.312 1.00 95.25 338 SER A CA 1
ATOM 2739 C C . SER A 1 338 ? -16.366 4.821 23.002 1.00 95.25 338 SER A C 1
ATOM 2741 O O . SER A 1 338 ? -17.009 5.350 22.089 1.00 95.25 338 SER A O 1
ATOM 2743 N N . ILE A 1 339 ? -15.942 3.549 22.921 1.00 97.06 339 ILE A N 1
ATOM 2744 C CA . ILE A 1 339 ? -16.162 2.670 21.756 1.00 97.06 339 ILE A CA 1
ATOM 2745 C C . ILE A 1 339 ? -17.657 2.498 21.487 1.00 97.06 339 ILE A C 1
ATOM 2747 O O . ILE A 1 339 ? -18.070 2.542 20.333 1.00 97.06 339 ILE A O 1
ATOM 2751 N N . SER A 1 340 ? -18.496 2.413 22.524 1.00 96.06 340 SER A N 1
ATOM 2752 C CA . SER A 1 340 ? -19.956 2.248 22.411 1.00 96.06 340 SER A CA 1
ATOM 2753 C C . SER A 1 340 ? -20.662 3.380 21.645 1.00 96.06 340 SER A C 1
ATOM 2755 O O . SER A 1 340 ? -21.827 3.256 21.265 1.00 96.06 340 SER A O 1
ATOM 2757 N N . LYS A 1 341 ? -19.976 4.503 21.394 1.00 97.62 341 LYS A N 1
ATOM 2758 C CA . LYS A 1 341 ? -20.482 5.635 20.601 1.00 97.62 341 LYS A CA 1
ATOM 2759 C C . LYS A 1 341 ? -20.167 5.538 19.104 1.00 97.62 341 LYS A C 1
ATOM 2761 O O . LYS A 1 341 ? -20.610 6.398 18.342 1.00 97.62 341 LYS A O 1
ATOM 2766 N N . LEU A 1 342 ? -19.435 4.515 18.666 1.00 97.94 342 LEU A N 1
ATOM 2767 C CA . LEU A 1 342 ? -19.054 4.301 17.270 1.00 97.94 342 LEU A CA 1
ATOM 2768 C C . LEU A 1 342 ? -20.192 3.643 16.481 1.00 97.94 342 LEU A C 1
ATOM 2770 O O . LEU A 1 342 ? -20.192 2.443 16.219 1.00 97.94 342 LEU A O 1
ATOM 2774 N N . LYS A 1 343 ? -21.186 4.440 16.082 1.00 94.88 343 LYS A N 1
ATOM 2775 C CA . LYS A 1 343 ? -22.427 3.932 15.475 1.00 94.88 343 LYS A CA 1
ATOM 2776 C C . LYS A 1 343 ? -22.245 3.191 14.148 1.00 94.88 343 LYS A C 1
ATOM 2778 O O . LYS A 1 343 ? -23.080 2.353 13.828 1.00 94.88 343 LYS A O 1
ATOM 2783 N N . SER A 1 344 ? -21.168 3.446 13.408 1.00 98.19 344 SER A N 1
ATOM 2784 C CA . SER A 1 344 ? -20.863 2.753 12.144 1.00 98.19 344 SER A CA 1
ATOM 2785 C C . SER A 1 344 ? -20.008 1.491 12.312 1.00 98.19 344 SER A C 1
ATOM 2787 O O . SER A 1 344 ? -19.665 0.862 11.308 1.00 98.19 344 SER A O 1
ATOM 2789 N N . LEU A 1 345 ? -19.629 1.125 13.543 1.00 98.62 345 LEU A N 1
ATOM 2790 C CA . LEU A 1 345 ? -18.691 0.033 13.784 1.00 98.62 345 LEU A CA 1
ATOM 2791 C C . LEU A 1 345 ? -19.321 -1.312 13.411 1.00 98.62 345 LEU A C 1
ATOM 2793 O O . LEU A 1 345 ? -20.370 -1.675 13.933 1.00 98.62 345 LEU A O 1
ATOM 2797 N N . LYS A 1 346 ? -18.653 -2.046 12.519 1.00 98.69 346 LYS A N 1
ATOM 2798 C CA . LYS A 1 346 ? -19.068 -3.363 12.018 1.00 98.69 346 LYS A CA 1
ATOM 2799 C C . LYS A 1 346 ? -18.244 -4.489 12.618 1.00 98.69 346 LYS A C 1
ATOM 2801 O O . LYS A 1 346 ? -18.785 -5.544 12.922 1.00 98.69 346 LYS A O 1
ATOM 2806 N N . ASN A 1 347 ? -16.943 -4.281 12.795 1.00 98.69 347 ASN A N 1
ATOM 2807 C CA . ASN A 1 347 ? -16.048 -5.289 13.352 1.00 98.69 347 ASN A CA 1
ATOM 2808 C C . ASN A 1 347 ? -15.225 -4.697 14.492 1.00 98.69 347 ASN A C 1
ATOM 2810 O O . ASN A 1 347 ? -14.505 -3.713 14.295 1.00 98.69 347 ASN A O 1
ATOM 2814 N N . LEU A 1 348 ? -15.315 -5.337 15.657 1.00 98.69 348 LEU A N 1
ATOM 2815 C CA . LEU A 1 348 ? -14.534 -5.012 16.843 1.00 98.69 348 LEU A CA 1
ATOM 2816 C C . LEU A 1 348 ? -13.729 -6.236 17.271 1.00 98.69 348 LEU A C 1
ATOM 2818 O O . LEU A 1 348 ? -14.301 -7.252 17.669 1.00 98.69 348 LEU A O 1
ATOM 2822 N N . LYS A 1 349 ? -12.402 -6.130 17.178 1.00 98.69 349 LYS A N 1
ATOM 2823 C CA . LYS A 1 349 ? -11.471 -7.179 17.599 1.00 98.69 349 LYS A CA 1
ATOM 2824 C C . LYS A 1 349 ? -10.723 -6.741 18.852 1.00 98.69 349 LYS A C 1
ATOM 2826 O O . LYS A 1 349 ? -9.948 -5.796 18.798 1.00 98.69 349 LYS A O 1
ATOM 2831 N N . LEU A 1 350 ? -10.963 -7.448 19.943 1.00 98.44 350 LEU A N 1
ATOM 2832 C CA . LEU A 1 350 ? -10.413 -7.283 21.292 1.00 98.44 350 LEU A CA 1
ATOM 2833 C C . LEU A 1 350 ? -9.784 -8.597 21.791 1.00 98.44 350 LEU A C 1
ATOM 2835 O O . LEU A 1 350 ? -9.565 -8.787 22.985 1.00 98.44 350 LEU A O 1
ATOM 2839 N N . ASP A 1 351 ? -9.511 -9.524 20.875 1.00 98.50 351 ASP A N 1
ATOM 2840 C CA . ASP A 1 351 ? -8.830 -10.785 21.151 1.00 98.50 351 ASP A CA 1
ATOM 2841 C C . ASP A 1 351 ? -7.525 -10.561 21.941 1.00 98.50 351 ASP A C 1
ATOM 2843 O O . ASP A 1 351 ? -6.864 -9.542 21.734 1.00 98.50 351 ASP A O 1
ATOM 2847 N N . LYS A 1 352 ? -7.108 -11.515 22.783 1.00 98.38 352 LYS A N 1
ATOM 2848 C CA . LYS A 1 352 ? -5.856 -11.446 23.564 1.00 98.38 352 LYS A CA 1
ATOM 2849 C C . LYS A 1 352 ? -5.704 -10.124 24.326 1.00 98.38 352 LYS A C 1
ATOM 2851 O O . LYS A 1 352 ? -4.777 -9.359 24.089 1.00 98.38 352 LYS A O 1
ATOM 2856 N N . ASN A 1 353 ? -6.653 -9.836 25.204 1.00 98.56 353 ASN A N 1
ATOM 2857 C CA . ASN A 1 353 ? -6.595 -8.702 26.126 1.00 98.56 353 ASN A CA 1
ATOM 2858 C C . ASN A 1 353 ? -6.821 -9.208 27.559 1.00 98.56 353 ASN A C 1
ATOM 2860 O O . ASN A 1 353 ? -6.735 -10.405 27.836 1.00 98.56 353 ASN A O 1
ATOM 2864 N N . GLN A 1 354 ? -7.066 -8.297 28.496 1.00 98.12 354 GLN A N 1
ATOM 2865 C CA . GLN A 1 354 ? -7.246 -8.604 29.914 1.00 98.12 354 GLN A CA 1
ATOM 2866 C C . GLN A 1 354 ? -8.685 -8.318 30.373 1.00 98.12 354 GLN A C 1
ATOM 2868 O O . GLN A 1 354 ? -8.917 -8.078 31.555 1.00 98.12 354 GLN A O 1
ATOM 2873 N N . LEU A 1 355 ? -9.658 -8.328 29.451 1.00 98.12 355 LEU A N 1
ATOM 2874 C CA . LEU A 1 355 ? -11.047 -7.978 29.749 1.00 98.12 355 LEU A CA 1
ATOM 2875 C C . LEU A 1 355 ? -11.668 -8.997 30.705 1.00 98.12 355 LEU A C 1
ATOM 2877 O O . LEU A 1 355 ? -11.770 -10.181 30.377 1.00 98.12 355 LEU A O 1
ATOM 2881 N N . SER A 1 356 ? -12.132 -8.523 31.860 1.00 96.75 356 SER A N 1
ATOM 2882 C CA . SER A 1 356 ? -12.896 -9.319 32.829 1.00 96.75 356 SER A CA 1
ATOM 2883 C C . SER A 1 356 ? -14.406 -9.291 32.573 1.00 96.75 356 SER A C 1
ATOM 2885 O O . SER A 1 356 ? -15.117 -10.239 32.916 1.00 96.75 356 SER A O 1
ATOM 2887 N N . GLU A 1 357 ? -14.901 -8.225 31.941 1.00 96.81 357 GLU A N 1
ATOM 2888 C CA . GLU A 1 357 ? -16.309 -8.038 31.597 1.00 96.81 357 GLU A CA 1
ATOM 2889 C C . GLU A 1 357 ? -16.501 -7.229 30.307 1.00 96.81 357 GLU A C 1
ATOM 2891 O O . GLU A 1 357 ? -15.611 -6.514 29.843 1.00 96.81 357 GLU A O 1
ATOM 2896 N N . LEU A 1 358 ? -17.702 -7.338 29.732 1.00 97.06 358 LEU A N 1
ATOM 2897 C CA . LEU A 1 358 ? -18.184 -6.457 28.672 1.00 97.06 358 LEU A CA 1
ATOM 2898 C C . LEU A 1 358 ? -19.363 -5.634 29.216 1.00 97.06 358 LEU A C 1
ATOM 2900 O O . LEU A 1 358 ? -20.278 -6.217 29.801 1.00 97.06 358 LEU A O 1
ATOM 2904 N N . PRO A 1 359 ? -19.391 -4.307 29.010 1.00 95.94 359 PRO A N 1
ATOM 2905 C CA . PRO A 1 359 ? -20.405 -3.445 29.596 1.00 95.94 359 PRO A CA 1
ATOM 2906 C C . PRO A 1 359 ? -21.705 -3.472 28.793 1.00 95.94 359 PRO A C 1
ATOM 2908 O O . PRO A 1 359 ? -21.709 -3.666 27.576 1.00 95.94 359 PRO A O 1
ATOM 2911 N N . ASP A 1 360 ? -22.813 -3.117 29.446 1.00 95.69 360 ASP A N 1
ATOM 2912 C CA . ASP A 1 360 ? -24.114 -2.994 28.778 1.00 95.69 360 ASP A CA 1
ATOM 2913 C C . ASP A 1 360 ? -24.150 -1.928 27.675 1.00 95.69 360 ASP A C 1
ATOM 2915 O O . ASP A 1 360 ? -24.988 -1.965 26.770 1.00 95.69 360 ASP A O 1
ATOM 2919 N N . SER A 1 361 ? -23.225 -0.968 27.726 1.00 95.56 361 SER A N 1
ATOM 2920 C CA . SER A 1 361 ? -23.093 0.061 26.699 1.00 95.56 361 SER A CA 1
ATOM 2921 C C . SER A 1 361 ? -22.683 -0.514 25.340 1.00 95.56 361 SER A C 1
ATOM 2923 O O . SER A 1 361 ? -23.018 0.099 24.329 1.00 95.56 361 SER A O 1
ATOM 2925 N N . LEU A 1 362 ? -22.059 -1.699 25.286 1.00 95.94 362 LEU A N 1
ATOM 2926 C CA . LEU A 1 362 ? -21.678 -2.381 24.043 1.00 95.94 362 LEU A CA 1
ATOM 2927 C C . LEU A 1 362 ? -22.883 -2.597 23.111 1.00 95.94 362 LEU A C 1
ATOM 2929 O O . LEU A 1 362 ? -22.762 -2.510 21.891 1.00 95.94 362 LEU A O 1
ATOM 2933 N N . ALA A 1 363 ? -24.073 -2.773 23.689 1.00 94.75 363 ALA A N 1
ATOM 2934 C CA . ALA A 1 363 ? -25.338 -2.894 22.973 1.00 94.75 363 ALA A CA 1
ATOM 2935 C C . ALA A 1 363 ? -25.738 -1.639 22.164 1.00 94.75 363 ALA A C 1
ATOM 2937 O O . ALA A 1 363 ? -26.701 -1.683 21.403 1.00 94.75 363 ALA A O 1
ATOM 2938 N N . GLN A 1 364 ? -25.028 -0.513 22.322 1.00 96.00 364 GLN A N 1
ATOM 2939 C CA . GLN A 1 364 ? -25.213 0.705 21.522 1.00 96.00 364 GLN A CA 1
ATOM 2940 C C . GLN A 1 364 ? -24.591 0.601 20.117 1.00 96.00 364 GLN A C 1
ATOM 2942 O O . GLN A 1 364 ? -24.838 1.484 19.289 1.00 96.00 364 GLN A O 1
ATOM 2947 N N . LEU A 1 365 ? -23.800 -0.439 19.835 1.00 97.12 365 LEU A N 1
ATOM 2948 C CA . LEU A 1 365 ? -23.172 -0.690 18.535 1.00 97.12 365 LEU A CA 1
ATOM 2949 C C . LEU A 1 365 ? -24.136 -1.399 17.569 1.00 97.12 365 LEU A C 1
ATOM 2951 O O . LEU A 1 365 ? -23.929 -2.539 17.174 1.00 97.12 365 LEU A O 1
ATOM 2955 N N . GLU A 1 366 ? -25.210 -0.720 17.178 1.00 93.44 366 GLU A N 1
ATOM 2956 C CA . GLU A 1 366 ? -26.339 -1.298 16.422 1.00 93.44 366 GLU A CA 1
ATOM 2957 C C . GLU A 1 366 ? -25.951 -1.937 15.067 1.00 93.44 366 GLU A C 1
ATOM 2959 O O . GLU A 1 366 ? -26.637 -2.841 14.583 1.00 93.44 366 GLU A O 1
ATOM 2964 N N . ASN A 1 367 ? -24.832 -1.506 14.475 1.00 97.44 367 ASN A N 1
ATOM 2965 C CA . ASN A 1 367 ? -24.299 -2.018 13.208 1.00 97.44 367 ASN A CA 1
ATOM 2966 C C . ASN A 1 367 ? -23.194 -3.076 13.376 1.00 97.44 367 ASN A C 1
ATOM 2968 O O . ASN A 1 367 ? -22.592 -3.476 12.380 1.00 97.44 367 ASN A O 1
ATOM 2972 N N . LEU A 1 368 ? -22.908 -3.527 14.604 1.00 98.44 368 LEU A N 1
ATOM 2973 C CA . LEU A 1 368 ? -21.848 -4.500 14.858 1.00 98.44 368 LEU A CA 1
ATOM 2974 C C . LEU A 1 368 ? -22.219 -5.852 14.248 1.00 98.44 368 LEU A C 1
ATOM 2976 O O . LEU A 1 368 ? -23.245 -6.423 14.591 1.00 98.44 368 LEU A O 1
ATOM 2980 N N . GLU A 1 369 ? -21.367 -6.364 13.364 1.00 98.44 369 GLU A N 1
ATOM 2981 C CA . GLU A 1 369 ? -21.512 -7.642 12.661 1.00 98.44 369 GLU A CA 1
ATOM 2982 C C . GLU A 1 369 ? -20.576 -8.718 13.240 1.00 98.44 369 GLU A C 1
ATOM 2984 O O . GLU A 1 369 ? -20.923 -9.901 13.258 1.00 98.44 369 GLU A O 1
ATOM 2989 N N . GLY A 1 370 ? -19.401 -8.332 13.742 1.00 98.50 370 GLY A N 1
ATOM 2990 C CA . GLY A 1 370 ? -18.427 -9.242 14.344 1.00 98.50 370 GLY A CA 1
ATOM 2991 C C . GLY A 1 370 ? -17.844 -8.702 15.645 1.00 98.50 370 GLY A C 1
ATOM 2992 O O . GLY A 1 370 ? -17.265 -7.613 15.664 1.00 98.50 370 GLY A O 1
ATOM 2993 N N . LEU A 1 371 ? -17.961 -9.495 16.711 1.00 98.50 371 LEU A N 1
ATOM 2994 C CA . LEU A 1 371 ? -17.335 -9.258 18.008 1.00 98.50 371 LEU A CA 1
ATOM 2995 C C . LEU A 1 371 ? -16.337 -10.382 18.291 1.00 98.50 371 LEU A C 1
ATOM 2997 O O . LEU A 1 371 ? -16.722 -11.547 18.384 1.00 98.50 371 LEU A O 1
ATOM 3001 N N . PHE A 1 372 ? -15.066 -10.024 18.434 1.00 98.62 372 PHE A N 1
ATOM 3002 C CA . PHE A 1 372 ? -13.982 -10.968 18.684 1.00 98.62 372 PHE A CA 1
ATOM 3003 C C . PHE A 1 372 ? -13.313 -10.601 20.007 1.00 98.62 372 PHE A C 1
ATOM 3005 O O . PHE A 1 372 ? -12.730 -9.528 20.124 1.00 98.62 372 PHE A O 1
ATOM 3012 N N . VAL A 1 373 ? -13.476 -11.447 21.018 1.00 98.31 373 VAL A N 1
ATOM 3013 C CA . VAL A 1 373 ? -13.010 -11.263 22.403 1.00 98.31 373 VAL A CA 1
ATOM 3014 C C . VAL A 1 373 ? -12.363 -12.555 22.915 1.00 98.31 373 VAL A C 1
ATOM 3016 O O . VAL A 1 373 ? -12.454 -12.892 24.096 1.00 98.31 373 VAL A O 1
ATOM 3019 N N . ARG A 1 374 ? -11.732 -13.324 22.019 1.00 98.12 374 ARG A N 1
ATOM 3020 C CA . ARG A 1 374 ? -11.069 -14.582 22.379 1.00 98.12 374 ARG A CA 1
ATOM 3021 C C . ARG A 1 374 ? -9.870 -14.331 23.286 1.00 98.12 374 ARG A C 1
ATOM 3023 O O . ARG A 1 374 ? -9.311 -13.235 23.247 1.00 98.12 374 ARG A O 1
ATOM 3030 N N . ASP A 1 375 ? -9.439 -15.339 24.036 1.00 98.50 375 ASP A N 1
ATOM 3031 C CA . ASP A 1 375 ? -8.248 -15.245 24.895 1.00 98.50 375 ASP A CA 1
ATOM 3032 C C . ASP A 1 375 ? -8.328 -14.022 25.850 1.00 98.50 375 ASP A C 1
ATOM 3034 O O . ASP A 1 375 ? -7.465 -13.146 25.834 1.00 98.50 375 ASP A O 1
ATOM 3038 N N . ASN A 1 376 ? -9.412 -13.915 26.624 1.00 98.69 376 ASN A N 1
ATOM 3039 C CA . ASN A 1 376 ? -9.635 -12.869 27.636 1.00 98.69 376 ASN A CA 1
ATOM 3040 C C . ASN A 1 376 ? -10.001 -13.523 28.989 1.00 98.69 376 ASN A C 1
ATOM 3042 O O . ASN A 1 376 ? -9.822 -14.725 29.182 1.00 98.69 376 ASN A O 1
ATOM 3046 N N . GLN A 1 377 ? -10.487 -12.741 29.956 1.00 98.19 377 GLN A N 1
ATOM 3047 C CA . GLN A 1 377 ? -10.839 -13.200 31.306 1.00 98.19 377 GLN A CA 1
ATOM 3048 C C . GLN A 1 377 ? -12.351 -13.090 31.582 1.00 98.19 377 GLN A C 1
ATOM 3050 O O . GLN A 1 377 ? -12.771 -12.962 32.736 1.00 98.19 377 GLN A O 1
ATOM 3055 N N . LEU A 1 378 ? -13.183 -13.129 30.533 1.00 98.31 378 LEU A N 1
ATOM 3056 C CA . LEU A 1 378 ? -14.627 -12.913 30.636 1.00 98.31 378 LEU A CA 1
ATOM 3057 C C . LEU A 1 378 ? -15.305 -14.048 31.403 1.00 98.31 378 LEU A C 1
ATOM 3059 O O . LEU A 1 378 ? -15.155 -15.216 31.052 1.00 98.31 378 LEU A O 1
ATOM 3063 N N . ARG A 1 379 ? -16.103 -13.697 32.417 1.00 97.25 379 ARG A N 1
ATOM 3064 C CA . ARG A 1 379 ? -16.898 -14.657 33.214 1.00 97.25 379 ARG A CA 1
ATOM 3065 C C . ARG A 1 379 ? -18.361 -14.753 32.793 1.00 97.25 379 ARG A C 1
ATOM 3067 O O . ARG A 1 379 ? -19.015 -15.755 33.055 1.00 97.25 379 ARG A O 1
ATOM 3074 N N . THR A 1 380 ? -18.876 -13.714 32.142 1.00 96.62 380 THR A N 1
ATOM 3075 C CA . THR A 1 380 ? -20.228 -13.676 31.579 1.00 96.62 380 THR A CA 1
ATOM 3076 C C . THR A 1 380 ? -20.257 -12.773 30.351 1.00 96.62 380 THR A C 1
ATOM 3078 O O . THR A 1 380 ? -19.403 -11.902 30.181 1.00 96.62 380 THR A O 1
ATOM 3081 N N . LEU A 1 381 ? -21.280 -12.944 29.518 1.00 97.12 381 LEU A N 1
ATOM 3082 C CA . LEU A 1 381 ? -21.675 -11.961 28.513 1.00 97.12 381 LEU A CA 1
ATOM 3083 C C . LEU A 1 381 ? -22.827 -11.096 29.060 1.00 97.12 381 LEU A C 1
ATOM 3085 O O . LEU A 1 381 ? -23.632 -11.597 29.850 1.00 97.12 381 LEU A O 1
ATOM 3089 N N . PRO A 1 382 ? -22.946 -9.813 28.676 1.00 96.69 382 PRO A N 1
ATOM 3090 C CA . PRO A 1 382 ? -24.034 -8.969 29.142 1.00 96.69 382 PRO A CA 1
ATOM 3091 C C . PRO A 1 382 ? -25.337 -9.296 28.402 1.00 96.69 382 PRO A C 1
ATOM 3093 O O . PRO A 1 382 ? -25.375 -9.458 27.181 1.00 96.69 382 PRO A O 1
ATOM 3096 N N . LYS A 1 383 ? -26.450 -9.329 29.140 1.00 96.69 383 LYS A N 1
ATOM 3097 C CA . LYS A 1 383 ? -27.800 -9.604 28.605 1.00 96.69 383 LYS A CA 1
ATOM 3098 C C . LYS A 1 383 ? -28.226 -8.615 27.520 1.00 96.69 383 LYS A C 1
ATOM 3100 O O . LYS A 1 383 ? -29.069 -8.910 26.673 1.00 96.69 383 LYS A O 1
ATOM 3105 N N . SER A 1 384 ? -27.658 -7.415 27.559 1.00 96.44 384 SER A N 1
ATOM 3106 C CA . SER A 1 384 ? -27.906 -6.340 26.605 1.00 96.44 384 SER A CA 1
ATOM 3107 C C . SER A 1 384 ? -27.423 -6.650 25.183 1.00 96.44 384 SER A C 1
ATOM 3109 O O . SER A 1 384 ? -27.957 -6.037 24.256 1.00 96.44 384 SER A O 1
ATOM 3111 N N . LEU A 1 385 ? -26.535 -7.641 24.975 1.00 95.94 385 LEU A N 1
ATOM 3112 C CA . LEU A 1 385 ? -26.131 -8.103 23.634 1.00 95.94 385 LEU A CA 1
ATOM 3113 C C . LEU A 1 385 ? -27.325 -8.470 22.745 1.00 95.94 385 LEU A C 1
ATOM 3115 O O . LEU A 1 385 ? -27.238 -8.331 21.529 1.00 95.94 385 LEU A O 1
ATOM 3119 N N . ARG A 1 386 ? -28.467 -8.837 23.342 1.00 94.56 386 ARG A N 1
ATOM 3120 C CA . ARG A 1 386 ? -29.738 -9.082 22.642 1.00 94.56 386 ARG A CA 1
ATOM 3121 C C . ARG A 1 386 ? -30.194 -7.949 21.718 1.00 94.56 386 ARG A C 1
ATOM 3123 O O . ARG A 1 386 ? -31.002 -8.179 20.832 1.00 94.56 386 ARG A O 1
ATOM 3130 N N . LYS A 1 387 ? -29.725 -6.716 21.953 1.00 95.56 387 LYS A N 1
ATOM 3131 C CA . LYS A 1 387 ? -30.071 -5.533 21.149 1.00 95.56 387 LYS A CA 1
ATOM 3132 C C . LYS A 1 387 ? -29.231 -5.402 19.872 1.00 95.56 387 LYS A C 1
ATOM 3134 O O . LYS A 1 387 ? -29.536 -4.549 19.041 1.00 95.56 387 LYS A O 1
ATOM 3139 N N . LEU A 1 388 ? -28.170 -6.195 19.715 1.00 95.75 388 LEU A N 1
ATOM 3140 C CA . LEU A 1 388 ? -27.298 -6.151 18.543 1.00 95.75 388 LEU A CA 1
ATOM 3141 C C . LEU A 1 388 ? -27.948 -6.881 17.362 1.00 95.75 388 LEU A C 1
ATOM 3143 O O . LEU A 1 388 ? -27.628 -8.023 17.066 1.00 95.75 388 LEU A O 1
ATOM 3147 N N . ASN A 1 389 ? -28.855 -6.211 16.657 1.00 91.31 389 ASN A N 1
ATOM 3148 C CA . ASN A 1 389 ? -29.639 -6.824 15.574 1.00 91.31 389 ASN A CA 1
ATOM 3149 C C . ASN A 1 389 ? -28.831 -7.160 14.305 1.00 91.31 389 ASN A C 1
ATOM 3151 O O . ASN A 1 389 ? -29.346 -7.832 13.414 1.00 91.31 389 ASN A O 1
ATOM 3155 N N . SER A 1 390 ? -27.597 -6.659 14.202 1.00 96.75 390 SER A N 1
ATOM 3156 C CA . SER A 1 390 ? -26.708 -6.884 13.056 1.00 96.75 390 SER A CA 1
ATOM 3157 C C . SER A 1 390 ? -25.627 -7.930 13.332 1.00 96.75 390 SER A C 1
ATOM 3159 O O . SER A 1 390 ? -24.918 -8.315 12.400 1.00 96.75 390 SER A O 1
ATOM 3161 N N . ILE A 1 391 ? -25.477 -8.390 14.584 1.00 97.62 391 ILE A N 1
ATOM 3162 C CA . ILE A 1 391 ? -24.352 -9.248 14.973 1.00 97.62 391 ILE A CA 1
ATOM 3163 C C . ILE A 1 391 ? -24.509 -10.619 14.341 1.00 97.62 391 ILE A C 1
ATOM 3165 O O . ILE A 1 391 ? -25.565 -11.243 14.390 1.00 97.62 391 ILE A O 1
ATOM 3169 N N . ARG A 1 392 ? -23.432 -11.073 13.720 1.00 97.25 392 ARG A N 1
ATOM 3170 C CA . ARG A 1 392 ? -23.370 -12.307 12.947 1.00 97.25 392 ARG A CA 1
ATOM 3171 C C . ARG A 1 392 ? -22.427 -13.311 13.590 1.00 97.25 392 ARG A C 1
ATOM 3173 O O . ARG A 1 392 ? -22.714 -14.504 13.572 1.00 97.25 392 ARG A O 1
ATOM 3180 N N . ARG A 1 393 ? -21.317 -12.828 14.154 1.00 97.62 393 ARG A N 1
ATOM 3181 C CA . ARG A 1 393 ? -20.260 -13.652 14.753 1.00 97.62 393 ARG A CA 1
ATOM 3182 C C . ARG A 1 393 ? -19.901 -13.135 16.140 1.00 97.62 393 ARG A C 1
ATOM 3184 O O . ARG A 1 393 ? -19.579 -11.954 16.275 1.00 97.62 393 ARG A O 1
ATOM 3191 N N . ILE A 1 394 ? -19.894 -14.026 17.128 1.00 97.88 394 ILE A N 1
ATOM 3192 C CA . ILE A 1 394 ? -19.354 -13.759 18.467 1.00 97.88 394 ILE A CA 1
ATOM 3193 C C . ILE A 1 394 ? -18.277 -14.801 18.763 1.00 97.88 394 ILE A C 1
ATOM 3195 O O . ILE A 1 394 ? -18.577 -15.979 18.943 1.00 97.88 394 ILE A O 1
ATOM 3199 N N . TYR A 1 395 ? -17.012 -14.389 18.785 1.00 98.44 395 TYR A N 1
ATOM 3200 C CA . TYR A 1 395 ? -15.895 -15.272 19.127 1.00 98.44 395 TYR A CA 1
ATOM 3201 C C . TYR A 1 395 ? -15.432 -14.951 20.543 1.00 98.44 395 TYR A C 1
ATOM 3203 O O . TYR A 1 395 ? -14.838 -13.902 20.775 1.00 98.44 395 TYR A O 1
ATOM 3211 N N . VAL A 1 396 ? -15.725 -15.850 21.482 1.00 98.19 396 VAL A N 1
ATOM 3212 C CA . VAL A 1 396 ? -15.429 -15.697 22.917 1.00 98.19 396 VAL A CA 1
ATOM 3213 C C . VAL A 1 396 ? -14.726 -16.937 23.485 1.00 98.19 396 VAL A C 1
ATOM 3215 O O . VAL A 1 396 ? -14.681 -17.176 24.688 1.00 98.19 396 VAL A O 1
ATOM 3218 N N . HIS A 1 397 ? -14.134 -17.742 22.612 1.00 98.00 397 HIS A N 1
ATOM 3219 C CA . HIS A 1 397 ? -13.373 -18.920 23.001 1.00 98.00 397 HIS A CA 1
ATOM 3220 C C . HIS A 1 397 ? -12.145 -18.547 23.855 1.00 98.00 397 HIS A C 1
ATOM 3222 O O . HIS A 1 397 ? -11.639 -17.425 23.766 1.00 98.00 397 HIS A O 1
ATOM 3228 N N . ASN A 1 398 ? -11.668 -19.481 24.677 1.00 98.31 398 ASN A N 1
ATOM 3229 C CA . ASN A 1 398 ? -10.592 -19.283 25.656 1.00 98.31 398 ASN A CA 1
ATOM 3230 C C . ASN A 1 398 ? -10.876 -18.111 26.619 1.00 98.31 398 ASN A C 1
ATOM 3232 O O . ASN A 1 398 ? -10.138 -17.128 26.670 1.00 98.31 398 ASN A O 1
ATOM 3236 N N . ASN A 1 399 ? -11.985 -18.204 27.350 1.00 98.69 399 ASN A N 1
ATOM 3237 C CA . ASN A 1 399 ? -12.373 -17.285 28.424 1.00 98.69 399 ASN A CA 1
ATOM 3238 C C . ASN A 1 399 ? -12.753 -18.102 29.680 1.00 98.69 399 ASN A C 1
ATOM 3240 O O . ASN A 1 399 ? -12.427 -19.284 29.794 1.00 98.69 399 ASN A O 1
ATOM 3244 N N . LEU A 1 400 ? -13.425 -17.478 30.649 1.00 98.25 400 LEU A N 1
ATOM 3245 C CA . LEU A 1 400 ? -13.854 -18.091 31.909 1.00 98.25 400 LEU A CA 1
ATOM 3246 C C . LEU A 1 400 ? -15.387 -18.218 31.998 1.00 98.25 400 LEU A C 1
ATOM 3248 O O . LEU A 1 400 ? -15.942 -18.218 33.099 1.00 98.25 400 LEU A O 1
ATOM 3252 N N . LEU A 1 401 ? -16.083 -18.296 30.857 1.00 97.81 401 LEU A N 1
ATOM 3253 C CA . LEU A 1 401 ? -17.539 -18.425 30.815 1.00 97.81 401 LEU A CA 1
ATOM 3254 C C . LEU A 1 401 ? -17.969 -19.803 31.324 1.00 97.81 401 LEU A C 1
ATOM 3256 O O . LEU A 1 401 ? -17.551 -20.829 30.799 1.00 97.81 401 LEU A O 1
ATOM 3260 N N . THR A 1 402 ? -18.865 -19.837 32.304 1.00 96.81 402 THR A N 1
ATOM 3261 C CA . THR A 1 402 ? -19.527 -21.084 32.724 1.00 96.81 402 THR A CA 1
ATOM 3262 C C . THR A 1 402 ? -20.889 -21.278 32.061 1.00 96.81 402 THR A C 1
ATOM 3264 O O . THR A 1 402 ? -21.421 -22.381 32.086 1.00 96.81 402 THR A O 1
ATOM 3267 N N . THR A 1 403 ? -21.455 -20.212 31.487 1.00 95.38 403 THR A N 1
ATOM 3268 C CA . THR A 1 403 ? -22.773 -20.145 30.840 1.00 95.38 403 THR A CA 1
ATOM 3269 C C . THR A 1 403 ? -22.839 -18.913 29.923 1.00 95.38 403 THR A C 1
ATOM 3271 O O . THR A 1 403 ? -21.945 -18.060 29.945 1.00 95.38 403 THR A O 1
ATOM 3274 N N . ILE A 1 404 ? -23.916 -18.787 29.144 1.00 94.94 404 ILE A N 1
ATOM 3275 C CA . ILE A 1 404 ? -24.280 -17.576 28.402 1.00 94.94 404 ILE A CA 1
ATOM 3276 C C . ILE A 1 404 ? -25.726 -17.152 28.728 1.00 94.94 404 ILE A C 1
ATOM 3278 O O . ILE A 1 404 ? -26.556 -18.003 29.056 1.00 94.94 404 ILE A O 1
ATOM 3282 N N . PRO A 1 405 ? -26.067 -15.853 28.622 1.00 94.69 405 PRO A N 1
ATOM 3283 C CA . PRO A 1 405 ? -27.414 -15.389 28.942 1.00 94.69 405 PRO A CA 1
ATOM 3284 C C . PRO A 1 405 ? -28.514 -15.840 27.969 1.00 94.69 405 PRO A C 1
ATOM 3286 O O . PRO A 1 405 ? -28.355 -15.792 26.747 1.00 94.69 405 PRO A O 1
ATOM 3289 N N . ASP A 1 406 ? -29.693 -16.118 28.528 1.00 93.00 406 ASP A N 1
ATOM 3290 C CA . ASP A 1 406 ? -30.909 -16.534 27.811 1.00 93.00 406 ASP A CA 1
ATOM 3291 C C . ASP A 1 406 ? -31.513 -15.453 26.909 1.00 93.00 406 ASP A C 1
ATOM 3293 O O . ASP A 1 406 ? -32.481 -15.664 26.174 1.00 93.00 406 ASP A O 1
ATOM 3297 N N . GLU A 1 407 ? -30.980 -14.249 26.971 1.00 94.50 407 GLU A N 1
ATOM 3298 C CA . GLU A 1 407 ? -31.358 -13.170 26.090 1.00 94.50 407 GLU A CA 1
ATOM 3299 C C . GLU A 1 407 ? -30.691 -13.284 24.710 1.00 94.50 407 GLU A C 1
ATOM 3301 O O . GLU A 1 407 ? -31.203 -12.706 23.751 1.00 94.50 407 GLU A O 1
ATOM 3306 N N . LEU A 1 408 ? -29.597 -14.048 24.566 1.00 92.81 408 LEU A N 1
ATOM 3307 C CA . LEU A 1 408 ? -28.865 -14.141 23.297 1.00 92.81 408 LEU A CA 1
ATOM 3308 C C . LEU A 1 408 ? -29.655 -14.870 22.187 1.00 92.81 408 LEU A C 1
ATOM 3310 O O . LEU A 1 408 ? -29.443 -14.546 21.022 1.00 92.81 408 LEU A O 1
ATOM 3314 N N . LYS A 1 409 ? -30.639 -15.735 22.498 1.00 90.19 409 LYS A N 1
ATOM 3315 C CA . LYS A 1 409 ? -31.561 -16.326 21.487 1.00 90.19 409 LYS A CA 1
ATOM 3316 C C . LYS A 1 409 ? -32.403 -15.293 20.745 1.00 90.19 409 LYS A C 1
ATOM 3318 O O . LYS A 1 409 ? -33.040 -15.593 19.744 1.00 90.19 409 LYS A O 1
ATOM 3323 N N . GLN A 1 410 ? -32.501 -14.073 21.274 1.00 91.69 410 GLN A N 1
ATOM 3324 C CA . GLN A 1 410 ? -33.253 -13.004 20.615 1.00 91.69 410 GLN A CA 1
ATOM 3325 C C . GLN A 1 410 ? -32.470 -12.426 19.429 1.00 91.69 410 GLN A C 1
ATOM 3327 O O . GLN A 1 410 ? -33.041 -11.728 18.591 1.00 91.69 410 GLN A O 1
ATOM 3332 N N . ILE A 1 411 ? -31.175 -12.740 19.333 1.00 93.44 411 ILE A N 1
ATOM 3333 C CA . ILE A 1 411 ? -30.289 -12.294 18.269 1.00 93.44 411 ILE A CA 1
ATOM 3334 C C . ILE A 1 411 ? -30.485 -13.189 17.040 1.00 93.44 411 ILE A C 1
ATOM 3336 O O . ILE A 1 411 ? -29.718 -14.115 16.777 1.00 93.44 411 ILE A O 1
ATOM 3340 N N . LYS A 1 412 ? -31.521 -12.895 16.255 1.00 90.38 412 LYS A N 1
ATOM 3341 C CA . LYS A 1 412 ? -31.872 -13.662 15.043 1.00 90.38 412 LYS A CA 1
ATOM 3342 C C . LYS A 1 412 ? -30.826 -13.579 13.927 1.00 90.38 412 LYS A C 1
ATOM 3344 O O . LYS A 1 412 ? -30.847 -14.377 13.000 1.00 90.38 412 LYS A O 1
ATOM 3349 N N . SER A 1 413 ? -29.948 -12.580 13.976 1.00 94.56 413 SER A N 1
ATOM 3350 C CA . SER A 1 413 ? -28.873 -12.384 13.001 1.00 94.56 413 SER A CA 1
ATOM 3351 C C . SER A 1 413 ? -27.631 -13.233 13.284 1.00 94.56 413 SER A C 1
ATOM 3353 O O . SER A 1 413 ? -26.770 -13.348 12.405 1.00 94.56 413 SER A O 1
ATOM 3355 N N . LEU A 1 414 ? -27.514 -13.781 14.501 1.00 95.12 414 LEU A N 1
ATOM 3356 C CA . LEU A 1 414 ? -26.344 -14.528 14.940 1.00 95.12 414 LEU A CA 1
ATOM 3357 C C . LEU A 1 414 ? -26.290 -15.850 14.186 1.00 95.12 414 LEU A C 1
ATOM 3359 O O . LEU A 1 414 ? -27.215 -16.650 14.273 1.00 95.12 414 LEU A O 1
ATOM 3363 N N . PHE A 1 415 ? -25.204 -16.067 13.450 1.00 94.12 415 PHE A N 1
ATOM 3364 C CA . PHE A 1 415 ? -25.006 -17.314 12.721 1.00 94.12 415 PHE A CA 1
ATOM 3365 C C . PHE A 1 415 ? -23.901 -18.170 13.331 1.00 94.12 415 PHE A C 1
ATOM 3367 O O . PHE A 1 415 ? -23.871 -19.363 13.061 1.00 94.12 415 PHE A O 1
ATOM 3374 N N . ARG A 1 416 ? -22.966 -17.577 14.090 1.00 96.25 416 ARG A N 1
ATOM 3375 C CA . ARG A 1 416 ? -21.880 -18.323 14.730 1.00 96.25 416 ARG A CA 1
ATOM 3376 C C . ARG A 1 416 ? -21.499 -17.762 16.091 1.00 96.25 416 ARG A C 1
ATOM 3378 O O . ARG A 1 416 ? -21.209 -16.565 16.211 1.00 96.25 416 ARG A O 1
ATOM 3385 N N . ILE A 1 417 ? -21.383 -18.655 17.069 1.00 96.25 417 ILE A N 1
ATOM 3386 C CA . ILE A 1 417 ? -20.790 -18.381 18.376 1.00 96.25 417 ILE A CA 1
ATOM 3387 C C . ILE A 1 417 ? -19.707 -19.419 18.699 1.00 96.25 417 ILE A C 1
ATOM 3389 O O . ILE A 1 417 ? -19.938 -20.622 18.633 1.00 96.25 417 ILE A O 1
ATOM 3393 N N . CYS A 1 418 ? -18.503 -18.952 19.032 1.00 97.12 418 CYS A N 1
ATOM 3394 C CA . CYS A 1 418 ? -17.392 -19.827 19.418 1.00 97.12 418 CYS A CA 1
ATOM 3395 C C . CYS A 1 418 ? -17.177 -19.745 20.928 1.00 97.12 418 CYS A C 1
ATOM 3397 O O . CYS A 1 418 ? -16.778 -18.687 21.424 1.00 97.12 418 CYS A O 1
ATOM 3399 N N . LEU A 1 419 ? -17.416 -20.856 21.621 1.00 96.50 419 LEU A N 1
ATOM 3400 C CA . LEU A 1 419 ? -17.332 -21.015 23.072 1.00 96.50 419 LEU A CA 1
ATOM 3401 C C . LEU A 1 419 ? -16.181 -21.926 23.514 1.00 96.50 419 LEU A C 1
ATOM 3403 O O . LEU A 1 419 ? -15.927 -21.994 24.714 1.00 96.50 419 LEU A O 1
ATOM 3407 N N . TYR A 1 420 ? -15.463 -22.573 22.593 1.00 96.62 420 TYR A N 1
ATOM 3408 C CA . TYR A 1 420 ? -14.421 -23.532 22.961 1.00 96.62 420 TYR A CA 1
ATOM 3409 C C . TYR A 1 420 ? -13.380 -22.994 23.946 1.00 96.62 420 TYR A C 1
ATOM 3411 O O . TYR A 1 420 ? -13.077 -21.803 23.977 1.00 96.62 420 TYR A O 1
ATOM 3419 N N . GLY A 1 421 ? -12.843 -23.862 24.801 1.00 96.81 421 GLY A N 1
ATOM 3420 C CA . GLY A 1 421 ? -11.880 -23.452 25.830 1.00 96.81 421 GLY A CA 1
ATOM 3421 C C . GLY A 1 421 ? -12.468 -22.580 26.951 1.00 96.81 421 GLY A C 1
ATOM 3422 O O . GLY A 1 421 ? -11.708 -21.956 27.686 1.00 96.81 421 GLY A O 1
ATOM 3423 N N . ASN A 1 422 ? -13.797 -22.522 27.092 1.00 98.19 422 ASN A N 1
ATOM 3424 C CA . ASN A 1 422 ? -14.476 -22.016 28.287 1.00 98.19 422 ASN A CA 1
ATOM 3425 C C . ASN A 1 422 ? -14.910 -23.181 29.199 1.00 98.19 422 ASN A C 1
ATOM 3427 O O . ASN A 1 422 ? -15.220 -24.260 28.692 1.00 98.19 422 ASN A O 1
ATOM 3431 N N . PRO A 1 423 ? -15.003 -22.985 30.528 1.00 97.19 423 PRO A N 1
ATOM 3432 C CA . PRO A 1 423 ? -15.478 -24.000 31.474 1.00 97.19 423 PRO A CA 1
ATOM 3433 C C . PRO A 1 423 ? -17.013 -24.200 31.445 1.00 97.19 423 PRO A C 1
ATOM 3435 O O . PRO A 1 423 ? -17.673 -24.181 32.487 1.00 97.19 423 PRO A O 1
ATOM 3438 N N . VAL A 1 424 ? -17.594 -24.408 30.259 1.00 95.94 424 VAL A N 1
ATOM 3439 C CA . VAL A 1 424 ? -19.020 -24.725 30.066 1.00 95.94 424 VAL A CA 1
ATOM 3440 C C . VAL A 1 424 ? -19.205 -26.238 30.199 1.00 95.94 424 VAL A C 1
ATOM 3442 O O . VAL A 1 424 ? -18.694 -26.998 29.379 1.00 95.94 424 VAL A O 1
ATOM 3445 N N . ASN A 1 425 ? -19.903 -26.691 31.243 1.00 95.44 425 ASN A N 1
ATOM 3446 C CA . ASN A 1 425 ? -20.127 -28.125 31.482 1.00 95.44 425 ASN A CA 1
ATOM 3447 C C . ASN A 1 425 ? -21.109 -28.741 30.465 1.00 95.44 425 ASN A C 1
ATOM 3449 O O . ASN A 1 425 ? -21.915 -28.025 29.885 1.00 95.44 425 ASN A O 1
ATOM 3453 N N . GLU A 1 426 ? -21.092 -30.066 30.290 1.00 95.00 426 GLU A N 1
ATOM 3454 C CA . GLU A 1 426 ? -21.905 -30.781 29.283 1.00 95.00 426 GLU A CA 1
ATOM 3455 C C . GLU A 1 426 ? -23.410 -30.478 29.365 1.00 95.00 426 GLU A C 1
ATOM 3457 O O . GLU A 1 426 ? -24.062 -30.266 28.345 1.00 95.00 426 GLU A O 1
ATOM 3462 N N . LYS A 1 427 ? -23.971 -30.391 30.581 1.00 95.19 427 LYS A N 1
ATOM 3463 C CA . LYS A 1 427 ? -25.388 -30.043 30.780 1.00 95.19 427 LYS A CA 1
ATOM 3464 C C . LYS A 1 427 ? -25.702 -28.654 30.224 1.00 95.19 427 LYS A C 1
ATOM 3466 O O . LYS A 1 427 ? -26.766 -28.434 29.652 1.00 95.19 427 LYS A O 1
ATOM 3471 N N . GLU A 1 428 ? -24.789 -27.717 30.432 1.00 94.94 428 GLU A N 1
ATOM 3472 C CA . GLU A 1 428 ? -24.910 -26.351 29.951 1.00 94.94 428 GLU A CA 1
ATOM 3473 C C . GLU A 1 428 ? -24.656 -26.248 28.444 1.00 94.94 428 GLU A C 1
ATOM 3475 O O . GLU A 1 428 ? -25.338 -25.476 27.778 1.00 94.94 428 GLU A O 1
ATOM 3480 N N . GLN A 1 429 ? -23.748 -27.059 27.891 1.00 94.31 429 GLN A N 1
ATOM 3481 C CA . GLN A 1 429 ? -23.555 -27.167 26.443 1.00 94.31 429 GLN A CA 1
ATOM 3482 C C . GLN A 1 429 ? -24.848 -27.627 25.764 1.00 94.31 429 GLN A C 1
ATOM 3484 O O . GLN A 1 429 ? -25.352 -26.908 24.907 1.00 94.31 429 GLN A O 1
ATOM 3489 N N . GLN A 1 430 ? -25.460 -28.721 26.239 1.00 92.88 430 GLN A N 1
ATOM 3490 C CA . GLN A 1 430 ? -26.745 -29.203 25.717 1.00 92.88 430 GLN A CA 1
ATOM 3491 C C . GLN A 1 430 ? -27.838 -28.133 25.820 1.00 92.88 430 GLN A C 1
ATOM 3493 O O . GLN A 1 430 ? -28.570 -27.894 24.865 1.00 92.88 430 GLN A O 1
ATOM 3498 N N . ARG A 1 431 ? -27.920 -27.428 26.961 1.00 93.31 431 ARG A N 1
ATOM 3499 C CA . ARG A 1 431 ? -28.866 -26.317 27.139 1.00 93.31 431 ARG A CA 1
ATOM 3500 C C . ARG A 1 431 ? -28.661 -25.226 26.089 1.00 93.31 431 ARG A C 1
ATOM 3502 O O . ARG A 1 431 ? -29.642 -24.675 25.607 1.00 93.31 431 ARG A O 1
ATOM 3509 N N . ILE A 1 432 ? -27.412 -24.884 25.778 1.00 92.19 432 ILE A N 1
ATOM 3510 C CA . ILE A 1 432 ? -27.051 -23.852 24.801 1.00 92.19 432 ILE A CA 1
ATOM 3511 C C . ILE A 1 432 ? -27.339 -24.318 23.364 1.00 92.19 432 ILE A C 1
ATOM 3513 O O . ILE A 1 432 ? -27.820 -23.513 22.568 1.00 92.19 432 ILE A O 1
ATOM 3517 N N . GLU A 1 433 ? -27.100 -25.590 23.041 1.00 91.25 433 GLU A N 1
ATOM 3518 C CA . GLU A 1 433 ? -27.459 -26.192 21.747 1.00 91.25 433 GLU A CA 1
ATOM 3519 C C . GLU A 1 433 ? -28.973 -26.181 21.527 1.00 91.25 433 GLU A C 1
ATOM 3521 O O . GLU A 1 433 ? -29.441 -25.662 20.516 1.00 91.25 433 GLU A O 1
ATOM 3526 N N . ASP A 1 434 ? -29.751 -26.631 22.516 1.00 87.62 434 ASP A N 1
ATOM 3527 C CA . ASP A 1 434 ? -31.220 -26.598 22.475 1.00 87.62 434 ASP A CA 1
ATOM 3528 C C . ASP A 1 434 ? -31.765 -25.158 22.384 1.00 87.62 434 ASP A C 1
ATOM 3530 O O . ASP A 1 434 ? -32.885 -24.912 21.931 1.00 87.62 434 ASP A O 1
ATOM 3534 N N . PHE A 1 435 ? -30.977 -24.189 22.853 1.00 80.88 435 PHE A N 1
ATOM 3535 C CA . PHE A 1 435 ? -31.326 -22.777 22.914 1.00 80.88 435 PHE A CA 1
ATOM 3536 C C . PHE A 1 435 ? -31.064 -22.025 21.596 1.00 80.88 435 PHE A C 1
ATOM 3538 O O . PHE A 1 435 ? -31.682 -20.977 21.378 1.00 80.88 435 PHE A O 1
ATOM 3545 N N . PHE A 1 436 ? -30.212 -22.556 20.708 1.00 83.12 436 PHE A N 1
ATOM 3546 C CA . PHE A 1 436 ? -29.981 -22.027 19.361 1.00 83.12 436 PHE A CA 1
ATOM 3547 C C . PHE A 1 436 ? -30.179 -23.098 18.276 1.00 83.12 436 PHE A C 1
ATOM 3549 O O . PHE A 1 436 ? -29.237 -23.750 17.838 1.00 83.12 436 PHE A O 1
ATOM 3556 N N . ASP A 1 437 ? -31.386 -23.182 17.728 1.00 80.12 437 ASP A N 1
ATOM 3557 C CA . ASP A 1 437 ? -31.725 -24.068 16.605 1.00 80.12 437 ASP A CA 1
ATOM 3558 C C . ASP A 1 437 ? -31.243 -23.555 15.228 1.00 80.12 437 ASP A C 1
ATOM 3560 O O . ASP A 1 437 ? -31.291 -24.285 14.237 1.00 80.12 437 ASP A O 1
ATOM 3564 N N . TYR A 1 438 ? -30.758 -22.309 15.146 1.00 84.62 438 TYR A N 1
ATOM 3565 C CA . TYR A 1 438 ? -30.336 -21.644 13.899 1.00 84.62 438 TYR A CA 1
ATOM 3566 C C . TYR A 1 438 ? -28.869 -21.167 13.876 1.00 84.62 438 TYR A C 1
ATOM 3568 O O . TYR A 1 438 ? -28.434 -20.595 12.872 1.00 84.62 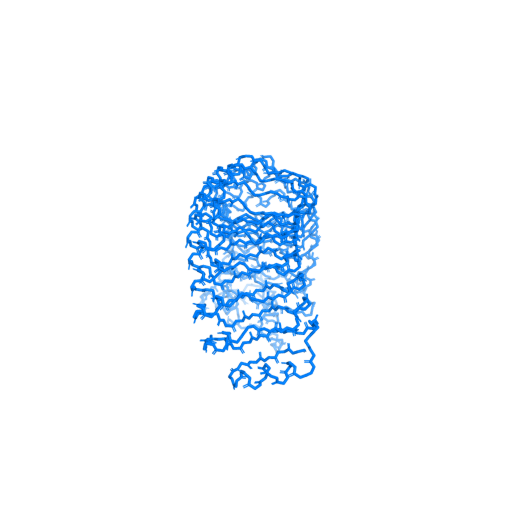438 TYR A O 1
ATOM 3576 N N . CYS A 1 439 ? -28.112 -21.344 14.966 1.00 88.94 439 CYS A N 1
ATOM 3577 C CA . CYS A 1 439 ? -26.747 -20.824 15.124 1.00 88.94 439 CYS A CA 1
ATOM 3578 C C . CYS A 1 439 ? -25.716 -21.959 15.124 1.00 88.94 439 CYS A C 1
ATOM 3580 O O . CYS A 1 439 ? -25.918 -22.981 15.766 1.00 88.94 439 CYS A O 1
ATOM 3582 N N . ASP A 1 440 ? -24.582 -21.755 14.455 1.00 92.06 440 ASP A N 1
ATOM 3583 C CA . ASP A 1 440 ? -23.418 -22.641 14.527 1.00 92.06 440 ASP A CA 1
ATOM 3584 C C . ASP A 1 440 ? -22.655 -22.394 15.840 1.00 92.06 440 ASP A C 1
ATOM 3586 O O . ASP A 1 440 ? -22.050 -21.329 16.032 1.00 92.06 440 ASP A O 1
ATOM 3590 N N . ILE A 1 441 ? -22.714 -23.357 16.760 1.00 92.88 441 ILE A N 1
ATOM 3591 C CA . ILE A 1 441 ? -22.075 -23.289 18.078 1.00 92.88 441 ILE A CA 1
ATOM 3592 C C . ILE A 1 441 ? -20.829 -24.171 18.068 1.00 92.88 441 ILE A C 1
ATOM 3594 O O . ILE A 1 441 ? -20.908 -25.362 17.786 1.00 92.88 441 ILE A O 1
ATOM 3598 N N . LEU A 1 442 ? -19.675 -23.588 18.397 1.00 92.75 442 LEU A N 1
ATOM 3599 C CA . LEU A 1 442 ? -18.407 -24.319 18.491 1.00 92.75 442 LEU A CA 1
ATOM 3600 C C . LEU A 1 442 ? -17.949 -24.402 19.953 1.00 92.75 442 LEU A C 1
ATOM 3602 O O . LEU A 1 442 ? -17.521 -23.381 20.507 1.00 92.75 442 LEU A O 1
ATOM 3606 N N . PHE A 1 443 ? -18.037 -25.595 20.550 1.00 89.81 443 PHE A N 1
ATOM 3607 C CA . PHE A 1 443 ? -17.529 -25.929 21.891 1.00 89.81 443 PHE A CA 1
ATOM 3608 C C . PHE A 1 443 ? -16.101 -26.470 21.896 1.00 89.81 443 PHE A C 1
ATOM 3610 O O . PHE A 1 443 ? -15.599 -26.876 20.824 1.00 89.81 443 PHE A O 1
#

Foldseek 3Di:
DDPLVQLLCLLLDLDLVSVVVSVVSCVVDVVNVVLVLQQLLLVVCVQQPNVPPPRDDDSVSSSVQSPAQEGAHAQDADDEDDLSCLSNQNHQEDAYANHQHQAHDLSVLSNQNHAYDAHAQHAHQDYDLSVLSNLNHQEYHPANYAHQAHDLSVLSNQNHAYYHHHQYAHQAYDLSVLSNCNHAYYHNANYAHQDYHLQVLSVQNHAEDAAHNYAHLEDRPSVLNNQNHQEYAYAHANHAADDLSVLSNLNHQYYHYEHYQHQAHDLSVLSNQNHAYEHHYNNARHAAYDLSVLSNQNHQEYHHANYAHQEYDLSVLSNQNHAYYAHAQYAHADDHLSVLSNQNHAEDAQHNYAHQADDLSVLSNQNHAYDHHDQYAYAEYDLSVLSNQNHAEYEHAQYAYQAYDLSCLSNPNHAEYEHHNYNHDPVRVVVVCVSDPRHHYHD

Secondary structure (DSSP, 8-state):
--HHHHHHHHHT-SSHHHHHHHHHHHHH-GGG-HHHHHHHHHHHHHHHT-TT--S---HHHHHHHHT--EEE--S-SS-PPPGGGGG-TT--EEE-TTS--S---GGGGG-TT--EEE--SS--S---GGGGG-TT--EEE--SS--S---GGGGG-TT--EEE--SS------GGGGG-TT--EEE--SS--S---TTGGG-TT--EEEE-SS--SS--GGGGG-TT--EEEEEETT-----GGGGG-TT-SEEEEEEE------GGGGG-TT--EEE-TT-TT-----GGGGG-TT--EEE--SS--S---GGGGG-TT--EEE--SS---S--TTGGG-TT--EEE--SS--S---GGGGG-TT--EEE--SS--S---GGGGG-TT--EEE--SS--S---TTGGG-TT--EEE-TTS---HHHHHHHHHH-SSSEEE-

Sequence (443 aa):
MTDQEKFLQLLTSTNEANVRLAFEMGNTNPKLHLNQYLKDYLVLWHMFFDKRLKKHVKVKHVVKLNNLETIEHYYQKQNPLPSQIKLLRNLRRLDLQGNHLTRLPQEIIHLQGLKVLSLRNNALESLSTDIARLRELEVLNLGLNQLKKIPRELGELKNLKDLDLLGNGLESLPDSFCKLEKLEHLMLQGNNLTSLPKNFDQLSNLKHLILTENELDVLPEGIFNLKNLESLAVSGKKIVEISKEIGKLTRLRSLSISGTSITKLPAEIGLLQNLTYLDLQINKFLDEIPKEIGKLKKLLQINLSHNYLSDLPDEIKNLQKLTHLTLWDNQIAQFPASISKLKSLKNLKLDKNQLSELPDSLAQLENLEGLFVRDNQLRTLPKSLRKLNSIRRIYVHNNLLTTIPDELKQIKSLFRICLYGNPVNEKEQQRIEDFFDYCDILF

Mean predicted aligned error: 5.55 Å

Radius of gyration: 30.45 Å; Cα contacts (8 Å, |Δi|>4): 1168; chains: 1; bounding box: 59×49×89 Å